Protein 8VOL (pdb70)

Organism: Escherichia phage P2 (NCBI:txid2905681)

Secondary structure (DSSP, 8-state):
---EEEE-TTS-EEEEETTTTEEEEEEEEEEEEEEEEEEEEE-SEEEEE-SSEEEEESSEEEEEEEEEEEEEEEEEEEEEES-EEEESS-EEETTEESS--/-----EEEE-TTS-EEEEETTTTEEEEEEEEEEEEEEEEEEEEE-SEEEEE-SSEEEEESSEEEEEEEEEEEEEEESS-EEEESEEEEESS-EEETTEEGGG-/--SS--EEEE-TTS-EEEEETTTTEEEEEEEEEEEEEEEEEEEEE-SEEEEE-SSEEEEESSEEEEEEEEEEEEEEEEEEEEEESEEEEESS-EEETTEES---/----EEE-TTS-EEEEETTTTEEEEEEEEEEEEEEEEEEEEE-SEEEEE-SSEEEEESSEEEEEEEEEEEEEEEEEEEEEES-EEEESS-EEETTEESS--/------EEE-TTS-EEEEETTTTEEEEEEEEEEEEEEEEEEEEE-SEEEEE-SSEEEEESSEEEEEEEEEEEEEEESS-EEEESEEEEESS-EEETTEEGGG-/--SS---EEE-TTS-EEEEETTTTEEEEEEEEEEEEEEEEEEEEE-SEEEEE-SSEEEEESSEEEEEEEEEEEEEEEEEEEEEESEEEEESS-EEETTEES---

Nearest PDB structures (foldseek):
  8vol-assembly2_E  TM=1.008E+00  e=1.219E-14  Bacteriophage P2
  8vom-assembly1_C  TM=1.004E+00  e=4.986E-14  Bacteriophage P2
  3aqj-assembly2_R  TM=9.741E-01  e=3.048E-13  Peduovirus P2
  4s37-assembly3_G  TM=5.415E-01  e=1.016E+00  Pseudomonas aeruginosa
  4s36-assembly1_A  TM=4.273E-01  e=9.500E-01  Pseudomonas aeruginosa

B-factor: mean 13.15, std 9.21, range [4.66, 63.82]

Radius of gyration: 29.41 Å; Cα contacts (8 Å, |Δi|>4): 2277; chains: 6; bounding box: 58×47×102 Å

Structure (mmCIF, N/CA/C/O backbone):
data_8VOL
#
_entry.id   8VOL
#
_cell.length_a   45.520
_cell.length_b   49.910
_cell.length_c   72.930
_cell.angle_alpha   91.610
_cell.angle_beta   88.250
_cell.angle_gamma   111.650
#
_symmetry.space_group_name_H-M   'P 1'
#
loop_
_entity.id
_entity.type
_entity.pdbx_description
1 polymer 'Spike protein'
2 non-polymer PHOSPHATIDYLETHANOLAMINE
3 water water
#
loop_
_atom_site.group_PDB
_atom_site.id
_atom_site.type_symbol
_atom_site.label_atom_id
_atom_site.label_alt_id
_atom_site.label_comp_id
_atom_site.label_asym_id
_atom_site.label_entity_id
_atom_site.label_seq_id
_atom_site.pdbx_PDB_ins_code
_atom_site.Cartn_x
_atom_site.Cartn_y
_atom_site.Cartn_z
_atom_site.occupancy
_atom_site.B_iso_or_equiv
_atom_site.auth_seq_id
_atom_site.auth_comp_id
_atom_site.auth_asym_id
_atom_site.auth_atom_id
_atom_site.pdbx_PDB_model_num
ATOM 1 N N . SER A 1 4 ? -16.05473 13.14078 -59.35578 1.000 36.42089 97 SER A N 1
ATOM 2 C CA . SER A 1 4 ? -15.64537 11.98583 -58.56393 1.000 35.39487 97 SER A CA 1
ATOM 3 C C . SER A 1 4 ? -14.82935 12.40395 -57.33601 1.000 34.66288 97 SER A C 1
ATOM 4 O O . SER A 1 4 ? -14.58423 11.59008 -56.44187 1.000 35.00813 97 SER A O 1
ATOM 11 N N . ASP A 1 5 ? -14.42434 13.67818 -57.27966 1.000 33.15780 98 ASP A N 1
ATOM 12 C CA . ASP A 1 5 ? -13.61090 14.19104 -56.17889 1.000 31.90308 98 ASP A CA 1
ATOM 13 C C . ASP A 1 5 ? -14.32165 15.28268 -55.37881 1.000 27.14446 98 ASP A C 1
ATOM 14 O O . ASP A 1 5 ? -13.65987 16.10552 -54.73249 1.000 26.02318 98 ASP A O 1
ATOM 23 N N . ALA A 1 6 ? -15.65336 15.30487 -55.40099 1.000 24.07323 99 ALA A N 1
ATOM 24 C CA . ALA A 1 6 ? -16.42471 16.34816 -54.74213 1.000 22.24578 99 ALA A CA 1
ATOM 25 C C . ALA A 1 6 ? -17.69321 15.74830 -54.16406 1.000 20.42164 99 ALA A C 1
ATOM 26 O O . ALA A 1 6 ? -18.12563 14.65938 -54.56002 1.000 22.36856 99 ALA A O 1
ATOM 33 N N . LEU A 1 7 ? -18.29666 16.49621 -53.24094 1.000 18.06186 100 LEU A N 1
ATOM 34 C CA . LEU A 1 7 ? -19.49836 16.06164 -52.53419 1.000 18.20050 100 LEU A CA 1
ATOM 35 C C . LEU A 1 7 ? -20.33504 17.29827 -52.21323 1.000 16.94270 100 LEU A C 1
ATOM 36 O O . LEU A 1 7 ? -19.99237 18.08379 -51.31870 1.000 15.60079 100 LEU A O 1
ATOM 52 N N . HIS A 1 8 ? -21.45685 17.45137 -52.91783 1.000 17.78696 101 HIS A N 1
ATOM 53 C CA . HIS A 1 8 ? -22.43890 18.48867 -52.60445 1.000 18.36713 101 HIS A CA 1
ATOM 54 C C . HIS A 1 8 ? -23.78225 17.96206 -53.09452 1.000 14.88309 101 HIS A C 1
ATOM 55 O O . HIS A 1 8 ? -24.04206 17.97524 -54.29344 1.000 16.64283 101 HIS A O 1
ATOM 70 N N . ILE A 1 9 ? -24.59246 17.45469 -52.17743 1.000 12.40610 102 ILE A N 1
ATOM 71 C CA . ILE A 1 9 ? -25.87856 16.83812 -52.46693 1.000 11.87778 102 ILE A CA 1
ATOM 72 C C . ILE A 1 9 ? -26.94760 17.74229 -51.86355 1.000 11.16931 102 ILE A C 1
ATOM 73 O O . ILE A 1 9 ? -26.88265 18.06623 -50.67068 1.000 12.64629 102 ILE A O 1
ATOM 89 N N . ARG A 1 10 ? -27.94283 18.12174 -52.65837 1.000 9.78454 103 ARG A N 1
ATOM 90 C CA . ARG A 1 10 ? -29.03223 18.98154 -52.22157 1.000 10.59589 103 ARG A CA 1
ATOM 91 C C . ARG A 1 10 ? -30.33748 18.26200 -52.51841 1.000 8.94553 103 ARG A C 1
ATOM 92 O O . ARG A 1 10 ? -30.67924 18.05194 -53.68175 1.000 10.03958 103 ARG A O 1
ATOM 113 N N . PHE A 1 11 ? -31.04562 17.88528 -51.47625 1.000 8.33720 104 PHE A N 1
ATOM 114 C CA . PHE A 1 11 ? -32.23198 17.06705 -51.59099 1.000 8.40009 104 PHE A CA 1
ATOM 115 C C . PHE A 1 11 ? -33.48271 17.92060 -51.71228 1.000 8.46232 104 PHE A C 1
ATOM 116 O O . PHE A 1 11 ? -33.48817 19.10369 -51.36184 1.000 9.33676 104 PHE A O 1
ATOM 133 N N . PRO A 1 12 ? -34.58182 17.32315 -52.18828 1.000 9.33699 105 PRO A N 1
ATOM 134 C CA . PRO A 1 12 ? -35.81554 18.09964 -52.41606 1.000 10.87249 105 PRO A CA 1
ATOM 135 C C . PRO A 1 12 ? -36.45133 18.69938 -51.17992 1.000 10.03267 105 PRO A C 1
ATOM 136 O O . PRO A 1 12 ? -37.26254 19.62400 -51.30905 1.000 11.98892 105 PRO A O 1
ATOM 147 N N . ASP A 1 13 ? -36.13771 18.19138 -49.99818 1.000 8.65066 106 ASP A N 1
ATOM 148 C CA . ASP A 1 13 ? -36.64934 18.72769 -48.75084 1.000 8.52958 106 ASP A CA 1
ATOM 149 C C . ASP A 1 13 ? -35.76042 19.81116 -48.16557 1.000 8.79566 106 ASP A C 1
ATOM 150 O O . ASP A 1 13 ? -36.02635 20.26946 -47.05034 1.000 9.37181 106 ASP A O 1
ATOM 159 N N . GLY A 1 14 ? -34.71920 20.23202 -48.88711 1.000 9.08324 107 GLY A N 1
ATOM 160 C CA . GLY A 1 14 ? -33.80717 21.23628 -48.39489 1.000 9.32026 107 GLY A CA 1
ATOM 161 C C . GLY A 1 14 ? -32.61240 20.69955 -47.63965 1.000 8.26143 107 GLY A C 1
ATOM 162 O O . GLY A 1 14 ? -31.72247 21.48200 -47.28805 1.000 9.16997 107 GLY A O 1
ATOM 166 N N . ALA A 1 15 ? -32.55359 19.40066 -47.37380 1.000 7.10149 108 ALA A N 1
ATOM 167 C CA . ALA A 1 15 ? -31.39077 18.84008 -46.69319 1.000 6.53788 108 ALA A CA 1
ATOM 168 C C . ALA A 1 15 ? -30.17700 18.90269 -47.61445 1.000 6.42155 108 ALA A C 1
ATOM 169 O O . ALA A 1 15 ? -30.29947 18.86458 -48.84245 1.000 7.23789 108 ALA A O 1
ATOM 176 N N . VAL A 1 16 ? -28.99535 18.96713 -47.00307 1.000 6.37902 109 VAL A N 1
ATOM 177 C CA A VAL A 1 16 ? -27.73546 19.02812 -47.73349 0.640 6.72688 109 VAL A CA 1
ATOM 178 C CA B VAL A 1 16 ? -27.74223 19.01170 -47.74068 0.360 6.52617 109 VAL A CA 1
ATOM 179 C C . VAL A 1 16 ? -26.71953 18.10600 -47.07266 1.000 6.40333 109 VAL A C 1
ATOM 180 O O . VAL A 1 16 ? -26.64566 18.00611 -45.84321 1.000 8.08010 109 VAL A O 1
ATOM 205 N N . ILE A 1 17 ? -25.91339 17.45406 -47.89957 1.000 5.99754 110 ILE A N 1
ATOM 206 C CA . ILE A 1 17 ? -24.70284 16.77359 -47.46969 1.000 6.22205 110 ILE A CA 1
ATOM 207 C C . ILE A 1 17 ? -23.57949 17.34200 -48.32116 1.000 6.51507 110 ILE A C 1
ATOM 208 O O . ILE A 1 17 ? -23.65178 17.28701 -49.54843 1.000 7.89206 110 ILE A O 1
ATOM 224 N N . GLU A 1 18 ? -22.56122 17.91517 -47.68797 1.000 6.63902 111 GLU A N 1
ATOM 225 C CA . GLU A 1 18 ? -21.53177 18.60329 -48.44662 1.000 8.22452 111 GLU A CA 1
ATOM 226 C C . GLU A 1 18 ? -20.18812 18.44221 -47.76282 1.000 8.03431 111 GLU A C 1
ATOM 227 O O . GLU A 1 18 ? -20.09682 18.35664 -46.53301 1.000 9.00222 111 GLU A O 1
ATOM 239 N N . TYR A 1 19 ? -19.13436 18.42506 -48.56829 1.000 8.70499 112 TYR A N 1
ATOM 240 C CA . TYR A 1 19 ? -17.77373 18.49283 -48.05693 1.000 8.31629 112 TYR A CA 1
ATOM 241 C C . TYR A 1 19 ? -17.06410 19.66303 -48.71697 1.000 7.85553 112 TYR A C 1
ATOM 242 O O . TYR A 1 19 ? -17.04427 19.76520 -49.94795 1.000 9.36430 112 TYR A O 1
ATOM 260 N N . GLU A 1 20 ? -16.46350 20.52366 -47.90342 1.000 7.13675 113 GLU A N 1
ATOM 261 C CA . GLU A 1 20 ? -15.76354 21.72133 -48.35243 1.000 6.92640 113 GLU A CA 1
ATOM 262 C C . GLU A 1 20 ? -14.27627 21.54949 -48.10611 1.000 6.73286 113 GLU A C 1
ATOM 263 O O . GLU A 1 20 ? -13.81557 21.68058 -46.96281 1.000 6.40383 113 GLU A O 1
ATOM 275 N N . PRO A 1 21 ? -13.47535 21.27133 -49.13673 1.000 7.41934 114 PRO A N 1
ATOM 276 C CA A PRO A 1 21 ? -12.03832 21.06515 -48.90378 0.575 7.40241 114 PRO A CA 1
ATOM 277 C CA B PRO A 1 21 ? -12.04000 21.06376 -48.89270 0.425 7.39717 114 PRO A CA 1
ATOM 278 C C . PRO A 1 21 ? -11.28650 22.31550 -48.47168 1.000 7.25288 114 PRO A C 1
ATOM 279 O O . PRO A 1 21 ? -10.21868 22.18647 -47.86348 1.000 7.96112 114 PRO A O 1
ATOM 300 N N . GLU A 1 22 ? -11.79938 23.51886 -48.74395 1.000 7.50954 115 GLU A N 1
ATOM 301 C CA . GLU A 1 22 ? -11.04542 24.72857 -48.38380 1.000 8.19081 115 GLU A CA 1
ATOM 302 C C . GLU A 1 22 ? -10.84140 24.85140 -46.88556 1.000 7.68202 115 GLU A C 1
ATOM 303 O O . GLU A 1 22 ? -9.79769 25.33408 -46.42190 1.000 9.78126 115 GLU A O 1
ATOM 315 N N . THR A 1 23 ? -11.84924 24.45182 -46.11915 1.000 6.58043 116 THR A N 1
ATOM 316 C CA . THR A 1 23 ? -1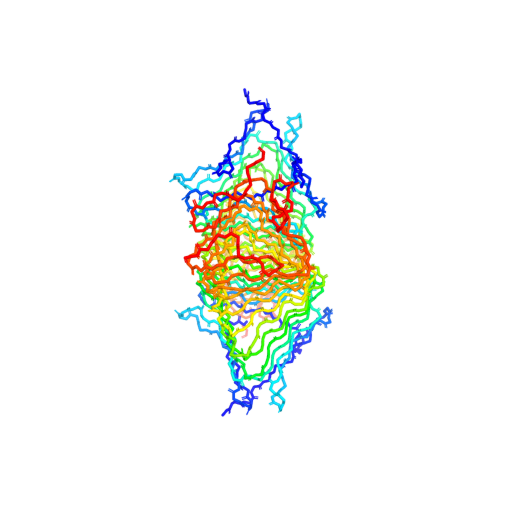1.82627 24.47359 -44.65964 1.000 6.48004 116 THR A CA 1
ATOM 317 C C . THR A 1 23 ? -11.89717 23.04870 -44.09672 1.000 6.36091 116 THR A C 1
ATOM 318 O O . THR A 1 23 ? -12.00071 22.85323 -42.87994 1.000 7.04608 116 THR A O 1
ATOM 329 N N . SER A 1 24 ? -11.83617 22.05028 -44.97412 1.000 5.91906 117 SER A N 1
ATOM 330 C CA . SER A 1 24 ? -11.91547 20.63892 -44.61949 1.000 5.56298 117 SER A CA 1
ATOM 331 C C . SER A 1 24 ? -13.10903 20.35386 -43.70963 1.000 5.41723 117 SER A C 1
ATOM 332 O O . SER A 1 24 ? -12.98742 19.71380 -42.65635 1.000 5.62037 117 SER A O 1
ATOM 340 N N . ALA A 1 25 ? -14.28448 20.79753 -44.14948 1.000 5.37897 118 ALA A N 1
ATOM 341 C CA . ALA A 1 25 ? -15.50208 20.77576 -43.34372 1.000 5.55321 118 ALA A CA 1
ATOM 342 C C . ALA A 1 25 ? -16.57213 19.91264 -43.99387 1.000 5.33664 118 ALA A C 1
ATOM 343 O O . ALA A 1 25 ? -17.01758 20.19888 -45.11052 1.000 5.78075 118 ALA A O 1
ATOM 350 N N . LEU A 1 26 ? -17.03023 18.90408 -43.25892 1.000 5.53551 119 LEU A N 1
ATOM 351 C CA . LEU A 1 26 ? -18.13655 18.03405 -43.64626 1.000 5.67499 119 LEU A CA 1
ATOM 352 C C . LEU A 1 26 ? -19.40438 18.52841 -42.96313 1.000 5.63347 119 LEU A C 1
ATOM 353 O O . LEU A 1 26 ? -19.41072 18.71778 -41.74172 1.000 6.20835 119 LEU A O 1
ATOM 369 N N . THR A 1 27 ? -20.47523 18.72177 -43.73828 1.000 5.80390 120 THR A N 1
ATOM 370 C CA A THR A 1 27 ? -21.72990 19.24518 -43.21433 0.797 6.63215 120 THR A CA 1
ATOM 371 C CA B THR A 1 27 ? -21.73144 19.26116 -43.23617 0.203 7.55718 120 THR A CA 1
ATOM 372 C C . THR A 1 27 ? -22.88452 18.36376 -43.66283 1.000 6.54582 120 THR A C 1
ATOM 373 O O . THR A 1 27 ? -23.03409 18.07214 -44.84825 1.000 7.93018 120 THR A O 1
ATOM 394 N N . VAL A 1 28 ? -23.72140 17.96995 -42.70932 1.000 6.13774 121 VAL A N 1
ATOM 395 C CA . VAL A 1 28 ? -25.01699 17.34713 -42.97649 1.000 6.56155 121 VAL A CA 1
ATOM 396 C C . VAL A 1 28 ? -26.03529 18.25313 -42.29230 1.000 6.86511 121 VAL A C 1
ATOM 397 O O . VAL A 1 28 ? -25.92229 18.50478 -41.08795 1.000 8.28234 121 VAL A O 1
ATOM 410 N N . SER A 1 29 ? -27.00079 18.77582 -43.04000 1.000 6.54586 122 SER A N 1
ATOM 411 C CA A SER A 1 29 ? -27.94063 19.72010 -42.46395 0.577 7.01986 122 SER A CA 1
ATOM 412 C CA B SER A 1 29 ? -27.93672 19.73476 -42.47600 0.423 6.89170 122 SER A CA 1
ATOM 413 C C . SER A 1 29 ? -29.32995 19.49677 -43.03420 1.000 6.24165 122 SER A C 1
ATOM 414 O O . SER A 1 29 ? -29.50287 18.91850 -44.10709 1.000 6.55047 122 SER A O 1
ATOM 429 N N . GLY A 1 30 ? -30.33209 19.98667 -42.30077 1.000 6.50891 123 GLY A N 1
ATOM 430 C CA . GLY A 1 30 ? -31.67760 20.04294 -42.82961 1.000 6.86568 123 GLY A CA 1
ATOM 431 C C . GLY A 1 30 ? -32.43241 18.74481 -42.82516 1.000 6.41062 123 GLY A C 1
ATOM 432 O O . GLY A 1 30 ? -33.48392 18.65737 -43.47275 1.000 7.62277 123 GLY A O 1
ATOM 436 N N . ILE A 1 31 ? -31.93082 17.72963 -42.11919 1.000 5.95000 124 ILE A N 1
ATOM 437 C CA . ILE A 1 31 ? -32.58631 16.43243 -42.02397 1.000 5.87562 124 ILE A CA 1
ATOM 438 C C . ILE A 1 31 ? -33.47123 16.41350 -40.78365 1.000 5.56473 124 ILE A C 1
ATOM 439 O O . ILE A 1 31 ? -33.35128 17.27297 -39.90288 1.000 6.05049 124 ILE A O 1
ATOM 455 N N . LYS A 1 32 ? -34.35262 15.41418 -40.69615 1.000 5.58766 125 LYS A N 1
ATOM 456 C CA A LYS A 1 32 ? -35.13901 15.19505 -39.48796 0.632 5.53197 125 LYS A CA 1
ATOM 457 C CA B LYS A 1 32 ? -35.14667 15.18668 -39.49374 0.368 5.84155 125 LYS A CA 1
ATOM 458 C C . LYS A 1 32 ? -34.52406 14.11510 -38.60826 1.000 5.50957 125 LYS A C 1
ATOM 459 O O . LYS A 1 32 ? -34.33598 14.33250 -37.40719 1.000 5.91839 125 LYS A O 1
ATOM 496 N N . THR A 1 33 ? -34.19532 12.95669 -39.18385 1.000 5.62078 126 THR A N 1
ATOM 497 C CA . THR A 1 33 ? -33.58297 11.88161 -38.43190 1.000 5.66744 126 THR A CA 1
ATOM 498 C C . THR A 1 33 ? -32.37746 11.33618 -39.16544 1.000 5.49016 126 THR A C 1
ATOM 499 O O . THR A 1 33 ? -32.30856 11.32431 -40.39825 1.000 6.06334 126 THR A O 1
ATOM 510 N N . ALA A 1 34 ? -31.42733 10.84415 -38.37687 1.000 5.97881 127 ALA A N 1
ATOM 511 C CA . ALA A 1 34 ? -30.38574 9.96679 -38.87446 1.000 6.25294 127 ALA A CA 1
ATOM 512 C C . ALA A 1 34 ? -30.35692 8.71652 -38.00824 1.000 6.67749 127 ALA A C 1
ATOM 513 O O . ALA A 1 34 ? -30.58970 8.77498 -36.78921 1.000 8.22070 127 ALA A O 1
ATOM 520 N N . SER A 1 35 ? -30.04908 7.58257 -38.62500 1.000 7.08661 128 SER A N 1
ATOM 521 C CA A SER A 1 35 ? -29.86646 6.33481 -37.89485 0.577 7.86680 128 SER A CA 1
ATOM 522 C CA B SER A 1 35 ? -29.85863 6.33790 -37.89613 0.423 7.82058 128 SER A CA 1
ATOM 523 C C . SER A 1 35 ? -28.69151 5.59779 -38.52273 1.000 8.09896 128 SER A C 1
ATOM 524 O O . SER A 1 35 ? -28.61482 5.46600 -39.74291 1.000 10.30448 128 SER A O 1
ATOM 539 N N . VAL A 1 36 ? -27.76693 5.14432 -37.68473 1.000 7.24668 129 VAL A N 1
ATOM 540 C CA . VAL A 1 36 ? -26.60000 4.37930 -38.10250 1.000 7.06234 129 VAL A CA 1
ATOM 541 C C . VAL A 1 36 ? -26.62218 3.07768 -37.32317 1.000 7.04583 129 VAL A C 1
ATOM 542 O O . VAL A 1 36 ? -26.60307 3.09987 -36.08583 1.000 9.52066 129 VAL A O 1
ATOM 555 N N . THR A 1 37 ? -26.66685 1.95485 -38.03414 1.000 6.62956 130 THR A N 1
ATOM 556 C CA . THR A 1 37 ? -26.71763 0.62199 -37.44332 1.000 7.32579 130 THR A CA 1
ATOM 557 C C . THR A 1 37 ? -25.51083 -0.16236 -37.93258 1.000 7.05520 130 THR A C 1
ATOM 558 O O . THR A 1 37 ? -25.32502 -0.33633 -39.14191 1.000 7.21222 130 THR A O 1
ATOM 569 N N . ALA A 1 38 ? -24.68752 -0.61199 -36.98382 1.000 6.78347 131 ALA A N 1
ATOM 570 C CA . ALA A 1 38 ? -23.43261 -1.28357 -37.25616 1.000 6.26730 131 ALA A CA 1
ATOM 571 C C . ALA A 1 38 ? -23.31548 -2.49362 -36.34005 1.000 5.98466 131 ALA A C 1
ATOM 572 O O . ALA A 1 38 ? -23.78831 -2.47121 -35.20156 1.000 7.00354 131 ALA A O 1
ATOM 579 N N . SER A 1 39 ? -22.65268 -3.54060 -36.82083 1.000 5.67361 132 SER A N 1
ATOM 580 C CA . SER A 1 39 ? -22.53341 -4.76345 -36.03687 1.000 5.81810 132 SER A CA 1
ATOM 581 C C . SER A 1 39 ? -21.30226 -4.81225 -35.13909 1.000 5.78786 132 SER A C 1
ATOM 582 O O . SER A 1 39 ? -21.23450 -5.69786 -34.2769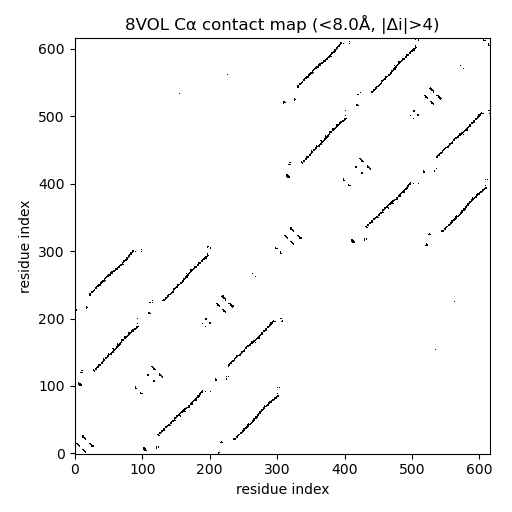9 1.000 6.75482 132 SER A O 1
ATOM 590 N N . GLY A 1 40 ? -20.34843 -3.90170 -35.32396 1.000 5.52783 133 GLY A N 1
ATOM 591 C CA . GLY A 1 40 ? -19.07872 -3.92836 -34.62258 1.000 5.87095 133 GLY A CA 1
ATOM 592 C C . GLY A 1 40 ? -18.86734 -2.70131 -33.74660 1.000 5.82390 133 GLY A C 1
ATOM 593 O O . GLY A 1 40 ? -19.07389 -2.75013 -32.52099 1.000 6.97248 133 GLY A O 1
ATOM 597 N N . SER A 1 41 ? -18.46410 -1.59013 -34.36026 1.000 5.22980 134 SER A N 1
ATOM 598 C CA . SER A 1 41 ? -18.12136 -0.39842 -33.59224 1.000 5.15960 134 SER A CA 1
ATOM 599 C C . SER A 1 41 ? -18.32790 0.86815 -34.39992 1.000 5.07973 134 SER A C 1
ATOM 600 O O . SER A 1 41 ? -18.24253 0.87675 -35.63080 1.000 5.75057 134 SER A O 1
ATOM 608 N N . VAL A 1 42 ? -18.55448 1.95875 -33.66862 1.000 5.24514 135 VAL A N 1
ATOM 609 C CA . VAL A 1 42 ? -18.54278 3.31976 -34.19252 1.000 5.97096 135 VAL A CA 1
ATOM 610 C C . VAL A 1 42 ? -17.53287 4.10919 -33.37192 1.000 6.16328 135 VAL A C 1
ATOM 611 O O . VAL A 1 42 ? -17.61294 4.11873 -32.13843 1.000 7.15560 135 VAL A O 1
ATOM 624 N N . THR A 1 43 ? -16.59874 4.76448 -34.06290 1.000 6.46833 136 THR A N 1
ATOM 625 C CA . THR A 1 43 ? -15.49194 5.46771 -33.42929 1.000 6.92765 136 THR A CA 1
ATOM 626 C C . THR A 1 43 ? -15.39439 6.88235 -33.97795 1.000 6.87204 136 THR A C 1
ATOM 627 O O . THR A 1 43 ? -15.53093 7.10373 -35.18028 1.000 7.52017 136 THR A O 1
ATOM 638 N N . ALA A 1 44 ? -15.13469 7.83975 -33.09185 1.000 6.63272 137 ALA A N 1
ATOM 639 C CA . ALA A 1 44 ? -14.82307 9.20827 -33.48706 1.000 6.45904 137 ALA A CA 1
ATOM 640 C C . ALA A 1 44 ? -13.54990 9.61691 -32.77703 1.000 6.17232 137 ALA A C 1
ATOM 641 O O . ALA A 1 44 ? -13.45654 9.47045 -31.55674 1.000 7.39318 137 ALA A O 1
ATOM 648 N N . THR A 1 45 ? -12.59403 10.15722 -33.53587 1.000 5.74875 138 THR A N 1
ATOM 649 C CA . THR A 1 45 ? -11.29583 10.56630 -33.00750 1.000 6.24454 138 THR A CA 1
ATOM 650 C C . THR A 1 45 ? -11.04508 11.99504 -33.46287 1.000 5.82598 138 THR A C 1
ATOM 651 O O . THR A 1 45 ? -10.79833 12.22598 -34.65178 1.000 6.08665 138 THR A O 1
ATOM 662 N N . VAL A 1 46 ? -11.09746 12.93932 -32.52901 1.000 5.92340 139 VAL A N 1
ATOM 663 C CA . VAL A 1 46 ? -11.08471 14.36451 -32.85279 1.000 5.90322 139 VAL A CA 1
ATOM 664 C C . VAL A 1 46 ? -10.84826 15.11230 -31.54847 1.000 6.13286 139 VAL A C 1
ATOM 665 O O . VAL A 1 46 ? -11.35196 14.66794 -30.51162 1.000 7.26600 139 VAL A O 1
ATOM 678 N N . PRO A 1 47 ? -10.16242 16.26031 -31.52797 1.000 6.06407 140 PRO A N 1
ATOM 679 C CA . PRO A 1 47 ? -9.91387 16.88311 -30.21667 1.000 6.46798 140 PRO A CA 1
ATOM 680 C C . PRO A 1 47 ? -11.16975 17.26641 -29.45653 1.000 5.87451 140 PRO A C 1
ATOM 681 O O . PRO A 1 47 ? -11.23054 17.06965 -28.23122 1.000 6.21281 140 PRO A O 1
ATOM 692 N N . VAL A 1 48 ? -12.14189 17.85095 -30.15274 1.000 5.72130 141 VAL A N 1
ATOM 693 C CA . VAL A 1 48 ? -13.32415 18.44704 -29.54888 1.000 5.95156 141 VAL A CA 1
ATOM 694 C C . VAL A 1 48 ? -14.56220 17.76954 -30.10814 1.000 5.65490 141 VAL A C 1
ATOM 695 O O . VAL A 1 48 ? -14.75792 17.72972 -31.32964 1.000 6.17890 141 VAL A O 1
ATOM 708 N N . VAL A 1 49 ? -15.41781 17.28155 -29.21529 1.000 5.74116 142 VAL A N 1
ATOM 709 C CA . VAL A 1 49 ? -16.75114 16.80931 -29.57071 1.000 5.90496 142 VAL A CA 1
ATOM 710 C C . VAL A 1 49 ? -17.75479 17.70250 -28.86893 1.000 6.00882 142 VAL A C 1
ATOM 711 O O . VAL A 1 49 ? -17.63689 17.94075 -27.65964 1.000 6.76438 142 VAL A O 1
ATOM 724 N N . MET A 1 50 ? -18.74266 18.17745 -29.61555 1.000 5.76890 143 MET A N 1
ATOM 725 C CA . MET A 1 50 ? -19.79546 19.03710 -29.09274 1.000 6.62073 143 MET A CA 1
ATOM 726 C C . MET A 1 50 ? -21.13414 18.43540 -29.48473 1.000 5.98670 143 MET A C 1
ATOM 727 O O . MET A 1 50 ? -21.41161 18.28273 -30.67354 1.000 7.35299 143 MET A O 1
ATOM 741 N N . VAL A 1 51 ? -21.96123 18.11350 -28.49904 1.000 5.98225 144 VAL A N 1
ATOM 742 C CA . VAL A 1 51 ? -23.31338 17.62905 -28.73289 1.000 6.48032 144 VAL A CA 1
ATOM 743 C C . VAL A 1 51 ? -24.25719 18.66259 -28.14157 1.000 6.95928 144 VAL A C 1
ATOM 744 O O . VAL A 1 51 ? -24.26584 18.87662 -26.92626 1.000 8.98761 144 VAL A O 1
ATOM 757 N N . LYS A 1 52 ? -25.02788 19.32417 -28.99980 1.000 6.40808 145 LYS A N 1
ATOM 758 C CA . LYS A 1 52 ? -25.96581 20.36875 -28.60688 1.000 6.74897 145 LYS A CA 1
ATOM 759 C C . LYS A 1 52 ? -27.35262 19.77610 -28.79880 1.000 6.17945 145 LYS A C 1
ATOM 760 O O . LYS A 1 52 ? -27.86199 19.72384 -29.92367 1.000 6.61432 145 LYS A O 1
ATOM 779 N N . ALA A 1 53 ? -27.94281 19.27535 -27.71079 1.000 6.20912 146 ALA A N 1
ATOM 780 C CA . ALA A 1 53 ? -29.16575 18.47567 -27.77192 1.000 6.10965 146 ALA A CA 1
ATOM 781 C C . ALA A 1 53 ? -30.21082 19.09790 -26.85071 1.000 6.38066 146 ALA A C 1
ATOM 782 O O . ALA A 1 53 ? -30.18315 18.91258 -25.62998 1.000 7.00714 146 ALA A O 1
ATOM 789 N N . SER A 1 54 ? -31.15668 19.82260 -27.43776 1.000 6.42334 147 SER A N 1
ATOM 790 C CA . SER A 1 54 ? -32.08204 20.61682 -26.64670 1.000 6.93482 147 SER A CA 1
ATOM 791 C C . SER A 1 54 ? -33.06337 19.78447 -25.82220 1.000 6.78778 147 SER A C 1
ATOM 792 O O . SER A 1 54 ? -33.69238 20.34636 -24.91520 1.000 7.89000 147 SER A O 1
ATOM 800 N N . THR A 1 55 ? -33.22745 18.48856 -26.11933 1.000 6.41684 148 THR A N 1
ATOM 801 C CA . THR A 1 55 ? -34.05243 17.61762 -25.28762 1.000 6.69037 148 THR A CA 1
ATOM 802 C C . THR A 1 55 ? -33.19057 16.75589 -24.35902 1.000 6.11543 148 THR A C 1
ATOM 803 O O . THR A 1 55 ? -33.26592 16.91621 -23.13265 1.000 6.55882 148 THR A O 1
ATOM 814 N N . ARG A 1 56 ? -32.39693 15.83163 -24.90851 1.000 5.83158 149 ARG A N 1
ATOM 815 C CA . ARG A 1 56 ? -31.74495 14.83116 -24.06780 1.000 5.75630 149 ARG A CA 1
ATOM 816 C C . ARG A 1 56 ? -30.76184 14.01347 -24.88769 1.000 5.56853 149 ARG A C 1
ATOM 817 O O . ARG A 1 56 ? -31.02702 13.67195 -26.04688 1.000 6.45712 149 ARG A O 1
ATOM 838 N N . VAL A 1 57 ? -29.66591 13.63220 -24.23000 1.000 5.27954 150 VAL A N 1
ATOM 839 C CA . VAL A 1 57 ? -28.72791 12.63893 -24.73097 1.000 5.21054 150 VAL A CA 1
ATOM 840 C C . VAL A 1 57 ? -28.89886 11.38257 -23.88739 1.000 5.31726 150 VAL A C 1
ATOM 841 O O . VAL A 1 57 ? -28.69847 11.43272 -22.66874 1.000 6.05924 150 VAL A O 1
ATOM 854 N N . THR A 1 58 ? -29.23137 10.25106 -24.53167 1.000 5.11930 151 THR A N 1
ATOM 855 C CA . THR A 1 58 ? -29.36119 8.96921 -23.84616 1.000 5.57583 151 THR A CA 1
ATOM 856 C C . THR A 1 58 ? -28.25964 8.03105 -24.31943 1.000 5.54807 151 THR A C 1
ATOM 857 O O . THR A 1 58 ? -28.11662 7.78315 -25.51773 1.000 5.96516 151 THR A O 1
ATOM 868 N N . LEU A 1 59 ? -27.50113 7.51806 -23.35037 1.000 5.57131 152 LEU A N 1
ATOM 869 C CA . LEU A 1 59 ? -26.46678 6.51654 -23.54882 1.000 5.74502 152 LEU A CA 1
ATOM 870 C C . LEU A 1 59 ? -27.01966 5.22611 -22.95277 1.000 5.77958 152 LEU A C 1
ATOM 871 O O . LEU A 1 59 ? -26.93693 4.98178 -21.74604 1.000 6.08245 152 LEU A O 1
ATOM 887 N N . ASP A 1 60 ? -27.64712 4.42622 -23.82456 1.000 5.94624 153 ASP A N 1
ATOM 888 C CA . ASP A 1 60 ? -28.34701 3.21157 -23.40906 1.000 6.04296 153 ASP A CA 1
ATOM 889 C C . ASP A 1 60 ? -27.41123 2.03963 -23.64671 1.000 5.57395 153 ASP A C 1
ATOM 890 O O . ASP A 1 60 ? -27.31980 1.48490 -24.74988 1.000 5.91383 153 ASP A O 1
ATOM 899 N N . THR A 1 61 ? -26.67375 1.68843 -22.59694 1.000 5.89656 154 THR A N 1
ATOM 900 C CA . THR A 1 61 ? -25.56386 0.76204 -22.68568 1.000 5.59518 154 THR A CA 1
ATOM 901 C C . THR A 1 61 ? -25.34637 0.15989 -21.30624 1.000 5.92014 154 THR A C 1
ATOM 902 O O . THR A 1 61 ? -25.64277 0.80886 -20.29856 1.000 6.27853 154 THR A O 1
ATOM 913 N N . PRO A 1 62 ? -24.75482 -1.03175 -21.22282 1.000 6.33123 155 PRO A N 1
ATOM 914 C CA . PRO A 1 62 ? -24.42657 -1.55100 -19.88446 1.000 6.57766 155 PRO A CA 1
ATOM 915 C C . PRO A 1 62 ? -23.45876 -0.66051 -19.13442 1.000 6.54524 155 PRO A C 1
ATOM 916 O O . PRO A 1 62 ? -23.51682 -0.59106 -17.89805 1.000 6.82714 155 PRO A O 1
ATOM 927 N N . GLU A 1 63 ? -22.55901 0.02021 -19.84193 1.000 6.41614 156 GLU A N 1
ATOM 928 C CA . GLU A 1 63 ? -21.48384 0.75602 -19.20863 1.000 6.77013 156 GLU A CA 1
ATOM 929 C C . GLU A 1 63 ? -21.07709 1.93665 -20.06115 1.000 5.79428 156 GLU A C 1
ATOM 930 O O . GLU A 1 63 ? -20.73372 1.75915 -21.23369 1.000 6.21873 156 GLU A O 1
ATOM 942 N N . VAL A 1 64 ? -21.10031 3.12538 -19.45264 1.000 5.58083 157 VAL A N 1
ATOM 943 C CA . VAL A 1 64 ? -20.45950 4.32226 -19.98332 1.000 5.55519 157 VAL A CA 1
ATOM 944 C C . VAL A 1 64 ? -19.17553 4.52512 -19.19440 1.000 5.86215 157 VAL A C 1
ATOM 945 O O . VAL A 1 64 ? -19.20673 4.53142 -17.96114 1.000 6.86394 157 VAL A O 1
ATOM 958 N N . VAL A 1 65 ? -18.05953 4.67121 -19.89671 1.000 5.71227 158 VAL A N 1
ATOM 959 C CA . VAL A 1 65 ? -16.75323 4.88048 -19.27720 1.000 5.88823 158 VAL A CA 1
ATOM 960 C C . VAL A 1 65 ? -16.24291 6.25557 -19.67207 1.000 6.16435 158 VAL A C 1
ATOM 961 O O . VAL A 1 65 ? -16.08256 6.53190 -20.86509 1.000 7.61727 158 VAL A O 1
ATOM 974 N N . CYS A 1 66 ? -15.96097 7.10376 -18.68259 1.000 5.55204 159 CYS A N 1
ATOM 975 C CA . CYS A 1 66 ? -15.25022 8.36447 -18.87633 1.000 5.88144 159 CYS A CA 1
ATOM 976 C C . CYS A 1 66 ? -13.84602 8.14271 -18.32956 1.000 5.95549 159 CYS A C 1
ATOM 977 O O . CYS A 1 66 ? -13.68646 7.76775 -17.16322 1.000 6.82886 159 CYS A O 1
ATOM 985 N N . THR A 1 67 ? -12.82226 8.29957 -19.16984 1.000 6.00761 160 THR A N 1
ATOM 986 C CA . THR A 1 67 ? -11.49220 7.86957 -18.75953 1.000 6.38942 160 THR A CA 1
ATOM 987 C C . THR A 1 67 ? -10.80288 8.81034 -17.77185 1.000 6.85839 160 THR A C 1
ATOM 988 O O . THR A 1 67 ? -9.82552 8.39160 -17.13653 1.000 8.56538 160 THR A O 1
ATOM 999 N N . ASN A 1 68 ? -11.26222 10.04839 -17.64192 1.000 6.43944 161 ASN A N 1
ATOM 1000 C CA . ASN A 1 68 ? -10.62721 11.02991 -16.76832 1.000 6.59796 161 ASN A CA 1
ATOM 1001 C C . ASN A 1 68 ? -11.71569 11.75823 -15.99454 1.000 6.73774 161 ASN A C 1
ATOM 1002 O O . ASN A 1 68 ? -12.39735 11.13063 -15.17821 1.000 7.38614 161 ASN A O 1
ATOM 1013 N N . ARG A 1 69 ? -11.91298 13.05231 -16.23960 1.000 6.93320 162 ARG A N 1
ATOM 1014 C CA A ARG A 1 69 ? -12.85335 13.83307 -15.45247 0.304 7.11288 162 ARG A CA 1
ATOM 1015 C CA B ARG A 1 69 ? -12.85400 13.84479 -15.46789 0.696 6.82870 162 ARG A CA 1
ATOM 1016 C C . ARG A 1 69 ? -14.23780 13.81620 -16.09194 1.000 6.62697 162 ARG A C 1
ATOM 1017 O O . ARG A 1 69 ? -14.38142 13.86648 -17.32584 1.000 7.11343 162 ARG A O 1
ATOM 1058 N N . LEU A 1 70 ? -15.24681 13.78347 -15.22926 1.000 6.63875 163 LEU A N 1
ATOM 1059 C CA . LEU A 1 70 ? -16.64434 13.95116 -15.57577 1.000 6.87371 163 LEU A CA 1
ATOM 1060 C C . LEU A 1 70 ? -17.14864 15.12563 -14.74767 1.000 6.82291 163 LEU A C 1
ATOM 1061 O O . LEU A 1 70 ? -17.02287 15.10893 -13.51949 1.000 7.67120 163 LEU A O 1
ATOM 1077 N N . ILE A 1 71 ? -17.70921 16.12630 -15.42340 1.000 6.86344 164 ILE A N 1
ATOM 1078 C CA . ILE A 1 71 ? -18.22537 17.33549 -14.81259 1.000 6.68714 164 ILE A CA 1
ATOM 1079 C C . ILE A 1 71 ? -19.71044 17.40913 -15.13702 1.000 6.49257 164 ILE A C 1
ATOM 1080 O O . ILE A 1 71 ? -20.09521 17.20544 -16.29592 1.000 7.39901 164 ILE A O 1
ATOM 1096 N N . THR A 1 72 ? -20.54458 17.70527 -14.13865 1.000 6.32215 165 THR A N 1
ATOM 1097 C CA . THR A 1 72 ? -21.96247 17.88777 -14.38167 1.000 6.12977 165 THR A CA 1
ATOM 1098 C C . THR A 1 72 ? -22.48828 19.00839 -13.49362 1.000 6.05618 165 THR A C 1
ATOM 1099 O O . THR A 1 72 ? -21.91223 19.30757 -12.44188 1.000 6.77825 165 THR A O 1
ATOM 1110 N N . GLY A 1 73 ? -23.60602 19.59678 -13.90355 1.000 6.22084 166 GLY A N 1
ATOM 1111 C CA . GLY A 1 73 ? -24.32853 20.52554 -13.05245 1.000 6.75438 166 GLY A CA 1
ATOM 1112 C C . GLY A 1 73 ? -24.96627 19.81068 -11.87649 1.000 6.76236 166 GLY A C 1
ATOM 1113 O O . GLY A 1 73 ? -24.57038 19.98643 -10.72294 1.000 8.67795 166 GLY A O 1
ATOM 1117 N N . THR A 1 74 ? -25.95446 18.98047 -12.16107 1.000 6.92015 167 THR A N 1
ATOM 1118 C CA . THR A 1 74 ? -26.58171 18.16889 -11.13797 1.000 7.31287 167 THR A CA 1
ATOM 1119 C C . THR A 1 74 ? -26.40499 16.69608 -11.47878 1.000 6.90890 167 THR A C 1
ATOM 1120 O O . THR A 1 74 ? -26.17610 16.31026 -12.63088 1.000 7.10625 167 THR A O 1
ATOM 1131 N N . LEU A 1 75 ? -26.50786 15.87388 -10.44296 1.000 7.26921 168 LEU A N 1
ATOM 1132 C CA . LEU A 1 75 ? -26.32740 14.43717 -10.53988 1.000 7.10561 168 LEU A CA 1
ATOM 1133 C C . LEU A 1 75 ? -27.50164 13.72938 -9.89766 1.000 7.09523 168 LEU A C 1
ATOM 1134 O O . LEU A 1 75 ? -27.91514 14.08858 -8.79347 1.000 9.19921 168 LEU A O 1
ATOM 1150 N N . GLU A 1 76 ? -27.99843 12.68524 -10.55795 1.000 6.53417 169 GLU A N 1
ATOM 1151 C CA . GLU A 1 76 ? -28.98879 11.77506 -9.98725 1.000 6.32690 169 GLU A CA 1
ATOM 1152 C C . GLU A 1 76 ? -28.45354 10.35527 -10.15094 1.000 6.07352 169 GLU A C 1
ATOM 1153 O O . GLU A 1 76 ? -28.34125 9.86091 -11.27551 1.000 7.18595 169 GLU A O 1
ATOM 1165 N N . VAL A 1 77 ? -28.10277 9.70280 -9.03546 1.000 5.77735 170 VAL A N 1
ATOM 1166 C CA . VAL A 1 77 ? -27.72809 8.29847 -9.02358 1.000 5.98156 170 VAL A CA 1
ATOM 1167 C C . VAL A 1 77 ? -28.95620 7.52003 -8.58115 1.000 6.10497 170 VAL A C 1
ATOM 1168 O O . VAL A 1 77 ? -29.44919 7.71128 -7.46366 1.000 6.79777 170 VAL A O 1
ATOM 1181 N N . GLN A 1 78 ? -29.47404 6.65544 -9.45198 1.000 6.07909 171 GLN A N 1
ATOM 1182 C CA . GLN A 1 78 ? -30.79356 6.07510 -9.21784 1.000 6.20878 171 GLN A CA 1
ATOM 1183 C C . GLN A 1 78 ? -30.79458 4.84895 -8.32485 1.000 6.36192 171 GLN A C 1
ATOM 1184 O O . GLN A 1 78 ? -31.80040 4.61750 -7.64788 1.000 7.08903 171 GLN A O 1
ATOM 1198 N N . LYS A 1 79 ? -29.72873 4.04340 -8.34831 1.000 6.16385 172 LYS A N 1
ATOM 1199 C CA . LYS A 1 79 ? -29.78917 2.72948 -7.72597 1.000 6.57161 172 LYS A CA 1
ATOM 1200 C C . LYS A 1 79 ? -28.65758 2.44409 -6.74476 1.000 6.50530 172 LYS A C 1
ATOM 1201 O O . LYS A 1 79 ? -28.88297 1.66753 -5.81189 1.000 7.01449 172 LYS A O 1
ATOM 1220 N N . GLY A 1 80 ? -27.45360 2.96926 -6.95452 1.000 6.52046 173 GLY A N 1
ATOM 1221 C CA . GLY A 1 80 ? -26.35169 2.71362 -6.04692 1.000 7.25305 173 GLY A CA 1
ATOM 1222 C C . GLY A 1 80 ? -25.03656 3.12650 -6.67065 1.000 6.54155 173 GLY A C 1
ATOM 1223 O O . GLY A 1 80 ? -24.98126 3.56389 -7.82247 1.000 6.54361 173 GLY A O 1
ATOM 1227 N N . GLY A 1 81 ? -23.96778 2.96876 -5.91173 1.000 7.65934 174 GLY A N 1
ATOM 1228 C CA . GLY A 1 81 ? -22.68183 3.33586 -6.46081 1.000 8.80094 174 GLY A CA 1
ATOM 1229 C C . GLY A 1 81 ? -21.54508 3.12690 -5.49214 1.000 7.43301 174 GLY A C 1
ATOM 1230 O O . GLY A 1 81 ? -21.73271 2.77754 -4.32302 1.000 7.61289 174 GLY A O 1
ATOM 1234 N N . THR A 1 82 ? -20.35246 3.35678 -6.02164 1.000 7.21767 175 THR A N 1
ATOM 1235 C CA . THR A 1 82 ? -19.12686 3.28216 -5.27212 1.000 7.88977 175 THR A CA 1
ATOM 1236 C C . THR A 1 82 ? -18.27196 4.48608 -5.60686 1.000 8.16721 175 THR A C 1
ATOM 1237 O O . THR A 1 82 ? -18.28699 5.00260 -6.73219 1.000 8.83974 175 THR A O 1
ATOM 1248 N N . MET A 1 83 ? -17.52660 4.93697 -4.61223 1.000 8.09087 176 MET A N 1
ATOM 1249 C CA . MET A 1 83 ? -16.58462 6.02491 -4.78475 1.000 8.42039 176 MET A CA 1
ATOM 1250 C C . MET A 1 83 ? -15.27773 5.64632 -4.10837 1.000 8.64782 176 MET A C 1
ATOM 1251 O O . MET A 1 83 ? -15.27900 5.17745 -2.96902 1.000 10.44462 176 MET A O 1
ATOM 1265 N N . ARG A 1 84 ? -14.17597 5.84346 -4.80455 1.000 8.28924 177 ARG A N 1
ATOM 1266 C CA A ARG A 1 84 ? -12.84492 5.63328 -4.26458 0.507 8.98076 177 ARG A CA 1
ATOM 1267 C CA B ARG A 1 84 ? -12.85063 5.64447 -4.25180 0.493 8.98603 177 ARG A CA 1
ATOM 1268 C C . ARG A 1 84 ? -12.05989 6.92526 -4.42099 1.000 9.20023 177 ARG A C 1
ATOM 1269 O O . ARG A 1 84 ? -12.30180 7.69898 -5.34657 1.000 11.32363 177 ARG A O 1
ATOM 1310 N N . GLY A 1 85 ? -11.11020 7.13767 -3.52605 1.000 9.33645 178 GLY A N 1
ATOM 1311 C CA . GLY A 1 85 ? -10.32631 8.35702 -3.51686 1.000 9.75223 178 GLY A CA 1
ATOM 1312 C C . GLY A 1 85 ? -10.89284 9.37525 -2.55014 1.000 9.23160 178 GLY A C 1
ATOM 1313 O O . GLY A 1 85 ? -11.81777 9.10836 -1.79254 1.000 11.46907 178 GLY A O 1
ATOM 1317 N N . ASN A 1 86 ? -10.31762 10.57395 -2.57902 1.000 9.03994 179 ASN A N 1
ATOM 1318 C CA . ASN A 1 86 ? -10.81549 11.65332 -1.74322 1.000 9.53226 179 ASN A CA 1
ATOM 1319 C C . ASN A 1 86 ? -11.99800 12.32516 -2.41787 1.000 9.34699 179 ASN A C 1
ATOM 1320 O O . ASN A 1 86 ? -11.93125 12.68446 -3.59651 1.000 10.67809 179 ASN A O 1
ATOM 1331 N N . ILE A 1 87 ? -13.07464 12.50958 -1.66484 1.000 9.21051 180 ILE A N 1
ATOM 1332 C CA . ILE A 1 87 ? -14.29963 13.15761 -2.13460 1.000 10.03066 180 ILE A CA 1
ATOM 1333 C C . ILE A 1 87 ? -14.54366 14.35110 -1.21541 1.000 9.48401 180 ILE A C 1
ATOM 1334 O O . ILE A 1 87 ? -14.72816 14.16766 -0.01050 1.000 10.46755 180 ILE A O 1
ATOM 1350 N N . GLU A 1 88 ? -14.56572 15.56049 -1.77154 1.000 9.17934 181 GLU A N 1
ATOM 1351 C CA . GLU A 1 88 ? -14.75383 16.77990 -0.99802 1.000 9.71599 181 GLU A CA 1
ATOM 1352 C C . GLU A 1 88 ? -16.09528 17.41162 -1.34706 1.000 7.81835 181 GLU A C 1
ATOM 1353 O O . GLU A 1 88 ? -16.29290 17.89074 -2.47331 1.000 8.69737 181 GLU A O 1
ATOM 1365 N N . HIS A 1 89 ? -16.99635 17.43718 -0.36659 1.000 7.22339 182 HIS A N 1
ATOM 1366 C CA . HIS A 1 89 ? -18.28474 18.08673 -0.49491 1.000 7.10866 182 HIS A CA 1
ATOM 1367 C C . HIS A 1 89 ? -18.23423 19.44407 0.21049 1.000 6.88836 182 HIS A C 1
ATOM 1368 O O . HIS A 1 89 ? -17.77208 19.53065 1.35435 1.000 7.25598 182 HIS A O 1
ATOM 1383 N N . THR A 1 90 ? -18.69998 20.49009 -0.46847 1.000 6.92066 183 THR A N 1
ATOM 1384 C CA . THR A 1 90 ? -18.74969 21.83634 0.08940 1.000 7.07583 183 THR A CA 1
ATOM 1385 C C . THR A 1 90 ? -19.95037 22.57260 -0.49802 1.000 6.99208 183 THR A C 1
ATOM 1386 O O . THR A 1 90 ? -20.62397 22.08294 -1.40764 1.000 7.61314 183 THR A O 1
ATOM 1397 N N . GLY A 1 91 ? -20.19460 23.78446 -0.00866 1.000 7.61938 184 GLY A N 1
ATOM 1398 C CA . GLY A 1 91 ? -21.15878 24.65192 -0.65615 1.000 8.24632 184 GLY A CA 1
ATOM 1399 C C . GLY A 1 91 ? -22.59937 24.23441 -0.52300 1.000 8.21476 184 GLY A C 1
ATOM 1400 O O . GLY A 1 91 ? -23.41655 24.54737 -1.39556 1.000 9.85343 184 GLY A O 1
ATOM 1404 N N . GLY A 1 92 ? -22.93607 23.54606 0.55963 1.000 8.43461 185 GLY A N 1
ATOM 1405 C CA . GLY A 1 92 ? -24.28539 23.06563 0.77136 1.000 8.58975 185 GLY A CA 1
ATOM 1406 C C . GLY A 1 92 ? -24.25420 22.04786 1.88464 1.000 8.01113 185 GLY A C 1
ATOM 1407 O O . GLY A 1 92 ? -23.32409 22.03578 2.68962 1.000 9.09993 185 GLY A O 1
ATOM 1411 N N . GLU A 1 93 ? -25.25576 21.17827 1.90156 1.000 8.13767 186 GLU A N 1
ATOM 1412 C CA . GLU A 1 93 ? -25.36840 20.15848 2.93157 1.000 8.36942 186 GLU A CA 1
ATOM 1413 C C . GLU A 1 93 ? -25.49229 18.78805 2.28792 1.000 7.68076 186 GLU A C 1
ATOM 1414 O O . GLU A 1 93 ? -26.23585 18.60312 1.31429 1.000 8.69002 186 GLU A O 1
ATOM 1426 N N . LEU A 1 94 ? -24.73264 17.84252 2.82983 1.000 7.47738 187 LEU A N 1
ATOM 1427 C CA . LEU A 1 94 ? -24.78252 16.43956 2.44362 1.000 7.53205 187 LEU A CA 1
ATOM 1428 C C . LEU A 1 94 ? -25.63075 15.73631 3.49213 1.000 7.82671 187 LEU A C 1
ATOM 1429 O O . LEU A 1 94 ? -25.25636 15.69903 4.67167 1.000 9.32110 187 LEU A O 1
ATOM 1445 N N . SER A 1 95 ? -26.78270 15.22076 3.07549 1.000 8.19193 188 SER A N 1
ATOM 1446 C CA A SER A 1 95 ? -27.64203 14.51377 4.00072 0.385 8.64537 188 SER A CA 1
ATOM 1447 C CA B SER A 1 95 ? -27.70503 14.53003 3.95899 0.475 8.54367 188 SER A CA 1
ATOM 1448 C CA C SER A 1 95 ? -27.70834 14.53164 3.95969 0.140 8.16255 188 SER A CA 1
ATOM 1449 C C . SER A 1 95 ? -27.74514 13.05314 3.60160 1.000 7.95709 188 SER A C 1
ATOM 1450 O O . SER A 1 95 ? -27.67233 12.69313 2.42404 1.000 8.60099 188 SER A O 1
ATOM 1472 N N . SER A 1 96 ? -27.87880 12.20361 4.61222 1.000 7.65997 189 SER A N 1
ATOM 1473 C CA . SER A 1 96 ? -28.09666 10.79020 4.37186 1.000 7.33174 189 SER A CA 1
ATOM 1474 C C . SER A 1 96 ? -29.22860 10.33494 5.27581 1.000 7.47224 189 SER A C 1
ATOM 1475 O O . SER A 1 96 ? -29.17874 10.53868 6.49362 1.000 8.37792 189 SER A O 1
ATOM 1483 N N . ASN A 1 97 ? -30.24470 9.71121 4.68701 1.000 8.31237 190 ASN A N 1
ATOM 1484 C CA . ASN A 1 97 ? -31.36927 9.21522 5.47093 1.000 9.97701 190 ASN A CA 1
ATOM 1485 C C . ASN A 1 97 ? -31.99410 10.31120 6.31894 1.000 10.16296 190 ASN A C 1
ATOM 1486 O O . ASN A 1 97 ? -32.44057 10.06942 7.43938 1.000 11.44388 190 ASN A O 1
ATOM 1497 N N . GLY A 1 98 ? -32.02462 11.52913 5.78280 1.000 9.92535 191 GLY A N 1
ATOM 1498 C CA . GLY A 1 98 ? -32.64419 12.65221 6.44004 1.000 11.34700 191 GLY A CA 1
ATOM 1499 C C . GLY A 1 98 ? -31.78066 13.36319 7.45397 1.000 11.85460 191 GLY A C 1
ATOM 1500 O O . GLY A 1 98 ? -32.27043 14.29032 8.11285 1.000 15.95211 191 GLY A O 1
ATOM 1504 N N . LYS A 1 99 ? -30.52137 12.97514 7.60375 1.000 9.97304 192 LYS A N 1
ATOM 1505 C CA A LYS A 1 99 ? -29.61278 13.56847 8.57700 0.499 10.51537 192 LYS A CA 1
ATOM 1506 C CA B LYS A 1 99 ? -29.61353 13.56902 8.57558 0.501 10.16506 192 LYS A CA 1
ATOM 1507 C C . LYS A 1 99 ? -28.52623 14.33793 7.84163 1.000 9.39771 192 LYS A C 1
ATOM 1508 O O . LYS A 1 99 ? -27.80413 13.76484 7.03118 1.000 8.93888 192 LYS A O 1
ATOM 1545 N N . VAL A 1 100 ? -28.40521 15.63328 8.14035 1.000 9.71617 193 VAL A N 1
ATOM 1546 C CA . VAL A 1 100 ? -27.31025 16.43467 7.59683 1.000 9.42525 193 VAL A CA 1
ATOM 1547 C C . VAL A 1 100 ? -26.01666 16.00969 8.27876 1.000 9.16252 193 VAL A C 1
ATOM 1548 O O . VAL A 1 100 ? -25.92088 16.00673 9.50854 1.000 10.49079 193 VAL A O 1
ATOM 1561 N N . LEU A 1 101 ? -25.01001 15.65383 7.48688 1.000 8.72751 194 LEU A N 1
ATOM 1562 C CA . LEU A 1 101 ? -23.79251 15.08257 8.05383 1.000 9.24616 194 LEU A CA 1
ATOM 1563 C C . LEU A 1 101 ? -22.82778 16.14067 8.58973 1.000 10.11839 194 LEU A C 1
ATOM 1564 O O . LEU A 1 101 ? -22.04789 15.84243 9.50053 1.000 12.42212 194 LEU A O 1
ATOM 1580 N N . HIS A 1 102 ? -22.86635 17.36149 8.05613 1.000 9.41885 195 HIS A N 1
ATOM 1581 C CA . HIS A 1 102 ? -22.12689 18.48535 8.63122 1.000 9.89904 195 HIS A CA 1
ATOM 1582 C C . HIS A 1 102 ? -22.87731 19.76962 8.29116 1.000 9.61174 195 HIS A C 1
ATOM 1583 O O . HIS A 1 102 ? -22.87226 20.21918 7.13814 1.000 10.38041 195 HIS A O 1
ATOM 1598 N N . THR A 1 103 ? -23.54258 20.34745 9.28405 1.000 10.66641 196 THR A N 1
ATOM 1599 C CA A THR A 1 103 ? -24.39456 21.50001 9.03730 0.285 11.90248 196 THR A CA 1
ATOM 1600 C CA B THR A 1 103 ? -24.39119 21.51288 9.06012 0.715 12.03046 196 THR A CA 1
ATOM 1601 C C . THR A 1 103 ? -23.58869 22.67985 8.50709 1.000 11.35224 196 THR A C 1
ATOM 1602 O O . THR A 1 103 ? -22.47055 22.94820 8.95087 1.000 13.07278 196 THR A O 1
ATOM 1623 N N . LEU A 1 104 ? -24.18481 23.38478 7.55254 1.000 10.88737 197 LEU A N 1
ATOM 1624 C CA . LEU A 1 104 ? -23.61280 24.57273 6.96985 1.000 12.53030 197 LEU A CA 1
ATOM 1625 C C . LEU A 1 104 ? -23.96098 25.77698 7.84296 1.000 15.23347 197 LEU A C 1
ATOM 1626 O O . LEU A 1 104 ? -25.14388 26.03760 8.06449 1.000 18.75505 197 LEU A O 1
ATOM 1643 N N . SER B 1 2 ? -35.15403 24.17396 -53.47672 1.000 38.34731 95 SER B N 1
ATOM 1644 C CA . SER B 1 2 ? -34.24353 23.11378 -53.06080 1.000 37.01002 95 SER B CA 1
ATOM 1645 C C . SER B 1 2 ? -33.81855 22.25129 -54.24375 1.000 34.83352 95 SER B C 1
ATOM 1646 O O . SER B 1 2 ? -34.32168 22.40664 -55.36220 1.000 35.62804 95 SER B O 1
ATOM 1653 N N . GLY B 1 3 ? -32.88759 21.33788 -53.98209 1.000 31.27954 96 GLY B N 1
ATOM 1654 C CA . GLY B 1 3 ? -32.30641 20.52457 -55.02320 1.000 25.96485 96 GLY B CA 1
ATOM 1655 C C . GLY B 1 3 ? -33.17852 19.35154 -55.41186 1.000 21.42191 96 GLY B C 1
ATOM 1656 O O . GLY B 1 3 ? -34.30063 19.17188 -54.93829 1.000 22.57135 96 GLY B O 1
ATOM 1660 N N . SER B 1 4 ? -32.63253 18.53298 -56.30985 1.000 17.99373 97 SER B N 1
ATOM 1661 C CA . SER B 1 4 ? -33.31616 17.34229 -56.80111 1.000 19.12459 97 SER B CA 1
ATOM 1662 C C . SER B 1 4 ? -32.40152 16.12467 -56.73862 1.000 17.00667 97 SER B C 1
ATOM 1663 O O . SER B 1 4 ? -32.65735 15.12834 -57.41616 1.000 19.41995 97 SER B O 1
ATOM 1671 N N . ASP B 1 5 ? -31.34305 16.18542 -55.93696 1.000 13.62396 98 ASP B N 1
ATOM 1672 C CA . ASP B 1 5 ? -30.43769 15.05671 -55.83201 1.000 13.19245 98 ASP B CA 1
ATOM 1673 C C . ASP B 1 5 ? -31.07346 13.92861 -55.03615 1.000 12.39463 98 ASP B C 1
ATOM 1674 O O . ASP B 1 5 ? -32.04299 14.11700 -54.30113 1.000 11.79134 98 ASP B O 1
ATOM 1683 N N . ALA B 1 6 ? -30.49318 12.74336 -55.18626 1.000 14.24251 99 ALA B N 1
ATOM 1684 C CA . ALA B 1 6 ? -30.96567 11.53931 -54.52484 1.000 15.13975 99 ALA B CA 1
ATOM 1685 C C . ALA B 1 6 ? -29.76522 10.74600 -54.03181 1.000 15.47544 99 ALA B C 1
ATOM 1686 O O . ALA B 1 6 ? -28.67639 10.81518 -54.61051 1.000 18.01874 99 ALA B O 1
ATOM 1693 N N . LEU B 1 7 ? -29.98307 9.97966 -52.96912 1.000 13.36867 100 LEU B N 1
ATOM 1694 C CA . LEU B 1 7 ? -28.93376 9.18861 -52.33972 1.000 12.38975 100 LEU B CA 1
ATOM 1695 C C . LEU B 1 7 ? -29.53497 7.84228 -51.97558 1.000 11.28327 100 LEU B C 1
ATOM 1696 O O . LEU B 1 7 ? -30.40564 7.74282 -51.09459 1.000 11.46257 100 LEU B O 1
ATOM 1712 N N . HIS B 1 8 ? -29.04551 6.80466 -52.64099 1.000 11.36120 101 HIS B N 1
ATOM 1713 C CA . HIS B 1 8 ? -29.47729 5.45500 -52.32642 1.000 11.83393 101 HIS B CA 1
ATOM 1714 C C . HIS B 1 8 ? -28.40294 4.49691 -52.84592 1.000 10.59155 101 HIS B C 1
ATOM 1715 O O . HIS B 1 8 ? -28.46900 4.02497 -53.97486 1.000 14.26090 101 HIS B O 1
ATOM 1730 N N . ILE B 1 9 ? -27.41509 4.24034 -52.01846 1.000 6.64180 102 ILE B N 1
ATOM 1731 C CA . ILE B 1 9 ? -26.28417 3.40291 -52.37683 1.000 5.91176 102 ILE B CA 1
ATOM 1732 C C . ILE B 1 9 ? -26.51945 2.03423 -51.76249 1.000 5.76692 102 ILE B C 1
ATOM 1733 O O . ILE B 1 9 ? -26.72264 1.92029 -50.54792 1.000 6.74115 102 ILE B O 1
ATOM 1749 N N . ARG B 1 10 ? -26.49812 0.99428 -52.59183 1.000 6.08289 103 ARG B N 1
ATOM 1750 C CA . ARG B 1 10 ? -26.66656 -0.38783 -52.15536 1.000 6.15857 103 ARG B CA 1
ATOM 1751 C C . ARG B 1 10 ? -25.36682 -1.12308 -52.43220 1.000 6.16746 103 ARG B C 1
ATOM 1752 O O . ARG B 1 10 ? -25.03245 -1.40133 -53.59197 1.000 7.22443 103 ARG B O 1
ATOM 1773 N N . PHE B 1 11 ? -24.60837 -1.38541 -51.37763 1.000 6.42777 104 PHE B N 1
ATOM 1774 C CA . PHE B 1 11 ? -23.28150 -1.96158 -51.50742 1.000 6.49960 104 PHE B CA 1
ATOM 1775 C C . PHE B 1 11 ? -23.33593 -3.47814 -51.60736 1.000 6.95486 104 PHE B C 1
ATOM 1776 O O . PHE B 1 11 ? -24.29254 -4.10901 -51.15184 1.000 7.62347 104 PHE B O 1
ATOM 1793 N N . PRO B 1 12 ? -22.27761 -4.09934 -52.14376 1.000 7.68524 105 PRO B N 1
ATOM 1794 C CA . PRO B 1 12 ? -22.34063 -5.54541 -52.41706 1.000 8.62567 105 PRO B CA 1
ATOM 1795 C C . PRO B 1 12 ? -22.28213 -6.41763 -51.18606 1.000 8.18087 105 PRO B C 1
ATOM 1796 O O . PRO B 1 12 ? -22.57600 -7.61731 -51.28718 1.000 10.21595 105 PRO B O 1
ATOM 1807 N N . ASP B 1 13 ? -21.93866 -5.85920 -50.03335 1.000 6.98165 106 ASP B N 1
ATOM 1808 C CA . ASP B 1 13 ? -21.97579 -6.57576 -48.76770 1.000 6.93443 106 ASP B CA 1
ATOM 1809 C C . ASP B 1 13 ? -23.33767 -6.47967 -48.09037 1.000 7.05554 106 ASP B C 1
ATOM 1810 O O . ASP B 1 13 ? -23.49058 -6.97290 -46.97092 1.000 7.76217 106 ASP B O 1
ATOM 1819 N N . GLY B 1 14 ? -24.32550 -5.86049 -48.73599 1.000 6.90057 107 GLY B N 1
ATOM 1820 C CA . GLY B 1 14 ? -25.63849 -5.68792 -48.15890 1.000 6.94557 107 GLY B CA 1
ATOM 1821 C C . GLY B 1 14 ? -25.85648 -4.38053 -47.42896 1.000 6.52762 107 GLY B C 1
ATOM 1822 O O . GLY B 1 14 ? -26.99069 -4.09837 -47.02001 1.000 7.70229 107 GLY B O 1
ATOM 1826 N N . ALA B 1 15 ? -24.81209 -3.57838 -47.24383 1.000 5.78444 108 ALA B N 1
ATOM 1827 C CA . ALA B 1 15 ? -24.99031 -2.29004 -46.58525 1.000 5.29863 108 ALA B CA 1
ATOM 1828 C C . ALA B 1 15 ? -25.75915 -1.33349 -47.48999 1.000 5.10693 108 ALA B C 1
ATOM 1829 O O . ALA B 1 15 ? -25.73303 -1.44960 -48.71847 1.000 5.65470 108 ALA B O 1
ATOM 1836 N N . VAL B 1 16 ? -26.43480 -0.37219 -46.86727 1.000 5.17182 109 VAL B N 1
ATOM 1837 C CA . VAL B 1 16 ? -27.17905 0.65420 -47.58800 1.000 5.29506 109 VAL B CA 1
ATOM 1838 C C . VAL B 1 16 ? -26.92175 2.00081 -46.92366 1.000 5.74124 109 VAL B C 1
ATOM 1839 O O . VAL B 1 16 ? -26.96837 2.11850 -45.69483 1.000 6.57174 109 VAL B O 1
ATOM 1852 N N . ILE B 1 17 ? -26.70671 3.02468 -47.74515 1.000 5.57390 110 ILE B N 1
ATOM 1853 C CA . ILE B 1 17 ? -26.71689 4.41719 -47.30495 1.000 6.06735 110 ILE B CA 1
ATOM 1854 C C . ILE B 1 17 ? -27.78027 5.11358 -48.13240 1.000 6.27972 110 ILE B C 1
ATOM 1855 O O . ILE B 1 17 ? -27.69312 5.11900 -49.36726 1.000 7.37410 110 ILE B O 1
ATOM 1871 N N . GLU B 1 18 ? -28.76919 5.70686 -47.47052 1.000 6.34986 111 GLU B N 1
ATOM 1872 C CA A GLU B 1 18 ? -29.90533 6.25497 -48.19081 0.567 6.81638 111 GLU B CA 1
ATOM 1873 C CA B GLU B 1 18 ? -29.88628 6.27191 -48.20419 0.433 7.23900 111 GLU B CA 1
ATOM 1874 C C . GLU B 1 18 ? -30.44433 7.48549 -47.48541 1.000 6.57427 111 GLU B C 1
ATOM 1875 O O . GLU B 1 18 ? -30.35649 7.61915 -46.26223 1.000 7.01905 111 GLU B O 1
ATOM 1898 N N . TYR B 1 19 ? -31.01828 8.38058 -48.28283 1.000 7.27056 112 TYR B N 1
ATOM 1899 C CA . TYR B 1 19 ? -31.78109 9.50269 -47.76729 1.000 7.10627 112 TYR B CA 1
ATOM 1900 C C . TYR B 1 19 ? -33.17066 9.45700 -48.37378 1.000 7.57997 112 TYR B C 1
ATOM 1901 O O . TYR B 1 19 ? -33.31331 9.28131 -49.58876 1.000 10.44048 112 TYR B O 1
ATOM 1919 N N . GLU B 1 20 ? -34.18385 9.63292 -47.54468 1.000 6.49428 113 GLU B N 1
ATOM 1920 C CA A GLU B 1 20 ? -35.57337 9.63451 -47.99363 0.637 6.95220 113 GLU B CA 1
ATOM 1921 C CA B GLU B 1 20 ? -35.57644 9.63662 -47.98258 0.363 7.04342 113 GLU B CA 1
ATOM 1922 C C . GLU B 1 20 ? -36.13593 11.02198 -47.70076 1.000 6.48012 113 GLU B C 1
ATOM 1923 O O . GLU B 1 20 ? -36.38331 11.35773 -46.53028 1.000 6.90683 113 GLU B O 1
ATOM 1946 N N . PRO B 1 21 ? -36.32662 11.87449 -48.71602 1.000 6.92184 114 PRO B N 1
ATOM 1947 C CA . PRO B 1 21 ? -36.70838 13.26566 -48.44423 1.000 7.16256 114 PRO B CA 1
ATOM 1948 C C . PRO B 1 21 ? -38.13406 13.45978 -47.97548 1.000 7.86778 114 PRO B C 1
ATOM 1949 O O . PRO B 1 21 ? -38.41422 14.49498 -47.36109 1.000 9.17575 114 PRO B O 1
ATOM 1960 N N . GLU B 1 22 ? -39.04891 12.52521 -48.23210 1.000 7.97467 115 GLU B N 1
ATOM 1961 C CA . GLU B 1 22 ? -40.42787 12.73784 -47.80518 1.000 9.20868 115 GLU B CA 1
ATOM 1962 C C . GLU B 1 22 ? -40.54501 12.69492 -46.28728 1.000 10.25513 115 GLU B C 1
ATOM 1963 O O . GLU B 1 22 ? -41.29818 13.48146 -45.69904 1.000 14.30607 115 GLU B O 1
ATOM 1975 N N . THR B 1 23 ? -39.78701 11.81343 -45.63707 1.000 9.14692 116 THR B N 1
ATOM 1976 C CA . THR B 1 23 ? -39.72917 11.72009 -44.18353 1.000 9.54436 116 THR B CA 1
ATOM 1977 C C . THR B 1 23 ? -38.45088 12.35003 -43.62100 1.000 7.54642 116 THR B C 1
ATOM 1978 O O . THR B 1 23 ? -38.27228 12.39405 -42.40148 1.000 8.21852 116 THR B O 1
ATOM 1989 N N . SER B 1 24 ? -37.58610 12.85306 -44.49632 1.000 6.85224 117 SER B N 1
ATOM 1990 C CA . SER B 1 24 ? -36.32132 13.48583 -44.13273 1.000 6.14018 117 SER B CA 1
ATOM 1991 C C . SER B 1 24 ? -35.45796 12.59128 -43.24275 1.000 5.79743 117 SER B C 1
ATOM 1992 O O . SER B 1 24 ? -34.89811 13.02765 -42.22787 1.000 6.04696 117 SER B O 1
ATOM 2000 N N . ALA B 1 25 ? -35.32513 11.33695 -43.66668 1.000 5.82725 118 ALA B N 1
ATOM 2001 C CA . ALA B 1 25 ? -34.63696 10.30365 -42.90268 1.000 6.04873 118 ALA B CA 1
ATOM 2002 C C . ALA B 1 25 ? -33.36766 9.86098 -43.62235 1.000 5.82475 118 ALA B C 1
ATOM 2003 O O . ALA B 1 25 ? -33.42082 9.37372 -44.76353 1.000 6.19598 118 ALA B O 1
ATOM 2010 N N . LEU B 1 26 ? -32.23593 9.98200 -42.93173 1.000 5.76412 119 LEU B N 1
ATOM 2011 C CA . LEU B 1 26 ? -30.93959 9.48759 -43.38779 1.000 6.01214 119 LEU B CA 1
ATOM 2012 C C . LEU B 1 26 ? -30.67928 8.16070 -42.68300 1.000 5.86257 119 LEU B C 1
ATOM 2013 O O . LEU B 1 26 ? -30.76720 8.09428 -41.45107 1.000 6.65486 119 LEU B O 1
ATOM 2029 N N . THR B 1 27 ? -30.37066 7.11399 -43.44112 1.000 5.95450 120 THR B N 1
ATOM 2030 C CA A THR B 1 27 ? -30.14243 5.79809 -42.86759 0.620 6.43452 120 THR B CA 1
ATOM 2031 C CA B THR B 1 27 ? -30.16910 5.77572 -42.90282 0.380 6.45340 120 THR B CA 1
ATOM 2032 C C . THR B 1 27 ? -28.83454 5.22321 -43.38949 1.000 6.10115 120 THR B C 1
ATOM 2033 O O . THR B 1 27 ? -28.52235 5.29029 -44.58662 1.000 7.39336 120 THR B O 1
ATOM 2054 N N . VAL B 1 28 ? -28.07302 4.65121 -42.46211 1.000 5.82886 121 VAL B N 1
ATOM 2055 C CA . VAL B 1 28 ? -26.87312 3.87743 -42.74318 1.000 5.58590 121 VAL B CA 1
ATOM 2056 C C . VAL B 1 28 ? -27.09364 2.53323 -42.07016 1.000 5.65522 121 VAL B C 1
ATOM 2057 O O . VAL B 1 28 ? -27.28457 2.48922 -40.85033 1.000 6.49664 121 VAL B O 1
ATOM 2070 N N . SER B 1 29 ? -27.08331 1.44897 -42.84232 1.000 5.53098 122 SER B N 1
ATOM 2071 C CA A SER B 1 29 ? -27.43532 0.13601 -42.32705 0.688 5.73892 122 SER B CA 1
ATOM 2072 C CA B SER B 1 29 ? -27.41161 0.14073 -42.30554 0.312 5.86523 122 SER B CA 1
ATOM 2073 C C . SER B 1 29 ? -26.48678 -0.91717 -42.88278 1.000 5.03849 122 SER B C 1
ATOM 2074 O O . SER B 1 29 ? -25.90587 -0.75298 -43.95589 1.000 5.20964 122 SER B O 1
ATOM 2089 N N . GLY B 1 30 ? -26.37052 -2.02649 -42.15211 1.000 5.30839 123 GLY B N 1
ATOM 2090 C CA . GLY B 1 30 ? -25.69714 -3.19227 -42.67940 1.000 5.50041 123 GLY B CA 1
ATOM 2091 C C . GLY B 1 30 ? -24.18972 -3.12009 -42.68400 1.000 5.45440 123 GLY B C 1
ATOM 2092 O O . GLY B 1 30 ? -23.54748 -3.92410 -43.37845 1.000 6.49683 123 GLY B O 1
ATOM 2096 N N . ILE B 1 31 ? -23.60851 -2.19970 -41.91405 1.000 5.17880 124 ILE B N 1
ATOM 2097 C CA . ILE B 1 31 ? -22.16846 -2.03543 -41.85032 1.000 4.88204 124 ILE B CA 1
ATOM 2098 C C . ILE B 1 31 ? -21.61833 -2.75992 -40.63051 1.000 4.66487 124 ILE B C 1
ATOM 2099 O O . ILE B 1 31 ? -22.35647 -3.11242 -39.70092 1.000 5.26532 124 ILE B O 1
ATOM 2115 N N . LYS B 1 32 ? -20.29631 -2.96635 -40.61532 1.000 4.78759 125 LYS B N 1
ATOM 2116 C CA . LYS B 1 32 ? -19.61339 -3.50136 -39.44192 1.000 4.91211 125 LYS B CA 1
ATOM 2117 C C . LYS B 1 32 ? -19.02540 -2.37975 -38.58315 1.000 4.85218 125 LYS B C 1
ATOM 2118 O O . LYS B 1 32 ? -19.19943 -2.36938 -37.35882 1.000 5.57724 125 LYS B O 1
ATOM 2137 N N . THR B 1 33 ? -18.30319 -1.45164 -39.19922 1.000 4.88648 126 THR B N 1
ATOM 2138 C CA . THR B 1 33 ? -17.67375 -0.37210 -38.46848 1.000 5.20773 126 THR B CA 1
ATOM 2139 C C . THR B 1 33 ? -17.90141 0.94942 -39.18172 1.000 5.20072 126 THR B C 1
ATOM 2140 O O . THR B 1 33 ? -18.02995 1.01211 -40.40840 1.000 5.28744 126 THR B O 1
ATOM 2151 N N . ALA B 1 34 ? -17.88470 2.01900 -38.39093 1.000 5.60271 127 ALA B N 1
ATOM 2152 C CA . ALA B 1 34 ? -17.77791 3.36821 -38.91503 1.000 6.08185 127 ALA B CA 1
ATOM 2153 C C . ALA B 1 34 ? -16.74264 4.11285 -38.09264 1.000 6.28554 127 ALA B C 1
ATOM 2154 O O . ALA B 1 34 ? -16.64860 3.91163 -36.87884 1.000 7.00163 127 ALA B O 1
ATOM 2161 N N . SER B 1 35 ? -15.99709 5.00079 -38.73605 1.000 6.72357 128 SER B N 1
ATOM 2162 C CA . SER B 1 35 ? -15.12376 5.89448 -38.00687 1.000 7.08719 128 SER B CA 1
ATOM 2163 C C . SER B 1 35 ? -15.05764 7.25305 -38.67504 1.000 6.73185 128 SER B C 1
ATOM 2164 O O . SER B 1 35 ? -15.17117 7.37897 -39.89801 1.000 7.31407 128 SER B O 1
ATOM 2172 N N . VAL B 1 36 ? -14.88297 8.26603 -37.83725 1.000 6.26107 129 VAL B N 1
ATOM 2173 C CA A VAL B 1 36 ? -14.59630 9.62086 -38.28601 0.563 5.85066 129 VAL B CA 1
ATOM 2174 C CA B VAL B 1 36 ? -14.60827 9.62668 -38.27304 0.437 6.20417 129 VAL B CA 1
ATOM 2175 C C . VAL B 1 36 ? -13.34680 10.08562 -37.55906 1.000 5.97470 129 VAL B C 1
ATOM 2176 O O . VAL B 1 36 ? -13.26180 9.98685 -36.33056 1.000 7.81858 129 VAL B O 1
ATOM 2201 N N . THR B 1 37 ? -12.37499 10.57262 -38.32125 1.000 5.53868 130 THR B N 1
ATOM 2202 C CA . THR B 1 37 ? -11.13027 11.10785 -37.78108 1.000 6.00977 130 THR B CA 1
ATOM 2203 C C . THR B 1 37 ? -10.99497 12.53429 -38.29637 1.000 5.74475 130 THR B C 1
ATOM 2204 O O . THR B 1 37 ? -11.00688 12.76314 -39.51051 1.000 6.24044 130 THR B O 1
ATOM 2215 N N . ALA B 1 38 ? -10.92389 13.48448 -37.37177 1.000 5.77284 131 ALA B N 1
ATOM 2216 C CA . ALA B 1 38 ? -10.92034 14.90815 -37.67527 1.000 5.79799 131 ALA B CA 1
ATOM 2217 C C . ALA B 1 38 ? -9.89852 15.59372 -36.78641 1.000 6.02044 131 ALA B C 1
ATOM 2218 O O . ALA B 1 38 ? -9.66146 15.16794 -35.65347 1.000 6.76195 131 ALA B O 1
ATOM 2225 N N . SER B 1 39 ? -9.32288 16.68817 -37.28369 1.000 5.71336 132 SER B N 1
ATOM 2226 C CA . SER B 1 39 ? -8.27747 17.37844 -36.53832 1.000 5.84977 132 SER B CA 1
ATOM 2227 C C . SER B 1 39 ? -8.79389 18.51107 -35.65054 1.000 6.12536 132 SER B C 1
ATOM 2228 O O . SER B 1 39 ? -8.02520 19.01345 -34.82171 1.000 7.11544 132 SER B O 1
ATOM 2236 N N . GLY B 1 40 ? -10.05628 18.91492 -35.82240 1.000 5.86800 133 GLY B N 1
ATOM 2237 C CA . GLY B 1 40 ? -10.63228 20.06542 -35.14296 1.000 6.45096 133 GLY B CA 1
ATOM 2238 C C . GLY B 1 40 ? -11.79155 19.69761 -34.23170 1.000 6.36441 133 GLY B C 1
ATOM 2239 O O . GLY B 1 40 ? -11.63756 19.61900 -33.00907 1.000 8.01013 133 GLY B O 1
ATOM 2243 N N . SER B 1 41 ? -12.97271 19.47875 -34.81145 1.000 5.74747 134 SER B N 1
ATOM 2244 C CA . SER B 1 41 ? -14.16041 19.22515 -34.00923 1.000 5.51491 134 SER B CA 1
ATOM 2245 C C . SER B 1 41 ? -15.18982 18.41052 -34.77667 1.000 5.42450 134 SER B C 1
ATOM 2246 O O . SER B 1 41 ? -15.27703 18.46343 -36.00973 1.000 6.14164 134 SER B O 1
ATOM 2254 N N . VAL B 1 42 ? -15.99993 17.67964 -34.01024 1.000 5.35481 135 VAL B N 1
ATOM 2255 C CA . VAL B 1 42 ? -17.21454 17.02793 -34.49986 1.000 5.86568 135 VAL B CA 1
ATOM 2256 C C . VAL B 1 42 ? -18.36646 17.53613 -33.64956 1.000 6.03246 135 VAL B C 1
ATOM 2257 O O . VAL B 1 42 ? -18.29893 17.46848 -32.41785 1.000 6.91571 135 VAL B O 1
ATOM 2270 N N . THR B 1 43 ? -19.42330 18.01331 -34.30856 1.000 6.38202 136 THR B N 1
ATOM 2271 C CA . THR B 1 43 ? -20.57743 18.61929 -33.65478 1.000 6.45985 136 THR B CA 1
ATOM 2272 C C . THR B 1 43 ? -21.84876 17.95150 -34.14488 1.000 6.06105 136 THR B C 1
ATOM 2273 O O . THR B 1 43 ? -22.00574 17.69933 -35.34147 1.000 7.14054 136 THR B O 1
ATOM 2284 N N . ALA B 1 44 ? -22.76924 17.69987 -33.21912 1.000 6.21777 137 ALA B N 1
ATOM 2285 C CA . ALA B 1 44 ? -24.11073 17.24035 -33.55033 1.000 5.90527 137 ALA B CA 1
ATOM 2286 C C . ALA B 1 44 ? -25.09858 18.15915 -32.85826 1.000 5.82994 137 ALA B C 1
ATOM 2287 O O . ALA B 1 44 ? -24.99180 18.36373 -31.64245 1.000 6.79725 137 ALA B O 1
ATOM 2294 N N . THR B 1 45 ? -26.05323 18.69717 -33.61215 1.000 5.45035 138 THR B N 1
ATOM 2295 C CA . THR B 1 45 ? -27.05544 19.62708 -33.10263 1.000 5.67592 138 THR B CA 1
ATOM 2296 C C . THR B 1 45 ? -28.42551 19.07616 -33.47369 1.000 5.50514 138 THR B C 1
ATOM 2297 O O . THR B 1 45 ? -28.81219 19.11965 -34.64593 1.000 5.95127 138 THR B O 1
ATOM 2308 N N . VAL B 1 46 ? -29.13692 18.53807 -32.48442 1.000 5.58381 139 VAL B N 1
ATOM 2309 C CA . VAL B 1 46 ? -30.36193 17.77294 -32.72852 1.000 5.58049 139 VAL B CA 1
ATOM 2310 C C . VAL B 1 46 ? -31.03782 17.62273 -31.37071 1.000 5.68956 139 VAL B C 1
ATOM 2311 O O . VAL B 1 46 ? -30.33246 17.44251 -30.36979 1.000 6.09543 139 VAL B O 1
ATOM 2324 N N . PRO B 1 47 ? -32.37238 17.64395 -31.27313 1.000 5.74752 140 PRO B N 1
ATOM 2325 C CA . PRO B 1 47 ? -32.94573 17.62884 -29.91235 1.000 6.00318 140 PRO B CA 1
ATOM 2326 C C . PRO B 1 47 ? -32.62743 16.36842 -29.12715 1.000 5.49750 140 PRO B C 1
ATOM 2327 O O . PRO B 1 47 ? -32.37427 16.44287 -27.92010 1.000 5.99484 140 PRO B O 1
ATOM 2338 N N . VAL B 1 48 ? -32.69603 15.20819 -29.78249 1.000 5.54203 141 VAL B N 1
ATOM 2339 C CA . VAL B 1 48 ? -32.53871 13.89723 -29.16781 1.000 5.76013 141 VAL B CA 1
ATOM 2340 C C . VAL B 1 48 ? -31.34933 13.19057 -29.78942 1.000 5.68023 141 VAL B C 1
ATOM 2341 O O . VAL B 1 48 ? -31.27872 13.03313 -31.01556 1.000 5.82307 141 VAL B O 1
ATOM 2354 N N . VAL B 1 49 ? -30.42536 12.74051 -28.93510 1.000 5.90197 142 VAL B N 1
ATOM 2355 C CA . VAL B 1 49 ? -29.35838 11.82955 -29.32293 1.000 5.92725 142 VAL B CA 1
ATOM 2356 C C . VAL B 1 49 ? -29.58047 10.52653 -28.56966 1.000 5.99732 142 VAL B C 1
ATOM 2357 O O . VAL B 1 49 ? -29.68911 10.53890 -27.34061 1.000 7.26822 142 VAL B O 1
ATOM 2370 N N . MET B 1 50 ? -29.64905 9.41458 -29.30828 1.000 5.80424 143 MET B N 1
ATOM 2371 C CA . MET B 1 50 ? -29.91329 8.09916 -28.74260 1.000 5.74790 143 MET B CA 1
ATOM 2372 C C . MET B 1 50 ? -28.78775 7.17269 -29.16303 1.000 5.65191 143 MET B C 1
ATOM 2373 O O . MET B 1 50 ? -28.60107 6.91632 -30.35391 1.000 7.47177 143 MET B O 1
ATOM 2387 N N . VAL B 1 51 ? -28.05772 6.63816 -28.19285 1.000 5.32459 144 VAL B N 1
ATOM 2388 C CA . VAL B 1 51 ? -26.99368 5.68494 -28.45089 1.000 5.43296 144 VAL B CA 1
ATOM 2389 C C . VAL B 1 51 ? -27.39402 4.37234 -27.79651 1.000 6.02615 144 VAL B C 1
ATOM 2390 O O . VAL B 1 51 ? -27.55941 4.30987 -26.57580 1.000 8.38997 144 VAL B O 1
ATOM 2403 N N . LYS B 1 52 ? -27.58320 3.33275 -28.60036 1.000 5.74679 145 LYS B N 1
ATOM 2404 C CA . LYS B 1 52 ? -27.91017 2.00191 -28.10078 1.000 6.56055 145 LYS B CA 1
ATOM 2405 C C . LYS B 1 52 ? -26.70878 1.12094 -28.36513 1.000 5.91456 145 LYS B C 1
ATOM 2406 O O . LYS B 1 52 ? -26.49362 0.66894 -29.49365 1.000 6.03182 145 LYS B O 1
ATOM 2425 N N . ALA B 1 53 ? -25.91055 0.90679 -27.32235 1.000 5.90014 146 ALA B N 1
ATOM 2426 C CA . ALA B 1 53 ? -24.63375 0.21551 -27.43646 1.000 5.96057 146 ALA B CA 1
ATOM 2427 C C . ALA B 1 53 ? -24.66056 -0.98214 -26.49907 1.000 6.10831 146 ALA B C 1
ATOM 2428 O O . ALA B 1 53 ? -24.52948 -0.84686 -25.28210 1.000 6.65395 146 ALA B O 1
ATOM 2435 N N . SER B 1 54 ? -24.81202 -2.17990 -27.06210 1.000 6.27555 147 SER B N 1
ATOM 2436 C CA . SER B 1 54 ? -25.03831 -3.35821 -26.24515 1.000 7.12358 147 SER B CA 1
ATOM 2437 C C . SER B 1 54 ? -23.81600 -3.79694 -25.45121 1.000 6.81815 147 SER B C 1
ATOM 2438 O O . SER B 1 54 ? -23.98599 -4.58207 -24.51567 1.000 7.78098 147 SER B O 1
ATOM 2446 N N . THR B 1 55 ? -22.61201 -3.30884 -25.78317 1.000 6.50825 148 THR B N 1
ATOM 2447 C CA . THR B 1 55 ? -21.41512 -3.55983 -24.98169 1.000 6.73931 148 THR B CA 1
ATOM 2448 C C . THR B 1 55 ? -21.00390 -2.33798 -24.15328 1.000 6.15954 148 THR B C 1
ATOM 2449 O O . THR B 1 55 ? -20.94110 -2.43265 -22.92266 1.000 7.01430 148 THR B O 1
ATOM 2460 N N . ARG B 1 56 ? -20.68981 -1.21111 -24.78433 1.000 5.57080 149 ARG B N 1
ATOM 2461 C CA . ARG B 1 56 ? -20.06449 -0.12087 -24.03992 1.000 5.50594 149 ARG B CA 1
ATOM 2462 C C . ARG B 1 56 ? -20.05268 1.16064 -24.85878 1.000 5.22400 149 ARG B C 1
ATOM 2463 O O . ARG B 1 56 ? -19.93400 1.12724 -26.08860 1.000 5.77741 149 ARG B O 1
ATOM 2484 N N . VAL B 1 57 ? -20.09746 2.28622 -24.14046 1.000 4.87895 150 VAL B N 1
ATOM 2485 C CA . VAL B 1 57 ? -19.76379 3.60382 -24.66975 1.000 4.80247 150 VAL B CA 1
ATOM 2486 C C . VAL B 1 57 ? -18.55746 4.10566 -23.88035 1.000 4.87866 150 VAL B C 1
ATOM 2487 O O . VAL B 1 57 ? -18.65013 4.25856 -22.65823 1.000 5.94656 150 VAL B O 1
ATOM 2500 N N . THR B 1 58 ? -17.45733 4.40894 -24.57458 1.000 4.99389 151 THR B N 1
ATOM 2501 C CA . THR B 1 58 ? -16.26930 4.96236 -23.93976 1.000 5.34219 151 THR B CA 1
ATOM 2502 C C . THR B 1 58 ? -16.03507 6.37271 -24.44366 1.000 5.41476 151 THR B C 1
ATOM 2503 O O . THR B 1 58 ? -15.97320 6.59979 -25.66080 1.000 5.90937 151 THR B O 1
ATOM 2514 N N . LEU B 1 59 ? -15.88188 7.29186 -23.49519 1.000 5.48173 152 LEU B N 1
ATOM 2515 C CA . LEU B 1 59 ? -15.52121 8.68074 -23.74122 1.000 5.54769 152 LEU B CA 1
ATOM 2516 C C . LEU B 1 59 ? -14.10709 8.83761 -23.19852 1.000 5.53994 152 LEU B C 1
ATOM 2517 O O . LEU B 1 59 ? -13.89279 9.04652 -21.99759 1.000 5.93427 152 LEU B O 1
ATOM 2533 N N . ASP B 1 60 ? -13.13793 8.67723 -24.10418 1.000 5.64972 153 ASP B N 1
ATOM 2534 C CA . ASP B 1 60 ? -11.72347 8.72014 -23.75839 1.000 6.17524 153 ASP B CA 1
ATOM 2535 C C . ASP B 1 60 ? -11.23625 10.13521 -24.01639 1.000 6.01813 153 ASP B C 1
ATOM 2536 O O . ASP B 1 60 ? -10.86338 10.50303 -25.13769 1.000 6.67399 153 ASP B O 1
ATOM 2545 N N . THR B 1 61 ? -11.27625 10.94618 -22.96372 1.000 6.26481 154 THR B N 1
ATOM 2546 C CA . THR B 1 61 ? -11.08495 12.37941 -23.07910 1.000 6.27781 154 THR B CA 1
ATOM 2547 C C . THR B 1 61 ? -10.64414 12.91745 -21.72723 1.000 6.48350 154 THR B C 1
ATOM 2548 O O . THR B 1 61 ? -11.00904 12.34707 -20.68414 1.000 6.50007 154 THR B O 1
ATOM 2559 N N . PRO B 1 62 ? -9.90860 14.03186 -21.69712 1.000 6.95602 155 PRO B N 1
ATOM 2560 C CA . PRO B 1 62 ? -9.60128 14.63698 -20.38857 1.000 7.40464 155 PRO B CA 1
ATOM 2561 C C . PRO B 1 62 ? -10.83653 15.03381 -19.60987 1.000 6.91949 155 PRO B C 1
ATOM 2562 O O . PRO B 1 62 ? -10.80971 14.99944 -18.36757 1.000 7.50045 155 PRO B O 1
ATOM 2573 N N . GLU B 1 63 ? -11.90075 15.43420 -20.29694 1.000 6.99059 156 GLU B N 1
ATOM 2574 C CA A GLU B 1 63 ? -13.06879 15.97366 -19.63546 0.516 7.31268 156 GLU B CA 1
ATOM 2575 C CA B GLU B 1 63 ? -13.06584 16.01324 -19.64905 0.484 7.70734 156 GLU B CA 1
ATOM 2576 C C . GLU B 1 63 ? -14.31266 15.68396 -20.45007 1.000 6.66506 156 GLU B C 1
ATOM 2577 O O . GLU B 1 63 ? -14.37248 16.01423 -21.63983 1.000 7.12838 156 GLU B O 1
ATOM 2600 N N . VAL B 1 64 ? -15.30789 15.11899 -19.78026 1.000 6.52492 157 VAL B N 1
ATOM 2601 C CA . VAL B 1 64 ? -16.67933 15.04861 -20.26310 1.000 6.67023 157 VAL B CA 1
ATOM 2602 C C . VAL B 1 64 ? -17.45686 16.09148 -19.46448 1.000 7.05270 157 VAL B C 1
ATOM 2603 O O . VAL B 1 64 ? -17.44685 16.04152 -18.22981 1.000 8.57347 157 VAL B O 1
ATOM 2616 N N . VAL B 1 65 ? -18.11496 17.02293 -20.14833 1.000 6.93354 158 VAL B N 1
ATOM 2617 C CA . VAL B 1 65 ? -18.88489 18.07810 -19.50998 1.000 7.03846 158 VAL B CA 1
ATOM 2618 C C . VAL B 1 65 ? -20.34966 17.88647 -19.85339 1.000 7.10347 158 VAL B C 1
ATOM 2619 O O . VAL B 1 65 ? -20.71342 17.93818 -21.02848 1.000 8.93588 158 VAL B O 1
ATOM 2632 N N . CYS B 1 66 ? -21.18411 17.70382 -18.83158 1.000 6.72319 159 CYS B N 1
ATOM 2633 C CA . CYS B 1 66 ? -22.62894 17.71173 -18.95677 1.000 6.65384 159 CYS B CA 1
ATOM 2634 C C . CYS B 1 66 ? -23.08269 19.07081 -18.43881 1.000 6.50519 159 CYS B C 1
ATOM 2635 O O . CYS B 1 66 ? -22.81675 19.40631 -17.28469 1.000 7.45476 159 CYS B O 1
ATOM 2643 N N . THR B 1 67 ? -23.73827 19.87457 -19.27969 1.000 6.23963 160 THR B N 1
ATOM 2644 C CA . THR B 1 67 ? -23.98133 21.26120 -18.89575 1.000 6.74473 160 THR B CA 1
ATOM 2645 C C . THR B 1 67 ? -25.09412 21.43428 -17.86807 1.000 6.75462 160 THR B C 1
ATOM 2646 O O . THR B 1 67 ? -25.16704 22.50401 -17.24871 1.000 7.80646 160 THR B O 1
ATOM 2657 N N . ASN B 1 68 ? -25.95004 20.42556 -17.68280 1.000 6.35436 161 ASN B N 1
ATOM 2658 C CA . ASN B 1 68 ? -27.08220 20.51989 -16.76732 1.000 6.58181 161 ASN B CA 1
ATOM 2659 C C . ASN B 1 68 ? -27.14488 19.24696 -15.93286 1.000 6.63945 161 ASN B C 1
ATOM 2660 O O . ASN B 1 68 ? -26.27919 19.04948 -15.07665 1.000 7.79147 161 ASN B O 1
ATOM 2671 N N . ARG B 1 69 ? -28.11493 18.36886 -16.17392 1.000 6.72737 162 ARG B N 1
ATOM 2672 C CA A ARG B 1 69 ? -28.30996 17.19794 -15.33400 0.508 7.10620 162 ARG B CA 1
ATOM 2673 C CA B ARG B 1 69 ? -28.34628 17.18751 -15.35594 0.492 6.53664 162 ARG B CA 1
ATOM 2674 C C . ARG B 1 69 ? -27.68310 15.96173 -15.96865 1.000 6.15394 162 ARG B C 1
ATOM 2675 O O . ARG B 1 69 ? -27.67341 15.79427 -17.19473 1.000 6.76152 162 ARG B O 1
ATOM 2716 N N . LEU B 1 70 ? -27.18993 15.08948 -15.09706 1.000 6.07780 163 LEU B N 1
ATOM 2717 C CA . LEU B 1 70 ? -26.68350 13.76887 -15.42389 1.000 6.22936 163 LEU B CA 1
ATOM 2718 C C . LEU B 1 70 ? -27.41375 12.76686 -14.54189 1.000 6.24161 163 LEU B C 1
ATOM 2719 O O . LEU B 1 70 ? -27.45400 12.93845 -13.31680 1.000 7.06854 163 LEU B O 1
ATOM 2735 N N . ILE B 1 71 ? -27.98764 11.74256 -15.17037 1.000 6.12264 164 ILE B N 1
ATOM 2736 C CA A ILE B 1 71 ? -28.72341 10.68215 -14.49558 0.558 6.17931 164 ILE B CA 1
ATOM 2737 C CA B ILE B 1 71 ? -28.72562 10.68264 -14.49758 0.442 6.09595 164 ILE B CA 1
ATOM 2738 C C . ILE B 1 71 ? -28.05569 9.36296 -14.84683 1.000 5.74008 164 ILE B C 1
ATOM 2739 O O . ILE B 1 71 ? -27.75076 9.11796 -16.01343 1.000 6.62649 164 ILE B O 1
ATOM 2770 N N . THR B 1 72 ? -27.81625 8.51478 -13.84559 1.000 5.45972 165 THR B N 1
ATOM 2771 C CA . THR B 1 72 ? -27.26733 7.19714 -14.10615 1.000 5.64350 165 THR B CA 1
ATOM 2772 C C . THR B 1 72 ? -27.92357 6.18594 -13.18148 1.000 5.41967 165 THR B C 1
ATOM 2773 O O . THR B 1 72 ? -28.39153 6.53240 -12.09111 1.000 6.26050 165 THR B O 1
ATOM 2784 N N . GLY B 1 73 ? -27.91908 4.92337 -13.60863 1.000 5.73067 166 GLY B N 1
ATOM 2785 C CA . GLY B 1 73 ? -28.37508 3.85269 -12.74176 1.000 6.15820 166 GLY B CA 1
ATOM 2786 C C . GLY B 1 73 ? -27.44421 3.62536 -11.56917 1.000 6.03856 166 GLY B C 1
ATOM 2787 O O . GLY B 1 73 ? -27.83604 3.72144 -10.40109 1.000 7.11162 166 GLY B O 1
ATOM 2791 N N . THR B 1 74 ? -26.19791 3.31146 -11.88533 1.000 6.01948 167 THR B N 1
ATOM 2792 C CA . THR B 1 74 ? -25.15838 3.18190 -10.88783 1.000 6.37114 167 THR B CA 1
ATOM 2793 C C . THR B 1 74 ? -23.95996 4.03113 -11.29561 1.000 5.90941 167 THR B C 1
ATOM 2794 O O . THR B 1 74 ? -23.76008 4.35592 -12.47227 1.000 6.28341 167 THR B O 1
ATOM 2805 N N . LEU B 1 75 ? -23.16983 4.40180 -10.29315 1.000 6.52222 168 LEU B N 1
ATOM 2806 C CA . LEU B 1 75 ? -22.00824 5.25680 -10.48060 1.000 6.71505 168 LEU B CA 1
ATOM 2807 C C . LEU B 1 75 ? -20.79805 4.62568 -9.82322 1.000 6.89148 168 LEU B C 1
ATOM 2808 O O . LEU B 1 75 ? -20.89295 4.13515 -8.69427 1.000 8.91361 168 LEU B O 1
ATOM 2824 N N . GLU B 1 76 ? -19.65961 4.66168 -10.51882 1.000 6.32941 169 GLU B N 1
ATOM 2825 C CA . GLU B 1 76 ? -18.37043 4.26462 -9.96543 1.000 6.67679 169 GLU B CA 1
ATOM 2826 C C . GLU B 1 76 ? -17.39759 5.40585 -10.22034 1.000 6.63235 169 GLU B C 1
ATOM 2827 O O . GLU B 1 76 ? -17.14557 5.76756 -11.36852 1.000 8.17928 169 GLU B O 1
ATOM 2839 N N . VAL B 1 77 ? -16.87052 5.99097 -9.14620 1.000 6.89945 170 VAL B N 1
ATOM 2840 C CA . VAL B 1 77 ? -15.84985 7.03741 -9.20823 1.000 6.95576 170 VAL B CA 1
ATOM 2841 C C . VAL B 1 77 ? -14.53980 6.40873 -8.75294 1.000 7.11831 170 VAL B C 1
ATOM 2842 O O . VAL B 1 77 ? -14.47486 5.86714 -7.64655 1.000 8.23858 170 VAL B O 1
ATOM 2855 N N . GLN B 1 78 ? -13.50439 6.45967 -9.58502 1.000 7.17931 171 GLN B N 1
ATOM 2856 C CA . GLN B 1 78 ? -12.30123 5.67993 -9.31780 1.000 7.92591 171 GLN B CA 1
ATOM 2857 C C . GLN B 1 78 ? -11.23975 6.40961 -8.50778 1.000 7.96010 171 GLN B C 1
ATOM 2858 O O . GLN B 1 78 ? -10.51481 5.76519 -7.73640 1.000 9.13614 171 GLN B O 1
ATOM 2872 N N . LYS B 1 79 ? -11.12545 7.73093 -8.68838 1.000 8.09956 172 LYS B N 1
ATOM 2873 C CA . LYS B 1 79 ? -9.98399 8.50462 -8.20763 1.000 9.05677 172 LYS B CA 1
ATOM 2874 C C . LYS B 1 79 ? -10.40404 9.82842 -7.56779 1.000 9.57192 172 LYS B C 1
ATOM 2875 O O . LYS B 1 79 ? -9.64575 10.81050 -7.58820 1.000 12.48169 172 LYS B O 1
ATOM 2894 N N . GLY B 1 80 ? -11.59554 9.88987 -7.01690 1.000 9.23172 173 GLY B N 1
ATOM 2895 C CA . GLY B 1 80 ? -12.00319 11.01753 -6.20520 1.000 9.17922 173 GLY B CA 1
ATOM 2896 C C . GLY B 1 80 ? -12.78025 12.07374 -6.96479 1.000 7.83313 173 GLY B C 1
ATOM 2897 O O . GLY B 1 80 ? -13.16295 11.91830 -8.12831 1.000 8.30589 173 GLY B O 1
ATOM 2901 N N . GLY B 1 81 ? -13.01351 13.18003 -6.26854 1.000 8.71671 174 GLY B N 1
ATOM 2902 C CA . GLY B 1 81 ? -13.74720 14.25960 -6.88713 1.000 10.55235 174 GLY B CA 1
ATOM 2903 C C . GLY B 1 81 ? -14.28419 15.24767 -5.87849 1.000 8.23053 174 GLY B C 1
ATOM 2904 O O . GLY B 1 81 ? -13.92912 15.23019 -4.69693 1.000 9.37580 174 GLY B O 1
ATOM 2908 N N . THR B 1 82 ? -15.14381 16.11443 -6.38818 1.000 7.65099 175 THR B N 1
ATOM 2909 C CA . THR B 1 82 ? -15.74035 17.17618 -5.60443 1.000 7.57231 175 THR B CA 1
ATOM 2910 C C . THR B 1 82 ? -17.23594 17.20600 -5.87337 1.000 7.13153 175 THR B C 1
ATOM 2911 O O . THR B 1 82 ? -17.69651 16.90470 -6.98013 1.000 7.60872 175 THR B O 1
ATOM 2922 N N . MET B 1 83 ? -17.99132 17.58238 -4.85004 1.000 7.23807 176 MET B N 1
ATOM 2923 C CA . MET B 1 83 ? -19.42119 17.80227 -4.96972 1.000 7.31690 176 MET B CA 1
ATOM 2924 C C . MET B 1 83 ? -19.75790 19.11487 -4.28571 1.000 7.27065 176 MET B C 1
ATOM 2925 O O . MET B 1 83 ? -19.34036 19.34020 -3.14846 1.000 9.32475 176 MET B O 1
ATOM 2939 N N . ARG B 1 84 ? -20.51765 19.95684 -4.96912 1.000 7.31136 177 ARG B N 1
ATOM 2940 C CA . ARG B 1 84 ? -20.98983 21.21138 -4.42269 1.000 7.58460 177 ARG B CA 1
ATOM 2941 C C . ARG B 1 84 ? -22.50840 21.22096 -4.39371 1.000 7.94711 177 ARG B C 1
ATOM 2942 O O . ARG B 1 84 ? -23.17544 20.55746 -5.17998 1.000 10.16089 177 ARG B O 1
ATOM 2963 N N . GLY B 1 85 ? -23.04339 22.02640 -3.49528 1.000 8.00504 178 GLY B N 1
ATOM 2964 C CA . GLY B 1 85 ? -24.46986 22.16359 -3.35173 1.000 8.25951 178 GLY B CA 1
ATOM 2965 C C . GLY B 1 85 ? -25.04413 21.14685 -2.39411 1.000 8.06523 178 GLY B C 1
ATOM 2966 O O . GLY B 1 85 ? -24.33318 20.44806 -1.68083 1.000 10.26550 178 GLY B O 1
ATOM 2970 N N . ASN B 1 86 ? -26.36183 21.07795 -2.35857 1.000 7.67169 179 ASN B N 1
ATOM 2971 C CA . ASN B 1 86 ? -27.01401 20.08352 -1.52440 1.000 7.97287 179 ASN B CA 1
ATOM 2972 C C . ASN B 1 86 ? -26.99045 18.73616 -2.22673 1.000 7.95332 179 ASN B C 1
ATOM 2973 O O . ASN B 1 86 ? -27.34126 18.63531 -3.40845 1.000 9.02635 179 ASN B O 1
ATOM 2984 N N . ILE B 1 87 ? -26.57501 17.71016 -1.48909 1.000 7.87678 180 ILE B N 1
ATOM 2985 C CA . ILE B 1 87 ? -26.51785 16.33751 -1.97109 1.000 8.17249 180 ILE B CA 1
ATOM 2986 C C . ILE B 1 87 ? -27.39623 15.52735 -1.02426 1.000 8.32992 180 ILE B C 1
ATOM 2987 O O . ILE B 1 87 ? -27.09827 15.44178 0.17187 1.000 9.42752 180 ILE B O 1
ATOM 3003 N N . GLU B 1 88 ? -28.48484 14.96314 -1.54266 1.000 7.99796 181 GLU B N 1
ATOM 3004 C CA . GLU B 1 88 ? -29.45556 14.23161 -0.73977 1.000 7.81670 181 GLU B CA 1
ATOM 3005 C C . GLU B 1 88 ? -29.32158 12.74666 -1.03373 1.000 7.37530 181 GLU B C 1
ATOM 3006 O O . GLU B 1 88 ? -29.64803 12.30223 -2.13606 1.000 8.30334 181 GLU B O 1
ATOM 3018 N N . HIS B 1 89 ? -28.90029 11.98132 -0.04050 1.000 7.22697 182 HIS B N 1
ATOM 3019 C CA . HIS B 1 89 ? -28.77426 10.54304 -0.13484 1.000 6.92375 182 HIS B CA 1
ATOM 3020 C C . HIS B 1 89 ? -29.88707 9.88047 0.67448 1.000 6.91828 182 HIS B C 1
ATOM 3021 O O . HIS B 1 89 ? -30.10808 10.23714 1.83451 1.000 7.58328 182 HIS B O 1
ATOM 3036 N N . THR B 1 90 ? -30.60115 8.94048 0.06272 1.000 7.27624 183 THR B N 1
ATOM 3037 C CA . THR B 1 90 ? -31.67423 8.21803 0.73739 1.000 8.00549 183 THR B CA 1
ATOM 3038 C C . THR B 1 90 ? -31.72678 6.78578 0.20632 1.000 7.78790 183 THR B C 1
ATOM 3039 O O . THR B 1 90 ? -31.10241 6.44746 -0.79662 1.000 8.38727 183 THR B O 1
ATOM 3050 N N . GLY B 1 91 ? -32.49026 5.94088 0.89384 1.000 8.21529 184 GLY B N 1
ATOM 3051 C CA . GLY B 1 91 ? -32.80519 4.63224 0.34524 1.000 8.76254 184 GLY B CA 1
ATOM 3052 C C . GLY B 1 91 ? -31.72413 3.59134 0.46431 1.000 8.48071 184 GLY B C 1
ATOM 3053 O O . GLY B 1 91 ? -31.75754 2.56526 -0.22415 1.000 9.41729 184 GLY B O 1
ATOM 3057 N N . GLY B 1 92 ? -30.76960 3.80756 1.35006 1.000 8.78079 185 GLY B N 1
ATOM 3058 C CA . GLY B 1 92 ? -29.71002 2.84676 1.54468 1.000 8.51809 185 GLY B CA 1
ATOM 3059 C C . GLY B 1 92 ? -28.69582 3.42570 2.49719 1.000 7.88673 185 GLY B C 1
ATOM 3060 O O . GLY B 1 92 ? -28.97947 4.38245 3.21166 1.000 9.53610 185 GLY B O 1
ATOM 3064 N N . GLU B 1 93 ? -27.51660 2.84262 2.47444 1.000 7.88079 186 GLU B N 1
ATOM 3065 C CA . GLU B 1 93 ? -26.43885 3.22994 3.36369 1.000 8.09071 186 GLU B CA 1
ATOM 3066 C C . GLU B 1 93 ? -25.37682 3.99522 2.59058 1.000 7.85229 186 GLU B C 1
ATOM 3067 O O . GLU B 1 93 ? -24.91213 3.52582 1.54853 1.000 8.89894 186 GLU B O 1
ATOM 3079 N N . LEU B 1 94 ? -24.99485 5.15880 3.10549 1.000 8.09880 187 LEU B N 1
ATOM 3080 C CA . LEU B 1 94 ? -23.84883 5.90099 2.60296 1.000 8.20711 187 LEU B CA 1
ATOM 3081 C C . LEU B 1 94 ? -22.72600 5.56052 3.56560 1.000 8.40724 187 LEU B C 1
ATOM 3082 O O . LEU B 1 94 ? -22.75379 5.98409 4.71833 1.000 9.87780 187 LEU B O 1
ATOM 3098 N N . SER B 1 95 ? -21.77460 4.75660 3.12886 1.000 8.70182 188 SER B N 1
ATOM 3099 C CA A SER B 1 95 ? -20.70159 4.33776 4.00749 0.467 9.31608 188 SER B CA 1
ATOM 3100 C CA B SER B 1 95 ? -20.68805 4.28684 3.96905 0.533 8.96560 188 SER B CA 1
ATOM 3101 C C . SER B 1 95 ? -19.38701 4.96024 3.57193 1.000 8.61432 188 SER B C 1
ATOM 3102 O O . SER B 1 95 ? -19.14802 5.19582 2.39236 1.000 9.33787 188 SER B O 1
ATOM 3117 N N . SER B 1 96 ? -18.55136 5.25859 4.54935 1.000 8.44613 189 SER B N 1
ATOM 3118 C CA . SER B 1 96 ? -17.21011 5.72959 4.25930 1.000 8.34970 189 SER B CA 1
ATOM 3119 C C . SER B 1 96 ? -16.24821 5.00069 5.17083 1.000 8.31257 189 SER B C 1
ATOM 3120 O O . SER B 1 96 ? -16.42407 4.99596 6.39147 1.000 9.03640 189 SER B O 1
ATOM 3128 N N . ASN B 1 97 ? -15.25072 4.38221 4.56509 1.000 8.59978 190 ASN B N 1
ATOM 3129 C CA . ASN B 1 97 ? -14.19885 3.71733 5.31365 1.000 9.93687 190 ASN B CA 1
ATOM 3130 C C . ASN B 1 97 ? -14.77814 2.74166 6.32142 1.000 11.11885 190 ASN B C 1
ATOM 3131 O O . ASN B 1 97 ? -14.29651 2.61967 7.44450 1.000 12.96697 190 ASN B O 1
ATOM 3142 N N . GLY B 1 98 ? -15.82403 2.03471 5.90003 1.000 11.24880 191 GLY B N 1
ATOM 3143 C CA . GLY B 1 98 ? -16.37358 0.93165 6.65339 1.000 13.17473 191 GLY B CA 1
ATOM 3144 C C . GLY B 1 98 ? -17.43939 1.26568 7.66990 1.000 12.48459 191 GLY B C 1
ATOM 3145 O O . GLY B 1 98 ? -17.84035 0.37571 8.42785 1.000 14.35877 191 GLY B O 1
ATOM 3149 N N . LYS B 1 99 ? -17.89770 2.50764 7.73179 1.000 10.39592 192 LYS B N 1
ATOM 3150 C CA . LYS B 1 99 ? -18.97255 2.87921 8.63865 1.000 9.11282 192 LYS B CA 1
ATOM 3151 C C . LYS B 1 99 ? -20.11143 3.52318 7.86644 1.000 8.92378 192 LYS B C 1
ATOM 3152 O O . LYS B 1 99 ? -19.89020 4.40801 7.03825 1.000 9.54708 192 LYS B O 1
ATOM 3171 N N . VAL B 1 100 ? -21.33018 3.09335 8.17693 1.000 8.61755 193 VAL B N 1
ATOM 3172 C CA . VAL B 1 100 ? -22.53245 3.75668 7.69460 1.000 8.30692 193 VAL B CA 1
ATOM 3173 C C . VAL B 1 100 ? -22.63985 5.13230 8.32874 1.000 8.74960 193 VAL B C 1
ATOM 3174 O O . VAL B 1 100 ? -22.62843 5.26736 9.55413 1.000 9.96773 193 VAL B O 1
ATOM 3187 N N . LEU B 1 101 ? -22.77571 6.16569 7.50549 1.000 8.59089 194 LEU B N 1
ATOM 3188 C CA . LEU B 1 101 ? -22.64450 7.51662 8.03540 1.000 9.21426 194 LEU B CA 1
ATOM 3189 C C . LEU B 1 101 ? -23.89730 8.00471 8.74355 1.000 9.69932 194 LEU B C 1
ATOM 3190 O O . LEU B 1 101 ? -23.77633 8.78705 9.68088 1.000 11.23672 194 LEU B O 1
ATOM 3206 N N . HIS B 1 102 ? -25.09613 7.55683 8.35723 1.000 10.00930 195 HIS B N 1
ATOM 3207 C CA . HIS B 1 102 ? -26.26929 8.06419 9.06613 1.000 11.35260 195 HIS B CA 1
ATOM 3208 C C . HIS B 1 102 ? -26.41363 7.49152 10.46851 1.000 13.84810 195 HIS B C 1
ATOM 3209 O O . HIS B 1 102 ? -27.19909 8.03044 11.24872 1.000 14.69720 195 HIS B O 1
ATOM 3224 N N . THR B 1 103 ? -25.66313 6.44611 10.81294 1.000 14.88490 196 THR B N 1
ATOM 3225 C CA . THR B 1 103 ? -25.69587 5.87040 12.14552 1.000 16.53843 196 THR B CA 1
ATOM 3226 C C . THR B 1 103 ? -24.40885 6.09872 12.92750 1.000 18.07206 196 THR B C 1
ATOM 3227 O O . THR B 1 103 ? -24.26792 5.58338 14.03346 1.000 19.15569 196 THR B O 1
ATOM 3238 N N . LEU B 1 104 ? -23.46864 6.84634 12.38707 1.000 20.03623 197 LEU B N 1
ATOM 3239 C CA . LEU B 1 104 ? -22.18702 7.04139 13.04686 1.000 25.44683 197 LEU B CA 1
ATOM 3240 C C . LEU B 1 104 ? -22.41820 7.78376 14.36049 1.000 26.30881 197 LEU B C 1
ATOM 3241 O O . LEU B 1 104 ? -21.73034 7.57606 15.37045 1.000 27.28206 197 LEU B O 1
ATOM 3258 N N . GLY C 1 1 ? -20.35880 -2.53669 -60.02837 1.000 14.39540 94 GLY C N 1
ATOM 3259 C CA . GLY C 1 1 ? -21.25489 -2.47069 -61.16176 1.000 13.12247 94 GLY C CA 1
ATOM 3260 C C . GLY C 1 1 ? -21.51944 -1.04279 -61.56008 1.000 10.86341 94 GLY C C 1
ATOM 3261 O O . GLY C 1 1 ? -20.90698 -0.10826 -61.05119 1.000 11.46960 94 GLY C O 1
ATOM 3264 N N . SER C 1 2 ? -22.45211 -0.86847 -62.48007 1.000 10.28989 95 SER C N 1
ATOM 3265 C CA . SER C 1 2 ? -22.70199 0.43578 -63.06315 1.000 9.56528 95 SER C CA 1
ATOM 3266 C C . SER C 1 2 ? -23.68120 1.27557 -62.26577 1.000 8.97761 95 SER C C 1
ATOM 3267 O O . SER C 1 2 ? -23.82905 2.46467 -62.56724 1.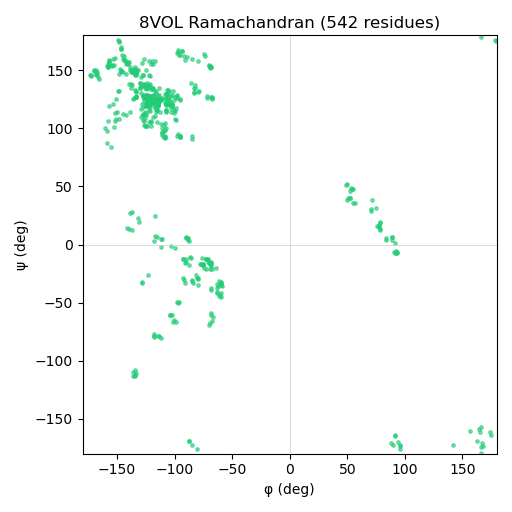000 9.36829 95 SER C O 1
ATOM 3275 N N . GLY C 1 3 ? -24.36433 0.69000 -61.29096 1.000 8.90317 96 GLY C N 1
ATOM 3276 C CA . GLY C 1 3 ? -25.30878 1.41508 -60.47867 1.000 8.72170 96 GLY C CA 1
ATOM 3277 C C . GLY C 1 3 ? -24.65268 2.07127 -59.28256 1.000 7.71587 96 GLY C C 1
ATOM 3278 O O . GLY C 1 3 ? -23.42789 2.14125 -59.16684 1.000 8.54870 96 GLY C O 1
ATOM 3282 N N . SER C 1 4 ? -25.50188 2.56255 -58.37615 1.000 8.31870 97 SER C N 1
ATOM 3283 C CA . SER C 1 4 ? -25.03072 3.24091 -57.17414 1.000 8.26766 97 SER C CA 1
ATOM 3284 C C . SER C 1 4 ? -24.75194 2.16172 -56.13115 1.000 7.40854 97 SER C C 1
ATOM 3285 O O . SER C 1 4 ? -25.63832 1.73436 -55.36798 1.000 7.94596 97 SER C O 1
ATOM 3293 N N . ASP C 1 5 ? -23.50169 1.69188 -56.14751 1.000 7.69626 98 ASP C N 1
ATOM 3294 C CA . ASP C 1 5 ? -23.09054 0.54965 -55.35032 1.000 7.37046 98 ASP C CA 1
ATOM 3295 C C . ASP C 1 5 ? -21.72235 0.73451 -54.72494 1.000 7.30216 98 ASP C C 1
ATOM 3296 O O . ASP C 1 5 ? -21.17943 -0.23841 -54.19098 1.000 7.86910 98 ASP C O 1
ATOM 3305 N N . ALA C 1 6 ? -21.19016 1.95256 -54.73256 1.000 7.47218 99 ALA C N 1
ATOM 3306 C CA . ALA C 1 6 ? -19.85805 2.20823 -54.22956 1.000 7.41326 99 ALA C CA 1
ATOM 3307 C C . ALA C 1 6 ? -19.77374 3.63652 -53.72043 1.000 7.68180 99 ALA C C 1
ATOM 3308 O O . ALA C 1 6 ? -20.57870 4.50276 -54.07683 1.000 9.36761 99 ALA C O 1
ATOM 3315 N N . LEU C 1 7 ? -18.77078 3.86715 -52.87516 1.000 7.19502 100 LEU C N 1
ATOM 3316 C CA . LEU C 1 7 ? -18.52053 5.18603 -52.30369 1.000 7.47664 100 LEU C CA 1
ATOM 3317 C C . LEU C 1 7 ? -17.03066 5.27168 -52.01475 1.000 6.78774 100 LEU C C 1
ATOM 3318 O O . LEU C 1 7 ? -16.52698 4.57030 -51.12978 1.000 6.64361 100 LEU C O 1
ATOM 3334 N N . HIS C 1 8 ? -16.33415 6.13656 -52.73609 1.000 7.32223 101 HIS C N 1
ATOM 3335 C CA . HIS C 1 8 ? -14.92395 6.36765 -52.46638 1.000 8.55457 101 HIS C CA 1
ATOM 3336 C C . HIS C 1 8 ? -14.58522 7.73044 -53.04729 1.000 10.47900 101 HIS C C 1
ATOM 3337 O O . HIS C 1 8 ? -14.48477 7.87697 -54.26622 1.000 12.39550 101 HIS C O 1
ATOM 3352 N N . ILE C 1 9 ? -14.41032 8.71785 -52.18478 1.000 10.44426 102 ILE C N 1
ATOM 3353 C CA . ILE C 1 9 ? -14.11880 10.07872 -52.59736 1.000 11.58172 102 ILE C CA 1
ATOM 3354 C C . ILE C 1 9 ? -12.83484 10.51002 -51.91126 1.000 11.87821 102 ILE C C 1
ATOM 3355 O O . ILE C 1 9 ? -12.77162 10.50374 -50.68179 1.000 12.41179 102 ILE C O 1
ATOM 3371 N N . ARG C 1 10 ? -11.82716 10.90584 -52.68896 1.000 11.82731 103 ARG C N 1
ATOM 3372 C CA A ARG C 1 10 ? -10.61755 11.52897 -52.17242 0.542 12.52471 103 ARG C CA 1
ATOM 3373 C CA B ARG C 1 10 ? -10.62106 11.53106 -52.16572 0.458 12.27976 103 ARG C CA 1
ATOM 3374 C C . ARG C 1 10 ? -10.63707 12.98752 -52.60622 1.000 11.52680 103 ARG C C 1
ATOM 3375 O O . ARG C 1 10 ? -10.70353 13.27865 -53.80224 1.000 12.82009 103 ARG C O 1
ATOM 3416 N N . PHE C 1 11 ? -10.59697 13.87724 -51.66043 1.000 10.84629 104 PHE C N 1
ATOM 3417 C CA . PHE C 1 11 ? -10.72364 15.30112 -51.89415 1.000 11.09155 104 PHE C CA 1
ATOM 3418 C C . PHE C 1 11 ? -9.35521 15.94716 -52.00592 1.000 12.21904 104 PHE C C 1
ATOM 3419 O O . PHE C 1 11 ? -8.34802 15.38352 -51.57055 1.000 12.38446 104 PHE C O 1
ATOM 3436 N N . PRO C 1 12 ? -9.27527 17.15734 -52.55131 1.000 13.87064 105 PRO C N 1
ATOM 3437 C CA . PRO C 1 12 ? -7.94615 17.73964 -52.81109 1.000 14.78485 105 PRO C CA 1
ATOM 3438 C C . PRO C 1 12 ? -7.18849 18.15457 -51.55860 1.000 13.47816 105 PRO C C 1
ATOM 3439 O O . PRO C 1 12 ? -5.98049 18.42336 -51.65137 1.000 15.56340 105 PRO C O 1
ATOM 3450 N N . ASP C 1 13 ? -7.84629 18.20259 -50.40205 1.000 10.57984 106 ASP C N 1
ATOM 3451 C CA . ASP C 1 13 ? -7.18180 18.44272 -49.13296 1.000 9.53196 106 ASP C CA 1
ATOM 3452 C C . ASP C 1 13 ? -6.66295 17.16999 -48.47708 1.000 9.93667 106 ASP C C 1
ATOM 3453 O O . ASP C 1 13 ? -6.14215 17.24698 -47.35545 1.000 10.71932 106 ASP C O 1
ATOM 3462 N N . GLY C 1 14 ? -6.80696 16.01172 -49.13003 1.000 10.00218 107 GLY C N 1
ATOM 3463 C CA . GLY C 1 14 ? -6.38469 14.74260 -48.57424 1.000 10.71264 107 GLY C CA 1
ATOM 3464 C C . GLY C 1 14 ? -7.45786 14.00106 -47.80638 1.000 9.79288 107 GLY C C 1
ATOM 3465 O O . GLY C 1 14 ? -7.22954 12.86522 -47.38833 1.000 11.39635 107 GLY C O 1
ATOM 3469 N N . ALA C 1 15 ? -8.61613 14.59705 -47.61901 1.000 7.38119 108 ALA C N 1
ATOM 3470 C CA . ALA C 1 15 ? -9.68088 13.90369 -46.92123 1.000 6.80790 108 ALA C CA 1
ATOM 3471 C C . ALA C 1 15 ? -10.20664 12.74837 -47.76401 1.000 7.55770 108 ALA C C 1
ATOM 3472 O O . ALA C 1 15 ? -10.16498 12.77422 -49.00255 1.000 9.08136 108 ALA C O 1
ATOM 3479 N N . VAL C 1 16 ? -10.71445 11.73058 -47.07759 1.000 7.37755 109 VAL C N 1
ATOM 3480 C CA . VAL C 1 16 ? -11.35230 10.58779 -47.71224 1.000 8.58391 109 VAL C CA 1
ATOM 3481 C C . VAL C 1 16 ? -12.69035 10.34607 -47.05310 1.000 7.16683 109 VAL C C 1
ATOM 3482 O O . VAL C 1 16 ? -12.80535 10.36281 -45.82014 1.000 7.51259 109 VAL C O 1
ATOM 3495 N N . ILE C 1 17 ? -13.69909 10.11729 -47.88565 1.000 7.07041 110 ILE C N 1
ATOM 3496 C CA . ILE C 1 17 ? -14.98134 9.58744 -47.45832 1.000 6.78447 110 ILE C CA 1
ATOM 3497 C C . ILE C 1 17 ? -15.19727 8.33008 -48.27649 1.000 6.28115 110 ILE C C 1
ATOM 3498 O O . ILE C 1 17 ? -15.23948 8.39972 -49.50906 1.000 7.14966 110 ILE C O 1
ATOM 3514 N N . GLU C 1 18 ? -15.31930 7.18519 -47.61628 1.000 5.68378 111 GLU C N 1
ATOM 3515 C CA A GLU C 1 18 ? -15.44720 5.94500 -48.35768 0.555 5.53849 111 GLU C CA 1
ATOM 3516 C CA B GLU C 1 18 ? -15.47798 5.95654 -48.37219 0.445 5.84321 111 GLU C CA 1
ATOM 3517 C C . GLU C 1 18 ? -16.23565 4.91438 -47.57261 1.000 5.74425 111 GLU C C 1
ATOM 3518 O O . GLU C 1 18 ? -16.32268 4.96725 -46.34339 1.000 6.34540 111 GLU C O 1
ATOM 3541 N N . TYR C 1 19 ? -16.76410 3.94768 -48.31477 1.000 5.74192 112 TYR C N 1
ATOM 3542 C CA . TYR C 1 19 ? -17.25769 2.71741 -47.73476 1.000 5.88035 112 TYR C CA 1
ATOM 3543 C C . TYR C 1 19 ? -16.48579 1.56906 -48.36675 1.000 6.20512 112 TYR C C 1
ATOM 3544 O O . TYR C 1 19 ? -16.37917 1.48097 -49.59650 1.000 7.89964 112 TYR C O 1
ATOM 3562 N N . GLU C 1 20 ? -15.92207 0.70831 -47.53422 1.000 5.57302 113 GLU C N 1
ATOM 3563 C CA . GLU C 1 20 ? -15.13464 -0.42348 -47.99169 1.000 5.74700 113 GLU C CA 1
ATOM 3564 C C . GLU C 1 20 ? -15.94413 -1.68951 -47.76025 1.000 5.37615 113 GLU C C 1
ATOM 3565 O O . GLU C 1 20 ? -16.01279 -2.18111 -46.62521 1.000 5.64738 113 GLU C O 1
ATOM 3577 N N . PRO C 1 21 ? -16.60014 -2.24941 -48.78425 1.000 5.68170 114 PRO C N 1
ATOM 3578 C CA . PRO C 1 21 ? -17.44097 -3.41878 -48.54128 1.000 6.25478 114 PRO C CA 1
ATOM 3579 C C . PRO C 1 21 ? -16.66875 -4.66548 -48.17919 1.000 6.26330 114 PRO C C 1
ATOM 3580 O O . PRO C 1 21 ? -17.26785 -5.57935 -47.60211 1.000 7.37131 114 PRO C O 1
ATOM 3591 N N . GLU C 1 22 ? -15.35797 -4.73851 -48.45750 1.000 6.06307 115 GLU C N 1
ATOM 3592 C CA . GLU C 1 22 ? -14.61441 -5.94160 -48.11225 1.000 6.64995 115 GLU C CA 1
ATOM 3593 C C . GLU C 1 22 ? -14.58724 -6.17385 -46.60871 1.000 6.45557 115 GLU C C 1
ATOM 3594 O O . GLU C 1 22 ? -14.55048 -7.32114 -46.16076 1.000 8.24551 115 GLU C O 1
ATOM 3606 N N . THR C 1 23 ? -14.56187 -5.09355 -45.82931 1.000 5.86554 116 THR C N 1
ATOM 3607 C CA . THR C 1 23 ? -14.52776 -5.13772 -44.37394 1.000 5.96956 116 THR C CA 1
ATOM 3608 C C . THR C 1 23 ? -15.76728 -4.48247 -43.77196 1.000 5.68231 116 THR C C 1
ATOM 3609 O O . THR C 1 23 ? -15.87848 -4.36434 -42.54547 1.000 7.07920 116 THR C O 1
ATOM 3620 N N . SER C 1 24 ? -16.69188 -4.04056 -44.61619 1.000 5.07081 117 SER C N 1
ATOM 3621 C CA . SER C 1 24 ? -17.90705 -3.34346 -44.20859 1.000 5.18878 117 SER C CA 1
ATOM 3622 C C . SER C 1 24 ? -17.60596 -2.13722 -43.31569 1.000 5.00694 117 SER C C 1
ATOM 3623 O O . SER C 1 24 ? -18.24228 -1.93901 -42.27788 1.000 5.34742 117 SER C O 1
ATOM 3631 N N . ALA C 1 25 ? -16.65243 -1.31087 -43.75568 1.000 5.08436 118 ALA C N 1
ATOM 3632 C CA . ALA C 1 25 ? -16.14258 -0.18984 -42.97428 1.000 5.13671 118 ALA C CA 1
ATOM 3633 C C . ALA C 1 25 ? -16.44856 1.12976 -43.66776 1.000 5.13439 118 ALA C C 1
ATOM 3634 O O . ALA C 1 25 ? -15.97946 1.37878 -44.78819 1.000 5.36459 118 ALA C O 1
ATOM 3641 N N . LEU C 1 26 ? -17.17925 1.99942 -42.96636 1.000 5.16547 119 LEU C N 1
ATOM 3642 C CA . LEU C 1 26 ? -17.46325 3.36901 -43.38738 1.000 5.35476 119 LEU C CA 1
ATOM 3643 C C . LEU C 1 26 ? -16.43768 4.27966 -42.73234 1.000 5.47844 119 LEU C C 1
ATOM 3644 O O . LEU C 1 26 ? -16.31128 4.27053 -41.50944 1.000 6.16776 119 LEU C O 1
ATOM 3660 N N . THR C 1 27 ? -15.71532 5.06004 -43.53206 1.000 5.40680 120 THR C N 1
ATOM 3661 C CA A THR C 1 27 ? -14.59186 5.84261 -43.03674 0.843 5.77173 120 THR C CA 1
ATOM 3662 C CA B THR C 1 27 ? -14.63499 5.85832 -42.98664 0.157 5.55685 120 THR C CA 1
ATOM 3663 C C . THR C 1 27 ? -14.64804 7.26707 -43.55111 1.000 5.80988 120 THR C C 1
ATOM 3664 O O . THR C 1 27 ? -14.79432 7.49824 -44.75969 1.000 6.52245 120 THR C O 1
ATOM 3685 N N . VAL C 1 28 ? -14.48094 8.20869 -42.63574 1.000 5.78841 121 VAL C N 1
ATOM 3686 C CA . VAL C 1 28 ? -14.23382 9.60619 -42.93984 1.000 6.28909 121 VAL C CA 1
ATOM 3687 C C . VAL C 1 28 ? -12.91343 9.94865 -42.26263 1.000 6.48565 121 VAL C C 1
ATOM 3688 O O . VAL C 1 28 ? -12.76562 9.72848 -41.04985 1.000 7.53276 121 VAL C O 1
ATOM 3701 N N . SER C 1 29 ? -11.94722 10.45460 -43.01519 1.000 6.06988 122 SER C N 1
ATOM 3702 C CA . SER C 1 29 ? -10.66324 10.77045 -42.42293 1.000 6.49309 122 SER C CA 1
ATOM 3703 C C . SER C 1 29 ? -10.07808 11.99676 -43.09843 1.000 6.20160 122 SER C C 1
ATOM 3704 O O . SER C 1 29 ? -10.47393 12.38289 -44.20155 1.000 6.48291 122 SER C O 1
ATOM 3712 N N . GLY C 1 30 ? -9.09727 12.60259 -42.43069 1.000 6.68383 123 GLY C N 1
ATOM 3713 C CA . GLY C 1 30 ? -8.36683 13.70289 -43.02076 1.000 6.74247 123 GLY C CA 1
ATOM 3714 C C . GLY C 1 30 ? -9.10940 15.01866 -43.05927 1.000 6.47650 123 GLY C C 1
ATOM 3715 O O . GLY C 1 30 ? -8.69784 15.91730 -43.79839 1.000 7.39797 123 GLY C O 1
ATOM 3719 N N . ILE C 1 31 ? -10.18772 15.14781 -42.29488 1.000 5.61239 124 ILE C N 1
ATOM 3720 C CA . ILE C 1 31 ? -10.99209 16.34688 -42.25217 1.000 5.41355 124 ILE C CA 1
ATOM 3721 C C . ILE C 1 31 ? -10.58036 17.19956 -41.05232 1.000 5.54959 124 ILE C C 1
ATOM 3722 O O . ILE C 1 31 ? -9.89009 16.73212 -40.13755 1.000 5.63107 124 ILE C O 1
ATOM 3738 N N . LYS C 1 32 ? -11.04846 18.45215 -41.02740 1.000 5.06057 125 LYS C N 1
ATOM 3739 C CA . LYS C 1 32 ? -10.90617 19.32293 -39.86785 1.000 5.49613 125 LYS C CA 1
ATOM 3740 C C . LYS C 1 32 ? -12.15892 19.32723 -38.99832 1.000 5.31265 125 LYS C C 1
ATOM 3741 O O . LYS C 1 32 ? -12.06497 19.15494 -37.77343 1.000 5.93153 125 LYS C O 1
ATOM 3760 N N . THR C 1 33 ? -13.32480 19.53849 -39.59927 1.000 5.37170 126 THR C N 1
ATOM 3761 C CA . THR C 1 33 ? -14.56546 19.61062 -38.84707 1.000 5.59854 126 THR C CA 1
ATOM 3762 C C . THR C 1 33 ? -15.64655 18.78186 -39.52340 1.000 5.48153 126 THR C C 1
ATOM 3763 O O . THR C 1 33 ? -15.67975 18.64401 -40.74829 1.000 5.65123 126 THR C O 1
ATOM 3774 N N . ALA C 1 34 ? -16.55357 18.26191 -38.70914 1.000 5.86023 127 ALA C N 1
ATOM 3775 C CA . ALA C 1 34 ? -17.79364 17.68590 -39.19137 1.000 6.38906 127 ALA C CA 1
ATOM 3776 C C . ALA C 1 34 ? -18.93004 18.21520 -38.33673 1.000 6.97980 127 ALA C C 1
ATOM 3777 O O . ALA C 1 34 ? -18.76597 18.40986 -37.12821 1.000 7.73662 127 ALA C O 1
ATOM 3784 N N . SER C 1 35 ? -20.08978 18.41026 -38.95666 1.000 7.95737 128 SER C N 1
ATOM 3785 C CA . SER C 1 35 ? -21.28324 18.69690 -38.19639 1.000 9.32358 128 SER C CA 1
ATOM 3786 C C . SER C 1 35 ? -22.48474 18.01562 -38.81400 1.000 9.26439 128 SER C C 1
ATOM 3787 O O . SER C 1 35 ? -22.58587 17.84471 -40.03023 1.000 10.76252 128 SER C O 1
ATOM 3795 N N . VAL C 1 36 ? -23.39583 17.62038 -37.93503 1.000 7.77970 129 VAL C N 1
ATOM 3796 C CA . VAL C 1 36 ? -24.68886 17.08964 -38.32584 1.000 7.09311 129 VAL C CA 1
ATOM 3797 C C . VAL C 1 36 ? -25.74047 17.88946 -37.59294 1.000 6.48028 129 VAL C C 1
ATOM 3798 O O . VAL C 1 36 ? -25.68531 17.99529 -36.36474 1.000 8.48686 129 VAL C O 1
ATOM 3811 N N . THR C 1 37 ? -26.69648 18.43261 -38.33912 1.000 6.00585 130 THR C N 1
ATOM 3812 C CA . THR C 1 37 ? -27.80901 19.18911 -37.78933 1.000 6.07477 130 THR C CA 1
ATOM 3813 C C . THR C 1 37 ? -29.09414 18.51288 -38.24979 1.000 5.89699 130 THR C C 1
ATOM 3814 O O . THR C 1 37 ? -29.32527 18.35085 -39.45485 1.000 6.84836 130 THR C O 1
ATOM 3825 N N . ALA C 1 38 ? -29.91418 18.10993 -37.28166 1.000 6.05955 131 ALA C N 1
ATOM 3826 C CA . ALA C 1 38 ? -31.15143 17.38637 -37.52478 1.000 5.84027 131 ALA C CA 1
ATOM 3827 C C . ALA C 1 38 ? -32.23236 17.95174 -36.61228 1.000 5.90455 131 ALA C C 1
ATOM 3828 O O . ALA C 1 38 ? -31.95553 18.36334 -35.49058 1.000 6.52786 131 ALA C O 1
ATOM 3835 N N . SER C 1 39 ? -33.48340 17.91900 -37.07721 1.000 5.75944 132 SER C N 1
ATOM 3836 C CA . SER C 1 39 ? -34.56149 18.52017 -36.30526 1.000 5.88975 132 SER C CA 1
ATOM 3837 C C . SER C 1 39 ? -35.23162 17.56287 -35.33019 1.000 6.01332 132 SER C C 1
ATOM 3838 O O . SER C 1 39 ? -35.95068 18.02054 -34.43423 1.000 6.92578 132 SER C O 1
ATOM 3846 N N . GLY C 1 40 ? -35.01301 16.26070 -35.48822 1.000 5.70492 133 GLY C N 1
ATOM 3847 C CA . GLY C 1 40 ? -35.69621 15.24172 -34.71876 1.000 6.09843 133 GLY C CA 1
ATOM 3848 C C . GLY C 1 40 ? -34.75439 14.46974 -33.80980 1.000 5.75102 133 GLY C C 1
ATOM 3849 O O . GLY C 1 40 ? -34.68945 14.73580 -32.59866 1.000 6.47906 133 GLY C O 1
ATOM 3853 N N . SER C 1 41 ? -34.01319 13.52277 -34.36839 1.000 5.55421 134 SER C N 1
ATOM 3854 C CA . SER C 1 41 ? -33.13337 12.68613 -33.57024 1.000 5.53051 134 SER C CA 1
ATOM 3855 C C . SER C 1 41 ? -32.01886 12.09568 -34.41262 1.000 5.49076 134 SER C C 1
ATOM 3856 O O . SER C 1 41 ? -32.13897 11.96037 -35.63587 1.000 6.24193 134 SER C O 1
ATOM 3864 N N . VAL C 1 42 ? -30.95088 11.71303 -33.71600 1.000 5.66689 135 VAL C N 1
ATOM 3865 C CA A VAL C 1 42 ? -29.89763 10.86432 -34.25782 0.594 6.47960 135 VAL C CA 1
ATOM 3866 C CA B VAL C 1 42 ? -29.93322 10.84360 -34.27993 0.406 6.36254 135 VAL C CA 1
ATOM 3867 C C . VAL C 1 42 ? -29.81736 9.63022 -33.36954 1.000 6.23361 135 VAL C C 1
ATOM 3868 O O . VAL C 1 42 ? -29.74346 9.76673 -32.14678 1.000 7.76015 135 VAL C O 1
ATOM 3893 N N . THR C 1 43 ? -29.82637 8.44645 -33.98333 1.000 5.94375 136 THR C N 1
ATOM 3894 C CA . THR C 1 43 ? -29.65265 7.17516 -33.29803 1.000 6.07747 136 THR C CA 1
ATOM 3895 C C . THR C 1 43 ? -28.43389 6.45419 -33.85757 1.000 5.82418 136 THR C C 1
ATOM 3896 O O . THR C 1 43 ? -28.25323 6.37832 -35.07323 1.000 6.38057 136 THR C O 1
ATOM 3907 N N . ALA C 1 44 ? -27.61331 5.90391 -32.96381 1.000 5.62731 137 ALA C N 1
ATOM 3908 C CA . ALA C 1 44 ? -26.55816 4.96796 -33.32451 1.000 5.96887 137 ALA C CA 1
ATOM 3909 C C . ALA C 1 44 ? -26.79688 3.68036 -32.55567 1.000 5.57054 137 ALA C C 1
ATOM 3910 O O . ALA C 1 44 ? -26.92782 3.73131 -31.33085 1.000 6.40429 137 ALA C O 1
ATOM 3917 N N . THR C 1 45 ? -26.84429 2.54636 -33.26901 1.000 5.50824 138 THR C N 1
ATOM 3918 C CA . THR C 1 45 ? -27.09140 1.23479 -32.67303 1.000 6.00434 138 THR C CA 1
ATOM 3919 C C . THR C 1 45 ? -25.94257 0.32881 -33.08694 1.000 5.84475 138 THR C C 1
ATOM 3920 O O . THR C 1 45 ? -25.83311 -0.02943 -34.26528 1.000 6.31214 138 THR C O 1
ATOM 3931 N N . VAL C 1 46 ? -25.09884 -0.04936 -32.12989 1.000 5.83879 139 VAL C N 1
ATOM 3932 C CA . VAL C 1 46 ? -23.84157 -0.73468 -32.41803 1.000 5.86123 139 VAL C CA 1
ATOM 3933 C C . VAL C 1 46 ? -23.29914 -1.26224 -31.09462 1.000 5.93150 139 VAL C C 1
ATOM 3934 O O . VAL C 1 46 ? -23.45292 -0.56986 -30.08252 1.000 7.32395 139 VAL C O 1
ATOM 3947 N N . PRO C 1 47 ? -22.61473 -2.40714 -31.04075 1.000 5.64511 140 PRO C N 1
ATOM 3948 C CA . PRO C 1 47 ? -22.15209 -2.87914 -29.71835 1.000 5.89351 140 PRO C CA 1
ATOM 3949 C C . PRO C 1 47 ? -21.22619 -1.92495 -28.99456 1.000 5.46202 140 PRO C C 1
ATOM 3950 O O . PRO C 1 47 ? -21.36066 -1.72201 -27.77446 1.000 5.89230 140 PRO C O 1
ATOM 3961 N N . VAL C 1 48 ? -20.25100 -1.37392 -29.70586 1.000 5.51808 141 VAL C N 1
ATOM 3962 C CA . VAL C 1 48 ? -19.16973 -0.59411 -29.11393 1.000 5.55878 141 VAL C CA 1
ATOM 3963 C C . VAL C 1 48 ? -19.15744 0.79749 -29.72196 1.000 5.31525 141 VAL C C 1
ATOM 3964 O O . VAL C 1 48 ? -19.08517 0.94644 -30.94799 1.000 5.72354 141 VAL C O 1
ATOM 3977 N N . VAL C 1 49 ? -19.18332 1.81659 -28.86118 1.000 5.34013 142 VAL C N 1
ATOM 3978 C CA . VAL C 1 49 ? -18.95337 3.19635 -29.26354 1.000 5.37358 142 VAL C CA 1
ATOM 3979 C C . VAL C 1 49 ? -17.70135 3.68591 -28.55734 1.000 5.28236 142 VAL C C 1
ATOM 3980 O O . VAL C 1 49 ? -17.56996 3.52687 -27.33752 1.000 5.86380 142 VAL C O 1
ATOM 3993 N N . MET C 1 50 ? -16.79397 4.29544 -29.30840 1.000 5.89508 143 MET C N 1
ATOM 3994 C CA A MET C 1 50 ? -15.54385 4.82309 -28.77859 0.368 6.83257 143 MET C CA 1
ATOM 3995 C CA B MET C 1 50 ? -15.53847 4.82429 -28.78104 0.632 7.33062 143 MET C CA 1
ATOM 3996 C C . MET C 1 50 ? -15.39463 6.25070 -29.27866 1.000 6.99457 143 MET C C 1
ATOM 3997 O O . MET C 1 50 ? -15.37319 6.47961 -30.49184 1.000 8.46473 143 MET C O 1
ATOM 4024 N N . VAL C 1 51 ? -15.29898 7.20534 -28.35766 1.000 6.60946 144 VAL C N 1
ATOM 4025 C CA . VAL C 1 51 ? -14.99276 8.58859 -28.67987 1.000 6.82316 144 VAL C CA 1
ATOM 4026 C C . VAL C 1 51 ? -13.65240 8.90898 -28.05027 1.000 7.43042 144 VAL C C 1
ATOM 4027 O O . VAL C 1 51 ? -13.52486 8.88716 -26.82596 1.000 10.25185 144 VAL C O 1
ATOM 4040 N N . LYS C 1 52 ? -12.65098 9.19929 -28.87903 1.000 6.80177 145 LYS C N 1
ATOM 4041 C CA A LYS C 1 52 ? -11.31562 9.55650 -28.40947 0.605 7.43046 145 LYS C CA 1
ATOM 4042 C CA B LYS C 1 52 ? -11.31654 9.55919 -28.40522 0.395 8.00702 145 LYS C CA 1
ATOM 4043 C C . LYS C 1 52 ? -11.15206 11.04028 -28.71368 1.000 7.26052 145 LYS C C 1
ATOM 4044 O O . LYS C 1 52 ? -10.92101 11.41864 -29.87117 1.000 7.48335 145 LYS C O 1
ATOM 4081 N N . ALA C 1 53 ? -11.28806 11.87289 -27.68002 1.000 6.83200 146 ALA C N 1
ATOM 4082 C CA . ALA C 1 53 ? -11.31593 13.32653 -27.83346 1.000 6.86574 146 ALA C CA 1
ATOM 4083 C C . ALA C 1 53 ? -10.23437 13.92187 -26.94833 1.000 6.40339 146 ALA C C 1
ATOM 4084 O O . ALA C 1 53 ? -10.40425 14.05225 -25.73350 1.000 6.83234 146 ALA C O 1
ATOM 4091 N N . SER C 1 54 ? -9.11766 14.30490 -27.55976 1.000 6.49105 147 SER C N 1
ATOM 4092 C CA . SER C 1 54 ? -7.94857 14.69188 -26.77863 1.000 7.02504 147 SER C CA 1
ATOM 4093 C C . SER C 1 54 ? -8.12789 15.99161 -26.01136 1.000 6.70466 147 SER C C 1
ATOM 4094 O O . SER C 1 54 ? -7.31783 16.25442 -25.11573 1.000 7.59387 147 SER C O 1
ATOM 4102 N N . THR C 1 55 ? -9.14369 16.80542 -26.33002 1.000 6.53200 148 THR C N 1
ATOM 4103 C CA . THR C 1 55 ? -9.48087 17.98989 -25.54357 1.000 6.85052 148 THR C CA 1
ATOM 4104 C C . THR C 1 55 ? -10.71866 17.77771 -24.66649 1.000 6.35769 148 THR C C 1
ATOM 4105 O O . THR C 1 55 ? -10.62178 17.90154 -23.44151 1.000 7.29209 148 THR C O 1
ATOM 4116 N N . ARG C 1 56 ? -11.88239 17.48409 -25.25009 1.000 6.12788 149 ARG C N 1
ATOM 4117 C CA . ARG C 1 56 ? -13.10911 17.50281 -24.45819 1.000 6.10723 149 ARG C CA 1
ATOM 4118 C C . ARG C 1 56 ? -14.26756 16.90566 -25.23939 1.000 5.78321 149 ARG C C 1
ATOM 4119 O O . ARG C 1 56 ? -14.34583 17.05302 -26.46740 1.000 6.46235 149 ARG C O 1
ATOM 4140 N N . VAL C 1 57 ? -15.19620 16.30016 -24.49963 1.000 5.64571 150 VAL C N 1
ATOM 4141 C CA . VAL C 1 57 ? -16.53444 15.97437 -24.98314 1.000 5.84872 150 VAL C CA 1
ATOM 4142 C C . VAL C 1 57 ? -17.51820 16.81754 -24.17673 1.000 5.78286 150 VAL C C 1
ATOM 4143 O O . VAL C 1 57 ? -17.58495 16.67474 -22.94840 1.000 6.88677 150 VAL C O 1
ATOM 4156 N N . THR C 1 58 ? -18.27940 17.68578 -24.84411 1.000 6.06174 151 THR C N 1
ATOM 4157 C CA . THR C 1 58 ? -19.32073 18.47378 -24.19574 1.000 6.10649 151 THR C CA 1
ATOM 4158 C C . THR C 1 58 ? -20.68673 17.96226 -24.62560 1.000 5.98539 151 THR C C 1
ATOM 4159 O O . THR C 1 58 ? -20.97099 17.86537 -25.82651 1.000 6.49501 151 THR C O 1
ATOM 4170 N N . LEU C 1 59 ? -21.50977 17.63995 -23.63682 1.000 5.95465 152 LEU C N 1
ATOM 4171 C CA . LEU C 1 59 ? -22.89638 17.24288 -23.81422 1.000 5.90119 152 LEU C CA 1
ATOM 4172 C C . LEU C 1 59 ? -23.73527 18.40862 -23.28891 1.000 5.89175 152 LEU C C 1
ATOM 4173 O O . LEU C 1 59 ? -23.99822 18.53225 -22.08821 1.000 6.08241 152 LEU C O 1
ATOM 4189 N N . ASP C 1 60 ? -24.08942 19.30975 -24.21090 1.000 5.70898 153 ASP C N 1
ATOM 4190 C CA . ASP C 1 60 ? -24.80531 20.53890 -23.87167 1.000 6.05538 153 ASP C CA 1
ATOM 4191 C C . ASP C 1 60 ? -26.28492 20.25252 -24.07531 1.000 5.94916 153 ASP C C 1
ATOM 4192 O O . ASP C 1 60 ? -26.82735 20.36664 -25.17854 1.000 6.61947 153 ASP C O 1
ATOM 4201 N N . THR C 1 61 ? -26.92666 19.82411 -22.99509 1.000 6.15237 154 THR C N 1
ATOM 4202 C CA . THR C 1 61 ? -28.26097 19.25085 -23.04055 1.000 6.14172 154 THR C CA 1
ATOM 4203 C C . THR C 1 61 ? -28.89610 19.38499 -21.67105 1.000 6.36289 154 THR C C 1
ATOM 4204 O O . THR C 1 61 ? -28.18330 19.38772 -20.65717 1.000 6.71149 154 THR C O 1
ATOM 4215 N N . PRO C 1 62 ? -30.22754 19.44899 -21.59183 1.000 6.45571 155 PRO C N 1
ATOM 4216 C CA . PRO C 1 62 ? -30.85144 19.44831 -20.26239 1.000 6.93484 155 PRO C CA 1
ATOM 4217 C C . PRO C 1 62 ? -30.51306 18.21981 -19.44897 1.000 6.64470 155 PRO C C 1
ATOM 4218 O O . PRO C 1 62 ? -30.41133 18.30098 -18.21124 1.000 6.87738 155 PRO C O 1
ATOM 4229 N N . GLU C 1 63 ? -30.39501 17.06322 -20.10349 1.000 6.48861 156 GLU C N 1
ATOM 4230 C CA . GLU C 1 63 ? -30.19669 15.81038 -19.40719 1.000 6.52855 156 GLU C CA 1
ATOM 4231 C C . GLU C 1 63 ? -29.36048 14.85646 -20.23245 1.000 5.80910 156 GLU C C 1
ATOM 4232 O O . GLU C 1 63 ? -29.65035 14.63877 -21.41145 1.000 6.29110 156 GLU C O 1
ATOM 4244 N N . VAL C 1 64 ? -28.36284 14.26846 -19.57975 1.000 5.70227 157 VAL C N 1
ATOM 4245 C CA . VAL C 1 64 ? -27.63996 13.10573 -20.06444 1.000 5.80097 157 VAL C CA 1
ATOM 4246 C C . VAL C 1 64 ? -28.10827 11.93688 -19.21523 1.000 5.86849 157 VAL C C 1
ATOM 4247 O O . VAL C 1 64 ? -28.04227 12.01667 -17.98668 1.000 6.98657 157 VAL C O 1
ATOM 4260 N N . VAL C 1 65 ? -28.58626 10.87330 -19.85478 1.000 5.58681 158 VAL C N 1
ATOM 4261 C CA . VAL C 1 65 ? -29.06825 9.67717 -19.17490 1.000 5.68292 158 VAL C CA 1
ATO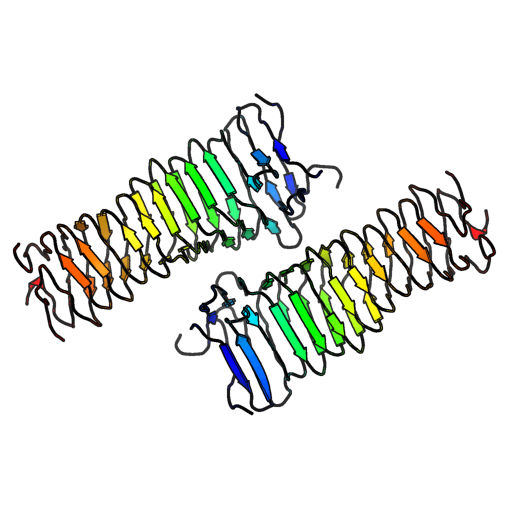M 4262 C C . VAL C 1 65 ? -28.17219 8.51156 -19.55053 1.000 5.83132 158 VAL C C 1
ATOM 4263 O O . VAL C 1 65 ? -28.05548 8.17438 -20.73233 1.000 7.31579 158 VAL C O 1
ATOM 4276 N N . CYS C 1 66 ? -27.55933 7.87985 -18.54334 1.000 5.66473 159 CYS C N 1
ATOM 4277 C CA . CYS C 1 66 ? -26.85519 6.61650 -18.70242 1.000 5.73763 159 CYS C CA 1
ATOM 4278 C C . CYS C 1 66 ? -27.76893 5.55298 -18.11519 1.000 5.77749 159 CYS C C 1
ATOM 4279 O O . CYS C 1 66 ? -28.14452 5.64398 -16.94249 1.000 6.54575 159 CYS C O 1
ATOM 4287 N N . THR C 1 67 ? -28.16933 4.56815 -18.91280 1.000 5.73256 160 THR C N 1
ATOM 4288 C CA . THR C 1 67 ? -29.24022 3.68637 -18.46878 1.000 6.03959 160 THR C CA 1
ATOM 4289 C C . THR C 1 67 ? -28.80576 2.64777 -17.44540 1.000 6.13919 160 THR C C 1
ATOM 4290 O O . THR C 1 67 ? -29.67776 2.06278 -16.79232 1.000 7.60617 160 THR C O 1
ATOM 4301 N N . ASN C 1 68 ? -27.51332 2.39530 -17.30245 1.000 5.71396 161 ASN C N 1
ATOM 4302 C CA . ASN C 1 68 ? -27.02134 1.37085 -16.38648 1.000 5.96868 161 ASN C CA 1
ATOM 4303 C C . ASN C 1 68 ? -25.85196 1.94941 -15.59568 1.000 5.95884 161 ASN C C 1
ATOM 4304 O O . ASN C 1 68 ? -26.06350 2.84876 -14.77838 1.000 6.85447 161 ASN C O 1
ATOM 4315 N N . ARG C 1 69 ? -24.63975 1.44024 -15.80778 1.000 6.00349 162 ARG C N 1
ATOM 4316 C CA A ARG C 1 69 ? -23.46856 1.86799 -15.06185 0.514 6.05066 162 ARG C CA 1
ATOM 4317 C CA B ARG C 1 69 ? -23.46888 1.86967 -15.06248 0.486 6.23155 162 ARG C CA 1
ATOM 4318 C C . ARG C 1 69 ? -22.75782 3.01652 -15.75775 1.000 5.73090 162 ARG C C 1
ATOM 4319 O O . ARG C 1 69 ? -22.67176 3.06506 -16.99423 1.000 6.53526 162 ARG C O 1
ATOM 4360 N N . LEU C 1 70 ? -22.22152 3.92064 -14.94980 1.000 5.87793 163 LEU C N 1
ATOM 4361 C CA . LEU C 1 70 ? -21.35094 5.00468 -15.36311 1.000 5.85468 163 LEU C CA 1
ATOM 4362 C C . LEU C 1 70 ? -20.09293 4.91228 -14.51220 1.000 5.99480 163 LEU C C 1
ATOM 4363 O O . LEU C 1 70 ? -20.18748 4.87378 -13.27638 1.000 7.12635 163 LEU C O 1
ATOM 4379 N N . ILE C 1 71 ? -18.93767 4.85368 -15.16572 1.000 6.23630 164 ILE C N 1
ATOM 4380 C CA . ILE C 1 71 ? -17.63962 4.78688 -14.51200 1.000 6.21016 164 ILE C CA 1
ATOM 4381 C C . ILE C 1 71 ? -16.86185 6.02998 -14.92959 1.000 6.14636 164 ILE C C 1
ATOM 4382 O O . ILE C 1 71 ? -16.82779 6.36488 -16.11784 1.000 7.14450 164 ILE C O 1
ATOM 4398 N N . THR C 1 72 ? -16.22653 6.69452 -13.97306 1.000 5.98242 165 THR C N 1
ATOM 4399 C CA . THR C 1 72 ? -15.39380 7.84346 -14.28089 1.000 6.20978 165 THR C CA 1
ATOM 4400 C C . THR C 1 72 ? -14.13771 7.81766 -13.42344 1.000 6.10324 165 THR C C 1
ATOM 4401 O O . THR C 1 72 ? -14.11912 7.24808 -12.32314 1.000 6.88432 165 THR C O 1
ATOM 4412 N N . GLY C 1 73 ? -13.08758 8.46364 -13.92213 1.000 6.36288 166 GLY C N 1
ATOM 4413 C CA . GLY C 1 73 ? -11.88531 8.66833 -13.14321 1.000 6.99411 166 GLY C CA 1
ATOM 4414 C C . GLY C 1 73 ? -12.13030 9.59829 -11.97087 1.000 6.91650 166 GLY C C 1
ATOM 4415 O O . GLY C 1 73 ? -11.99410 9.20200 -10.81133 1.000 8.82488 166 GLY C O 1
ATOM 4419 N N . THR C 1 74 ? -12.50283 10.83678 -12.26004 1.000 7.11243 167 THR C N 1
ATOM 4420 C CA . THR C 1 74 ? -12.89141 11.78676 -11.23673 1.000 7.33195 167 THR C CA 1
ATOM 4421 C C . THR C 1 74 ? -14.25878 12.36571 -11.57619 1.000 7.09681 167 THR C C 1
ATOM 4422 O O . THR C 1 74 ? -14.71311 12.33279 -12.72849 1.000 7.27845 167 THR C O 1
ATOM 4433 N N . LEU C 1 75 ? -14.90672 12.90729 -10.55000 1.000 7.47435 168 LEU C N 1
ATOM 4434 C CA . LEU C 1 75 ? -16.23900 13.47233 -10.65173 1.000 7.57733 168 LEU C CA 1
ATOM 4435 C C . LEU C 1 75 ? -16.23775 14.88187 -10.08074 1.000 7.30249 168 LEU C C 1
ATOM 4436 O O . LEU C 1 75 ? -15.67189 15.11261 -9.01172 1.000 9.48631 168 LEU C O 1
ATOM 4452 N N . GLU C 1 76 ? -16.91590 15.79739 -10.77446 1.000 6.58213 169 GLU C N 1
ATOM 4453 C CA A GLU C 1 76 ? -17.15143 17.15544 -10.29558 0.549 6.95214 169 GLU C CA 1
ATOM 4454 C CA B GLU C 1 76 ? -17.15158 17.15001 -10.28797 0.451 6.56449 169 GLU C CA 1
ATOM 4455 C C . GLU C 1 76 ? -18.63570 17.44625 -10.45966 1.000 6.53601 169 GLU C C 1
ATOM 4456 O O . GLU C 1 76 ? -19.12008 17.55792 -11.58683 1.000 8.20853 169 GLU C O 1
ATOM 4479 N N . VAL C 1 77 ? -19.36150 17.55731 -9.34250 1.000 6.42338 170 VAL C N 1
ATOM 4480 C CA . VAL C 1 77 ? -20.77146 17.94012 -9.33597 1.000 6.13835 170 VAL C CA 1
ATOM 4481 C C . VAL C 1 77 ? -20.82086 19.40142 -8.92423 1.000 6.48326 170 VAL C C 1
ATOM 4482 O O . VAL C 1 77 ? -20.34117 19.75586 -7.84157 1.000 7.21750 170 VAL C O 1
ATOM 4495 N N . GLN C 1 78 ? -21.38096 20.25619 -9.77044 1.000 6.65661 171 GLN C N 1
ATOM 4496 C CA . GLN C 1 78 ? -21.25947 21.69310 -9.57687 1.000 7.13816 171 GLN C CA 1
ATOM 4497 C C . GLN C 1 78 ? -22.39519 22.30842 -8.78290 1.000 7.38690 171 GLN C C 1
ATOM 4498 O O . GLN C 1 78 ? -22.18031 23.34579 -8.14352 1.000 8.95980 171 GLN C O 1
ATOM 4512 N N . LYS C 1 79 ? -23.59717 21.73624 -8.84141 1.000 7.24253 172 LYS C N 1
ATOM 4513 C CA . LYS C 1 79 ? -24.78866 22.39748 -8.33610 1.000 8.34303 172 LYS C CA 1
ATOM 4514 C C . LYS C 1 79 ? -25.53304 21.60599 -7.28178 1.000 9.87861 172 LYS C C 1
ATOM 4515 O O . LYS C 1 79 ? -26.07780 22.23912 -6.37884 1.000 12.63405 172 LYS C O 1
ATOM 4534 N N . GLY C 1 80 ? -25.43751 20.29965 -7.24272 1.000 9.16668 173 GLY C N 1
ATOM 4535 C CA . GLY C 1 80 ? -26.10750 19.47503 -6.26028 1.000 8.28448 173 GLY C CA 1
ATOM 4536 C C . GLY C 1 80 ? -26.61418 18.19887 -6.89533 1.000 6.80194 173 GLY C C 1
ATOM 4537 O O . GLY C 1 80 ? -26.32020 17.88791 -8.04931 1.000 7.28318 173 GLY C O 1
ATOM 4541 N N . GLY C 1 81 ? -27.37372 17.43917 -6.11891 1.000 7.35577 174 GLY C N 1
ATOM 4542 C CA . GLY C 1 81 ? -27.87679 16.20160 -6.65738 1.000 8.81730 174 GLY C CA 1
ATOM 4543 C C . GLY C 1 81 ? -28.47249 15.29290 -5.60832 1.000 7.46079 174 GLY C C 1
ATOM 4544 O O . GLY C 1 81 ? -28.61763 15.64995 -4.43965 1.000 7.81770 174 GLY C O 1
ATOM 4548 N N . THR C 1 82 ? -28.81120 14.09922 -6.07930 1.000 6.82740 175 THR C N 1
ATOM 4549 C CA . THR C 1 82 ? -29.42974 13.07591 -5.26446 1.000 6.85598 175 THR C CA 1
ATOM 4550 C C . THR C 1 82 ? -28.76948 11.73385 -5.55144 1.000 6.74681 175 THR C C 1
ATOM 4551 O O . THR C 1 82 ? -28.31647 11.45626 -6.67012 1.000 7.09881 175 THR C O 1
ATOM 4562 N N . MET C 1 83 ? -28.74542 10.88818 -4.52573 1.000 7.09267 176 MET C N 1
ATOM 4563 C CA A MET C 1 83 ? -28.25696 9.52424 -4.65399 0.641 7.57428 176 MET C CA 1
ATOM 4564 C CA B MET C 1 83 ? -28.25555 9.52532 -4.64865 0.359 7.93687 176 MET C CA 1
ATOM 4565 C C . MET C 1 83 ? -29.21155 8.61126 -3.90677 1.000 7.73749 176 MET C C 1
ATOM 4566 O O . MET C 1 83 ? -29.57828 8.90279 -2.76671 1.000 8.98582 176 MET C O 1
ATOM 4593 N N . ARG C 1 84 ? -29.58597 7.50468 -4.53915 1.000 7.59603 177 ARG C N 1
ATOM 4594 C CA . ARG C 1 84 ? -30.47805 6.52473 -3.94510 1.000 7.91764 177 ARG C CA 1
ATOM 4595 C C . ARG C 1 84 ? -29.78208 5.17182 -3.92081 1.000 7.79620 177 ARG C C 1
ATOM 4596 O O . ARG C 1 84 ? -29.02591 4.82400 -4.83299 1.000 10.33548 177 ARG C O 1
ATOM 4617 N N . GLY C 1 85 ? -30.07165 4.40037 -2.88071 1.000 7.23740 178 GLY C N 1
ATOM 4618 C CA . GLY C 1 85 ? -29.45716 3.10443 -2.70149 1.000 7.10280 178 GLY C CA 1
ATOM 4619 C C . GLY C 1 85 ? -28.18952 3.19167 -1.87774 1.000 7.28645 178 GLY C C 1
ATOM 4620 O O . GLY C 1 85 ? -27.93961 4.17513 -1.17640 1.000 9.54546 178 GLY C O 1
ATOM 4624 N N . ASN C 1 86 ? -27.38708 2.13882 -1.93653 1.000 6.84138 179 ASN C N 1
ATOM 4625 C CA . ASN C 1 86 ? -26.13791 2.12263 -1.19666 1.000 7.08664 179 ASN C CA 1
ATOM 4626 C C . ASN C 1 86 ? -25.05761 2.83873 -1.97946 1.000 7.45558 179 ASN C C 1
ATOM 4627 O O . ASN C 1 86 ? -24.90249 2.60719 -3.18188 1.000 8.95337 179 ASN C O 1
ATOM 4638 N N . ILE C 1 87 ? -24.30343 3.68239 -1.29037 1.000 7.53427 180 ILE C N 1
ATOM 4639 C CA . ILE C 1 87 ? -23.18823 4.42450 -1.87066 1.000 7.77485 180 ILE C CA 1
ATOM 4640 C C . ILE C 1 87 ? -22.00398 4.12150 -0.95407 1.000 8.00048 180 ILE C C 1
ATOM 4641 O O . ILE C 1 87 ? -22.00239 4.54359 0.20606 1.000 9.09608 180 ILE C O 1
ATOM 4657 N N . GLU C 1 88 ? -21.02005 3.37352 -1.46188 1.000 7.95110 181 GLU C N 1
ATOM 4658 C CA . GLU C 1 88 ? -19.89705 2.89536 -0.67992 1.000 8.31233 181 GLU C CA 1
ATOM 4659 C C . GLU C 1 88 ? -18.63440 3.65390 -1.04358 1.000 7.72049 181 GLU C C 1
ATOM 4660 O O . GLU C 1 88 ? -18.14825 3.54002 -2.17392 1.000 8.35413 181 GLU C O 1
ATOM 4672 N N . HIS C 1 89 ? -18.09643 4.39496 -0.07844 1.000 7.97428 182 HIS C N 1
ATOM 4673 C CA . HIS C 1 89 ? -16.86470 5.14431 -0.24383 1.000 7.72860 182 HIS C CA 1
ATOM 4674 C C . HIS C 1 89 ? -15.72473 4.47164 0.51648 1.000 7.54638 182 HIS C C 1
ATOM 4675 O O . HIS C 1 89 ? -15.88421 4.10282 1.68766 1.000 7.98053 182 HIS C O 1
ATOM 4690 N N . THR C 1 90 ? -14.57863 4.32376 -0.15000 1.000 8.10292 183 THR C N 1
ATOM 4691 C CA . THR C 1 90 ? -13.37477 3.77243 0.45077 1.000 8.88300 183 THR C CA 1
ATOM 4692 C C . THR C 1 90 ? -12.15848 4.41747 -0.20573 1.000 8.88166 183 THR C C 1
ATOM 4693 O O . THR C 1 90 ? -12.27654 5.17003 -1.17415 1.000 9.55079 183 THR C O 1
ATOM 4704 N N . GLY C 1 91 ? -10.97529 4.11367 0.32004 1.000 9.61973 184 GLY C N 1
ATOM 4705 C CA . GLY C 1 91 ? -9.75485 4.48434 -0.37979 1.000 10.01005 184 GLY C CA 1
ATOM 4706 C C . GLY C 1 91 ? -9.44024 5.96041 -0.38734 1.000 9.99274 184 GLY C C 1
ATOM 4707 O O . GLY C 1 91 ? -8.93781 6.47960 -1.38809 1.000 12.69069 184 GLY C O 1
ATOM 4711 N N . GLY C 1 92 ? -9.70642 6.64104 0.71218 1.000 9.70780 185 GLY C N 1
ATOM 4712 C CA . GLY C 1 92 ? -9.48549 8.06608 0.82732 1.000 9.94166 185 GLY C CA 1
ATOM 4713 C C . GLY C 1 92 ? -10.39329 8.60439 1.91340 1.000 9.88910 185 GLY C C 1
ATOM 4714 O O . GLY C 1 92 ? -10.87596 7.85283 2.74598 1.000 10.82785 185 GLY C O 1
ATOM 4718 N N . GLU C 1 93 ? -10.62507 9.91139 1.88350 1.000 10.83724 186 GLU C N 1
ATOM 4719 C CA . GLU C 1 93 ? -11.49218 10.55334 2.85951 1.000 12.12176 186 GLU C CA 1
ATOM 4720 C C . GLU C 1 93 ? -12.65490 11.25390 2.18151 1.000 10.21584 186 GLU C C 1
ATOM 4721 O O . GLU C 1 93 ? -12.47811 11.89277 1.13799 1.000 11.10171 186 GLU C O 1
ATOM 4733 N N . LEU C 1 94 ? -13.84109 11.10876 2.77274 1.000 10.12288 187 LEU C N 1
ATOM 4734 C CA . LEU C 1 94 ? -15.04607 11.80077 2.33709 1.000 9.73754 187 LEU C CA 1
ATOM 4735 C C . LEU C 1 94 ? -15.25476 12.93043 3.33472 1.000 9.38249 187 LEU C C 1
ATOM 4736 O O . LEU C 1 94 ? -15.46948 12.68130 4.52172 1.000 10.78469 187 LEU C O 1
ATOM 4752 N N . SER C 1 95 ? -15.14048 14.16321 2.87501 1.000 8.62869 188 SER C N 1
ATOM 4753 C CA A SER C 1 95 ? -15.33559 15.29786 3.75688 0.491 9.18713 188 SER C CA 1
ATOM 4754 C CA B SER C 1 95 ? -15.28176 15.35067 3.70452 0.509 8.68273 188 SER C CA 1
ATOM 4755 C C . SER C 1 95 ? -16.54236 16.10793 3.31788 1.000 7.96552 188 SER C C 1
ATOM 4756 O O . SER C 1 95 ? -16.91395 16.13293 2.14254 1.000 8.42421 188 SER C O 1
ATOM 4771 N N . SER C 1 96 ? -17.17313 16.75337 4.29403 1.000 7.69593 189 SER C N 1
ATOM 4772 C CA . SER C 1 96 ? -18.26240 17.67033 4.01326 1.000 7.52676 189 SER C CA 1
ATOM 4773 C C . SER C 1 96 ? -18.04018 18.94844 4.80706 1.000 7.62783 189 SER C C 1
ATOM 4774 O O . SER C 1 96 ? -17.86173 18.90322 6.02981 1.000 8.42979 189 SER C O 1
ATOM 4782 N N . ASN C 1 97 ? -18.05731 20.07510 4.10901 1.000 7.59829 190 ASN C N 1
ATOM 4783 C CA . ASN C 1 97 ? -17.87988 21.38939 4.71919 1.000 8.04932 190 ASN C CA 1
ATOM 4784 C C . ASN C 1 97 ? -16.65097 21.43075 5.61300 1.000 8.79373 190 ASN C C 1
ATOM 4785 O O . ASN C 1 97 ? -16.64176 22.06878 6.66238 1.000 10.02043 190 ASN C O 1
ATOM 4796 N N . GLY C 1 98 ? -15.58639 20.78203 5.15390 1.000 9.26065 191 GLY C N 1
ATOM 4797 C CA . GLY C 1 98 ? -14.30080 20.83740 5.80373 1.000 10.65310 191 GLY C CA 1
ATOM 4798 C C . GLY C 1 98 ? -14.05029 19.79883 6.87726 1.000 12.48473 191 GLY C C 1
ATOM 4799 O O . GLY C 1 98 ? -12.99848 19.84979 7.52698 1.000 15.99320 191 GLY C O 1
ATOM 4803 N N . LYS C 1 99 ? -14.96825 18.86365 7.09481 1.000 11.96644 192 LYS C N 1
ATOM 4804 C CA . LYS C 1 99 ? -14.81540 17.82628 8.10705 1.000 12.98341 192 LYS C CA 1
ATOM 4805 C C . LYS C 1 99 ? -14.75786 16.45806 7.43980 1.000 11.17472 192 LYS C C 1
ATOM 4806 O O . LYS C 1 99 ? -15.67067 16.09270 6.70322 1.000 10.28349 192 LYS C O 1
ATOM 4825 N N . VAL C 1 100 ? -13.69721 15.69145 7.72927 1.000 11.64099 193 VAL C N 1
ATOM 4826 C CA . VAL C 1 100 ? -13.63543 14.28480 7.32502 1.000 11.36270 193 VAL C CA 1
ATOM 4827 C C . VAL C 1 100 ? -14.68654 13.50287 8.09544 1.000 11.00762 193 VAL C C 1
ATOM 4828 O O . VAL C 1 100 ? -14.71594 13.53567 9.32691 1.000 12.77778 193 VAL C O 1
ATOM 4841 N N . LEU C 1 101 ? -15.55504 12.79219 7.37895 1.000 10.28989 194 LEU C N 1
ATOM 4842 C CA . LEU C 1 101 ? -16.70626 12.17949 8.03106 1.000 10.43071 194 LEU C CA 1
ATOM 4843 C C . LEU C 1 101 ? -16.36240 10.87825 8.74655 1.000 11.57867 194 LEU C C 1
ATOM 4844 O O . LEU C 1 101 ? -16.93742 10.60347 9.80074 1.000 14.00152 194 LEU C O 1
ATOM 4860 N N . HIS C 1 102 ? -15.43852 10.07186 8.23260 1.000 11.53874 195 HIS C N 1
ATOM 4861 C CA . HIS C 1 102 ? -14.97157 8.92374 9.00591 1.000 11.19931 195 HIS C CA 1
ATOM 4862 C C . HIS C 1 102 ? -13.55840 8.56695 8.57818 1.000 13.61684 195 HIS C C 1
ATOM 4863 O O . HIS C 1 102 ? -13.32344 8.26178 7.40895 1.000 16.56581 195 HIS C O 1
ATOM 4878 N N . THR C 1 103 ? -12.62779 8.60002 9.52750 1.000 13.52546 196 THR C N 1
ATOM 4879 C CA . THR C 1 103 ? -11.25113 8.19969 9.26984 1.000 17.21994 196 THR C CA 1
ATOM 4880 C C . THR C 1 103 ? -11.13392 6.68101 9.35036 1.000 17.30487 196 THR C C 1
ATOM 4881 O O . THR C 1 103 ? -11.66885 6.05256 10.26785 1.000 18.09304 196 THR C O 1
ATOM 4892 N N . LEU C 1 104 ? -10.43593 6.08836 8.38749 1.000 18.04561 197 LEU C N 1
ATOM 4893 C CA . LEU C 1 104 ? -10.24204 4.64024 8.38776 1.000 20.55377 197 LEU C CA 1
ATOM 4894 C C . LEU C 1 104 ? -9.43378 4.20299 9.59749 1.000 23.66031 197 LEU C C 1
ATOM 4895 O O . LEU C 1 104 ? -8.42103 4.81745 9.94209 1.000 24.16043 197 LEU C O 1
ATOM 4912 N N . SER D 1 4 ? -3.46158 -0.79343 -17.25120 1.000 32.62969 97 SER D N 1
ATOM 4913 C CA . SER D 1 4 ? -2.21106 -0.99735 -17.97209 1.000 31.17523 97 SER D CA 1
ATOM 4914 C C . SER D 1 4 ? -1.89933 0.20433 -18.85859 1.000 25.34183 97 SER D C 1
ATOM 4915 O O . SER D 1 4 ? -2.77266 0.67947 -19.60763 1.000 21.31046 97 SER D O 1
ATOM 4922 N N . ASP D 1 5 ? -0.64946 0.69484 -18.75069 1.000 23.69558 98 ASP D N 1
ATOM 4923 C CA . ASP D 1 5 ? -0.20646 1.84049 -19.53328 1.000 20.40992 98 ASP D CA 1
ATOM 4924 C C . ASP D 1 5 ? 1.19743 1.67959 -20.11539 1.000 15.25465 98 ASP D C 1
ATOM 4925 O O . ASP D 1 5 ? 1.74808 2.66524 -20.62793 1.000 13.40640 98 ASP D O 1
ATOM 4934 N N . ALA D 1 6 ? 1.78496 0.48186 -20.09538 1.000 14.78945 99 ALA D N 1
ATOM 4935 C CA . ALA D 1 6 ? 3.09456 0.28098 -20.70034 1.000 13.71094 99 ALA D CA 1
ATOM 4936 C C . ALA D 1 6 ? 3.16755 -1.10866 -21.30870 1.000 12.65982 99 ALA D C 1
ATOM 4937 O O . ALA D 1 6 ? 2.39416 -2.00287 -20.95227 1.000 14.85580 99 ALA D O 1
ATOM 4944 N N . LEU D 1 7 ? 4.11984 -1.26999 -22.23303 1.000 10.77600 100 LEU D N 1
ATOM 4945 C CA . LEU D 1 7 ? 4.31936 -2.53955 -22.92459 1.000 9.79298 100 LEU D CA 1
ATOM 4946 C C . LEU D 1 7 ? 5.81302 -2.70361 -23.16835 1.000 9.85189 100 LEU D C 1
ATOM 4947 O O . LEU D 1 7 ? 6.40760 -1.96710 -23.97277 1.000 9.04324 100 LEU D O 1
ATOM 4963 N N . HIS D 1 8 ? 6.41723 -3.67861 -22.49072 1.000 10.73586 101 HIS D N 1
ATOM 4964 C CA . HIS D 1 8 ? 7.82138 -4.00795 -22.70912 1.000 12.00967 101 HIS D CA 1
ATOM 4965 C C . HIS D 1 8 ? 8.02348 -5.43588 -22.20811 1.000 11.56160 101 HIS D C 1
ATOM 4966 O O . HIS D 1 8 ? 8.18235 -5.64919 -21.01000 1.000 15.96487 101 HIS D O 1
ATOM 4981 N N . ILE D 1 9 ? 7.99869 -6.39089 -23.11993 1.000 9.53168 102 ILE D N 1
ATOM 4982 C CA . ILE D 1 9 ? 8.12032 -7.81400 -22.82396 1.000 9.59673 102 ILE D CA 1
ATOM 4983 C C . ILE D 1 9 ? 9.46447 -8.26812 -23.37322 1.000 9.68183 102 ILE D C 1
ATOM 4984 O O . ILE D 1 9 ? 9.73029 -8.09360 -24.56598 1.000 10.59669 102 ILE D O 1
ATOM 5000 N N . ARG D 1 10 ? 10.29453 -8.86608 -22.52128 1.000 9.57483 103 ARG D N 1
ATOM 5001 C CA . ARG D 1 10 ? 11.60343 -9.37809 -22.89981 1.000 10.33052 103 ARG D CA 1
ATOM 5002 C C . ARG D 1 10 ? 11.61213 -10.88031 -22.65549 1.000 9.07654 103 ARG D C 1
ATOM 5003 O O . ARG D 1 10 ? 11.60971 -11.32149 -21.50279 1.000 10.05405 103 ARG D O 1
ATOM 5024 N N . PHE D 1 11 ? 11.62382 -11.64998 -23.71626 1.000 8.67020 104 PHE D N 1
ATOM 5025 C CA . PHE D 1 11 ? 11.50199 -13.08495 -23.62575 1.000 8.67378 104 PHE D CA 1
ATOM 5026 C C . PHE D 1 11 ? 12.86158 -13.75553 -23.47045 1.000 9.33470 104 PHE D C 1
ATOM 5027 O O . PHE D 1 11 ? 13.89881 -13.18579 -23.82575 1.000 10.02949 104 PHE D O 1
ATOM 5044 N N . PRO D 1 12 ? 12.86986 -15.01402 -23.00497 1.000 10.12898 105 PRO D N 1
ATOM 5045 C CA A PRO D 1 12 ? 14.14444 -15.70750 -22.73137 0.525 11.06000 105 PRO D CA 1
ATOM 5046 C CA B PRO D 1 12 ? 14.16052 -15.67475 -22.72641 0.475 11.10460 105 PRO D CA 1
ATOM 5047 C C . PRO D 1 12 ? 14.99737 -15.97587 -23.95643 1.000 10.61060 105 PRO D C 1
ATOM 5048 O O . PRO D 1 12 ? 16.19241 -16.24905 -23.80770 1.000 12.45409 105 PRO D O 1
ATOM 5069 N N . ASP D 1 13 ? 14.41633 -15.95441 -25.15065 1.000 9.52074 106 ASP D N 1
ATOM 5070 C CA . ASP D 1 13 ? 15.15897 -16.14857 -26.38900 1.000 9.15070 106 ASP D CA 1
ATOM 5071 C C . ASP D 1 13 ? 15.70342 -14.84417 -26.96291 1.000 9.44074 106 ASP D C 1
ATOM 5072 O O . ASP D 1 13 ? 16.26446 -14.85089 -28.06390 1.000 10.20270 106 ASP D O 1
ATOM 5081 N N . GLY D 1 14 ? 15.55010 -13.73207 -26.24974 1.000 9.73534 107 GLY D N 1
ATOM 5082 C CA . GLY D 1 14 ? 15.98626 -12.44846 -26.73767 1.000 9.78865 107 GLY D CA 1
ATOM 5083 C C . GLY D 1 14 ? 14.94255 -11.65881 -27.50305 1.000 8.87859 107 GLY D C 1
ATOM 5084 O O . GLY D 1 14 ? 15.19615 -10.50155 -27.83739 1.000 10.07081 107 GLY D O 1
ATOM 5088 N N . ALA D 1 15 ? 13.78490 -12.24250 -27.79673 1.000 7.50122 108 ALA D N 1
ATOM 5089 C CA . ALA D 1 15 ? 12.75513 -11.48943 -28.48734 1.000 7.16202 108 ALA D CA 1
ATOM 5090 C C . ALA D 1 15 ? 12.20531 -10.40872 -27.56640 1.000 7.01450 108 ALA D C 1
ATOM 5091 O O . ALA D 1 15 ? 12.19430 -10.55456 -26.33376 1.000 7.90190 108 ALA D O 1
ATOM 5098 N N . VAL D 1 16 ? 11.71920 -9.32755 -28.17723 1.000 6.92470 109 VAL D N 1
ATOM 5099 C CA . VAL D 1 16 ? 11.17426 -8.19437 -27.44330 1.000 7.31693 109 VAL D CA 1
ATOM 5100 C C . VAL D 1 16 ? 9.90649 -7.71181 -28.14120 1.000 7.20782 109 VAL D C 1
ATOM 5101 O O . VAL D 1 16 ? 9.86919 -7.57592 -29.36659 1.000 8.71187 109 VAL D O 1
ATOM 5114 N N . ILE D 1 17 ? 8.89272 -7.39172 -27.34617 1.000 6.37687 110 ILE D N 1
ATOM 5115 C CA . ILE D 1 17 ? 7.70961 -6.66804 -27.80093 1.000 6.27256 110 ILE D CA 1
ATOM 5116 C C . ILE D 1 17 ? 7.63102 -5.40339 -26.95673 1.000 6.27367 110 ILE D C 1
ATOM 5117 O O . ILE D 1 17 ? 7.59745 -5.48458 -25.72580 1.000 7.65001 110 ILE D O 1
ATOM 5133 N N . GLU D 1 18 ? 7.62717 -4.23857 -27.59446 1.000 6.12832 111 GLU D N 1
ATOM 5134 C CA . GLU D 1 18 ? 7.67242 -2.99972 -26.83444 1.000 6.78256 111 GLU D CA 1
ATOM 5135 C C . GLU D 1 18 ? 6.88984 -1.91137 -27.54165 1.000 6.63582 111 GLU D C 1
ATOM 5136 O O . GLU D 1 18 ? 6.81136 -1.87005 -28.77036 1.000 7.40498 111 GLU D O 1
ATOM 5148 N N . TYR D 1 19 ? 6.32651 -1.00624 -26.74306 1.000 7.12269 112 TYR D N 1
ATOM 5149 C CA . TYR D 1 19 ? 5.78281 0.24167 -27.25312 1.000 6.95396 112 TYR D CA 1
ATOM 5150 C C . TYR D 1 19 ? 6.53338 1.39835 -26.61209 1.000 6.69370 112 TYR D C 1
ATOM 5151 O O . TYR D 1 19 ? 6.63730 1.46916 -25.38331 1.000 8.47021 112 TYR D O 1
ATOM 5169 N N . GLU D 1 20 ? 7.02447 2.30828 -27.44117 1.000 6.32770 113 GLU D N 1
ATOM 5170 C CA . GLU D 1 20 ? 7.75198 3.49017 -26.99362 1.000 6.38737 113 GLU D CA 1
ATOM 5171 C C . GLU D 1 20 ? 6.89117 4.72222 -27.21758 1.000 5.97770 113 GLU D C 1
ATOM 5172 O O . GLU D 1 20 ? 6.76666 5.19188 -28.35905 1.000 6.09753 113 GLU D O 1
ATOM 5184 N N . PRO D 1 21 ? 6.26794 5.28287 -26.17543 1.000 6.47481 114 PRO D N 1
ATOM 5185 C CA . PRO D 1 21 ? 5.39618 6.43811 -26.39494 1.000 6.61578 114 PRO D CA 1
ATOM 5186 C C . PRO D 1 21 ? 6.12510 7.69986 -26.83009 1.000 6.62335 114 PRO D C 1
ATOM 5187 O O . PRO D 1 21 ? 5.48447 8.57615 -27.41883 1.000 7.61706 114 PRO D O 1
ATOM 5198 N N . GLU D 1 22 ? 7.43194 7.82950 -26.58195 1.000 6.65812 115 GLU D N 1
ATOM 5199 C CA . GLU D 1 22 ? 8.11917 9.05769 -26.96905 1.000 7.19341 115 GLU D CA 1
ATOM 5200 C C . GLU D 1 22 ? 8.09666 9.28412 -28.46662 1.000 6.88999 115 GLU D C 1
ATOM 5201 O O . GLU D 1 22 ? 8.05868 10.43245 -28.92459 1.000 8.82016 115 GLU D O 1
ATOM 5213 N N . THR D 1 23 ? 8.17653 8.20043 -29.23942 1.000 6.05707 116 THR D N 1
ATOM 5214 C CA . THR D 1 23 ? 8.16116 8.23081 -30.69650 1.000 5.96580 116 THR D CA 1
ATOM 5215 C C . THR D 1 23 ? 6.93470 7.48892 -31.24135 1.000 5.67026 116 THR D C 1
ATOM 5216 O O . THR D 1 23 ? 6.79948 7.29930 -32.46124 1.000 6.31800 116 THR D O 1
ATOM 5227 N N . SER D 1 24 ? 6.03150 7.08121 -30.35093 1.000 5.41244 117 SER D N 1
ATOM 5228 C CA . SER D 1 24 ? 4.82433 6.33036 -30.69664 1.000 5.23940 117 SER D CA 1
ATOM 5229 C C . SER D 1 24 ? 5.13806 5.14053 -31.60780 1.000 5.15196 117 SER D C 1
ATOM 5230 O O . SER D 1 24 ? 4.49822 4.93489 -32.64178 1.000 5.25527 117 SER D O 1
ATOM 5238 N N . ALA D 1 25 ? 6.10584 4.33185 -31.17670 1.000 4.97902 118 ALA D N 1
ATOM 5239 C CA . ALA D 1 25 ? 6.66454 3.24899 -31.98066 1.000 5.21401 118 ALA D CA 1
ATOM 5240 C C . ALA D 1 25 ? 6.42086 1.89816 -31.32243 1.000 5.18754 118 ALA D C 1
ATOM 5241 O O . ALA D 1 25 ? 6.90975 1.64012 -30.21084 1.000 5.55556 118 ALA D O 1
ATOM 5248 N N . LEU D 1 26 ? 5.70832 1.02431 -32.02961 1.000 5.38446 119 LEU D N 1
ATOM 5249 C CA . LEU D 1 26 ? 5.45686 -0.34909 -31.62126 1.000 5.58790 119 LEU D CA 1
ATOM 5250 C C . LEU D 1 26 ? 6.45224 -1.25465 -32.33021 1.000 5.43251 119 LEU D C 1
ATOM 5251 O O . LEU D 1 26 ? 6.55325 -1.20805 -33.56327 1.000 6.16246 119 LEU D O 1
ATOM 5267 N N . THR D 1 27 ? 7.16234 -2.09014 -31.57994 1.000 5.89159 120 THR D N 1
ATOM 5268 C CA A THR D 1 27 ? 8.13229 -2.96811 -32.19235 0.617 7.23131 120 THR D CA 1
ATOM 5269 C CA B THR D 1 27 ? 8.22630 -2.93659 -32.10770 0.383 7.18763 120 THR D CA 1
ATOM 5270 C C . THR D 1 27 ? 8.02553 -4.37844 -31.64583 1.000 7.26168 120 THR D C 1
ATOM 5271 O O . THR D 1 27 ? 7.83524 -4.62014 -30.44851 1.000 8.73564 120 THR D O 1
ATOM 5292 N N . VAL D 1 28 ? 8.15136 -5.31929 -32.57173 1.000 6.82466 121 VAL D N 1
ATOM 5293 C CA . VAL D 1 28 ? 8.27624 -6.74441 -32.29138 1.000 7.00011 121 VAL D CA 1
ATOM 5294 C C . VAL D 1 28 ? 9.58482 -7.16440 -32.95668 1.000 7.28736 121 VAL D C 1
ATOM 5295 O O . VAL D 1 28 ? 9.76192 -6.94716 -34.16380 1.000 8.47750 121 VAL D O 1
ATOM 5308 N N . SER D 1 29 ? 10.51502 -7.73012 -32.18902 1.000 7.00437 122 SER D N 1
ATOM 5309 C CA A SER D 1 29 ? 11.81161 -8.07468 -32.74828 0.560 7.67046 122 SER D CA 1
ATOM 5310 C CA B SER D 1 29 ? 11.84711 -8.03401 -32.69253 0.440 7.55489 122 SER D CA 1
ATOM 5311 C C . SER D 1 29 ? 12.33082 -9.36582 -32.14101 1.000 6.87971 122 SER D C 1
ATOM 5312 O O . SER D 1 29 ? 11.89328 -9.81458 -31.08164 1.000 7.07835 122 SER D O 1
ATOM 5327 N N . GLY D 1 30 ? 13.26326 -9.99077 -32.86311 1.000 7.11066 123 GLY D N 1
ATOM 5328 C CA . GLY D 1 30 ? 13.97430 -11.12979 -32.32334 1.000 7.30501 123 GLY D CA 1
ATOM 5329 C C . GLY D 1 30 ? 13.22914 -12.43577 -32.33807 1.000 6.96836 123 GLY D C 1
ATOM 5330 O O . GLY D 1 30 ? 13.67299 -13.38666 -31.68300 1.000 8.30348 123 GLY D O 1
ATOM 5334 N N . ILE D 1 31 ? 12.12030 -12.51137 -33.06639 1.000 6.66466 124 ILE D N 1
ATOM 5335 C CA . ILE D 1 31 ? 11.32872 -13.72311 -33.18197 1.000 6.21954 124 ILE D CA 1
ATOM 5336 C C . ILE D 1 31 ? 11.76147 -14.49785 -34.41683 1.000 6.01665 124 ILE D C 1
ATOM 5337 O O . ILE D 1 31 ? 12.45015 -13.96300 -35.29437 1.000 6.33749 124 ILE D O 1
ATOM 5353 N N . LYS D 1 32 ? 11.33544 -15.76063 -34.50662 1.000 6.06187 125 LYS D N 1
ATOM 5354 C CA A LYS D 1 32 ? 11.53076 -16.55967 -35.71506 0.540 6.24278 125 LYS D CA 1
ATOM 5355 C CA B LYS D 1 32 ? 11.53578 -16.54554 -35.72045 0.460 5.65509 125 LYS D CA 1
ATOM 5356 C C . LYS D 1 32 ? 10.30134 -16.53431 -36.61275 1.000 5.78548 125 LYS D C 1
ATOM 5357 O O . LYS D 1 32 ? 10.41748 -16.27994 -37.81920 1.000 6.22277 125 LYS D O 1
ATOM 5394 N N . THR D 1 33 ? 9.12058 -16.79258 -36.04278 1.000 6.10453 126 THR D N 1
ATOM 5395 C CA . THR D 1 33 ? 7.89606 -16.78960 -36.80921 1.000 6.09853 126 THR D CA 1
ATOM 5396 C C . THR D 1 33 ? 6.81756 -16.00535 -36.08943 1.000 6.03777 126 THR D C 1
ATOM 5397 O O . THR D 1 33 ? 6.76405 -15.96144 -34.85622 1.000 6.38661 126 THR D O 1
ATOM 5408 N N . ALA D 1 34 ? 5.92873 -15.41949 -36.88172 1.000 6.44673 127 ALA D N 1
ATOM 5409 C CA . ALA D 1 34 ? 4.65227 -14.92777 -36.39513 1.000 7.34226 127 ALA D CA 1
ATOM 5410 C C . ALA D 1 34 ? 3.54988 -15.48345 -37.27899 1.000 8.60204 127 ALA D C 1
ATOM 5411 O O . ALA D 1 34 ? 3.72767 -15.62488 -38.49298 1.000 10.75578 127 ALA D O 1
ATOM 5418 N N . SER D 1 35 ? 2.40939 -15.79118 -36.66968 1.000 9.21247 128 SER D N 1
ATOM 5419 C CA A SER D 1 35 ? 1.22866 -16.21029 -37.40946 0.469 10.52290 128 SER D CA 1
ATOM 5420 C CA B SER D 1 35 ? 1.22947 -16.22407 -37.40172 0.531 10.57639 128 SER D CA 1
ATOM 5421 C C . SER D 1 35 ? 0.02212 -15.53231 -36.78994 1.000 10.91918 128 SER D C 1
ATOM 5422 O O . SER D 1 35 ? -0.12501 -15.50131 -35.56844 1.000 12.93772 128 SER D O 1
ATOM 5437 N N . VAL D 1 36 ? -0.82410 -14.97191 -37.64152 1.000 9.31463 129 VAL D N 1
ATOM 5438 C CA . VAL D 1 36 ? -2.07151 -14.33790 -37.23741 1.000 8.73412 129 VAL D CA 1
ATOM 5439 C C . VAL D 1 36 ? -3.17730 -15.03208 -38.00780 1.000 7.66374 129 VAL D C 1
ATOM 5440 O O . VAL D 1 36 ? -3.14150 -15.05615 -39.24165 1.000 9.15891 129 VAL D O 1
ATOM 5453 N N . THR D 1 37 ? -4.14006 -15.60905 -37.28975 1.000 7.19609 130 THR D N 1
ATOM 5454 C CA . THR D 1 37 ? -5.27903 -16.30017 -37.87491 1.000 7.62926 130 THR D CA 1
ATOM 5455 C C . THR D 1 37 ? -6.54216 -15.60908 -37.38481 1.000 6.88618 130 THR D C 1
ATOM 5456 O O . THR D 1 37 ? -6.76787 -15.49021 -36.17412 1.000 7.66530 130 THR D O 1
ATOM 5467 N N . ALA D 1 38 ? -7.34259 -15.13089 -38.33208 1.000 6.85686 131 ALA D N 1
ATOM 5468 C CA . ALA D 1 38 ? -8.55618 -14.37900 -38.05391 1.000 6.81947 131 ALA D CA 1
ATOM 5469 C C . ALA D 1 38 ? -9.64881 -14.87460 -38.99415 1.000 6.34878 131 ALA D C 1
ATOM 5470 O O . ALA D 1 38 ? -9.37855 -15.24938 -40.13136 1.000 7.24138 131 ALA D O 1
ATOM 5477 N N . SER D 1 39 ? -10.89841 -14.83856 -38.52917 1.000 5.79463 132 SER D N 1
ATOM 5478 C CA . SER D 1 39 ? -12.00030 -15.35207 -39.33347 1.000 6.25013 132 SER D CA 1
ATOM 5479 C C . SER D 1 39 ? -12.59968 -14.32770 -40.28475 1.000 5.98639 132 SER D C 1
ATOM 5480 O O . SER D 1 39 ? -13.31551 -14.71464 -41.21290 1.000 6.81763 132 SER D O 1
ATOM 5488 N N . GLY D 1 40 ? -12.34807 -13.03989 -40.04695 1.000 5.72821 133 GLY D N 1
ATOM 5489 C CA . GLY D 1 40 ? -12.98814 -11.95622 -40.77260 1.000 6.23480 133 GLY D CA 1
ATOM 5490 C C . GLY D 1 40 ? -12.01855 -11.19079 -41.65632 1.000 5.99035 133 GLY D C 1
ATOM 5491 O O . GLY D 1 40 ? -11.92987 -11.42447 -42.87023 1.000 6.47281 133 GLY D O 1
ATOM 5495 N N . SER D 1 41 ? -11.26273 -10.27827 -41.05750 1.000 5.42899 134 SER D N 1
ATOM 5496 C CA . SER D 1 41 ? -10.39007 -9.41734 -41.82749 1.000 5.48166 134 SER D CA 1
ATOM 5497 C C . SER D 1 41 ? -9.26003 -8.86799 -40.97916 1.000 5.18825 134 SER D C 1
ATOM 5498 O O . SER D 1 41 ? -9.36646 -8.76411 -39.75354 1.000 5.98824 134 SER D O 1
ATOM 5506 N N . VAL D 1 42 ? -8.18192 -8.48077 -41.66077 1.000 5.38559 135 VAL D N 1
ATOM 5507 C CA A VAL D 1 42 ? -7.11139 -7.67204 -41.09302 0.664 5.90675 135 VAL D CA 1
ATOM 5508 C CA B VAL D 1 42 ? -7.14309 -7.65257 -41.07292 0.336 5.81801 135 VAL D CA 1
ATOM 5509 C C . VAL D 1 42 ? -7.01559 -6.40729 -41.93881 1.000 5.79793 135 VAL D C 1
ATOM 5510 O O . VAL D 1 42 ? -6.95606 -6.50012 -43.17056 1.000 7.10207 135 VAL D O 1
ATOM 5535 N N . THR D 1 43 ? -7.00221 -5.24293 -41.28414 1.000 5.45520 136 THR D N 1
ATOM 5536 C CA . THR D 1 43 ? -6.82800 -3.95945 -41.93975 1.000 5.47169 136 THR D CA 1
ATOM 5537 C C . THR D 1 43 ? -5.61721 -3.24326 -41.35412 1.000 5.27008 136 THR D C 1
ATOM 5538 O O . THR D 1 43 ? -5.44166 -3.22027 -40.13438 1.000 6.13623 136 THR D O 1
ATOM 5549 N N . ALA D 1 44 ? -4.81473 -2.63171 -42.22666 1.000 5.30334 137 ALA D N 1
ATOM 5550 C CA . ALA D 1 44 ? -3.78560 -1.68298 -41.82688 1.000 5.47595 137 ALA D CA 1
ATOM 5551 C C . ALA D 1 44 ? -4.06268 -0.38001 -42.55696 1.000 5.08407 137 ALA D C 1
ATOM 5552 O O . ALA D 1 44 ? -4.18914 -0.38240 -43.78509 1.000 5.89392 137 ALA D O 1
ATOM 5559 N N . THR D 1 45 ? -4.12278 0.72236 -41.80592 1.000 4.99145 138 THR D N 1
ATOM 5560 C CA . THR D 1 45 ? -4.39627 2.05586 -42.35637 1.000 5.30422 138 THR D CA 1
ATOM 5561 C C . THR D 1 45 ? -3.26198 2.96061 -41.89027 1.000 5.06094 138 THR D C 1
ATOM 5562 O O . THR D 1 45 ? -3.18751 3.30347 -40.69834 1.000 5.52226 138 THR D O 1
ATOM 5573 N N . VAL D 1 46 ? -2.39104 3.34743 -42.81552 1.000 5.11260 139 VAL D N 1
ATOM 5574 C CA . VAL D 1 46 ? -1.13838 4.02728 -42.48754 1.000 5.19530 139 VAL D CA 1
ATOM 5575 C C . VAL D 1 46 ? -0.59177 4.58512 -43.80060 1.000 5.15971 139 VAL D C 1
ATOM 5576 O O . VAL D 1 46 ? -0.76800 3.93485 -44.83094 1.000 6.13967 139 VAL D O 1
ATOM 5589 N N . PRO D 1 47 ? 0.11988 5.72078 -43.82489 1.000 5.26882 140 PRO D N 1
ATOM 5590 C CA . PRO D 1 47 ? 0.56460 6.21716 -45.13584 1.000 5.38865 140 PRO D CA 1
ATOM 5591 C C . PRO D 1 47 ? 1.49074 5.27184 -45.87940 1.000 5.13738 140 PRO D C 1
ATOM 5592 O O . PRO D 1 47 ? 1.34785 5.09287 -47.10007 1.000 5.53093 140 PRO D O 1
ATOM 5603 N N . VAL D 1 48 ? 2.47235 4.70557 -45.18023 1.000 5.14727 141 VAL D N 1
ATOM 5604 C CA . VAL D 1 48 ? 3.55990 3.94115 -45.77889 1.000 5.19206 141 VAL D CA 1
ATOM 5605 C C . VAL D 1 48 ? 3.54767 2.53008 -45.21496 1.000 4.92614 141 VAL D C 1
ATOM 5606 O O . VAL D 1 48 ? 3.59344 2.33709 -43.99325 1.000 5.47164 141 VAL D O 1
ATOM 5619 N N . VAL D 1 49 ? 3.52456 1.54037 -46.11103 1.000 5.11017 142 VAL D N 1
ATOM 5620 C CA . VAL D 1 49 ? 3.73495 0.14335 -45.76000 1.000 5.26755 142 VAL D CA 1
ATOM 5621 C C . VAL D 1 49 ? 5.00271 -0.31142 -46.45563 1.000 5.18214 142 VAL D C 1
ATOM 5622 O O . VAL D 1 49 ? 5.15885 -0.11251 -47.67237 1.000 6.05535 142 VAL D O 1
ATOM 5635 N N . MET D 1 50 ? 5.90242 -0.92659 -45.69551 1.000 5.30908 143 MET D N 1
ATOM 5636 C CA A MET D 1 50 ? 7.17639 -1.42373 -46.21059 0.763 5.22134 143 MET D CA 1
ATOM 5637 C CA B MET D 1 50 ? 7.17044 -1.42352 -46.21164 0.237 7.38528 143 MET D CA 1
ATOM 5638 C C . MET D 1 50 ? 7.30417 -2.88735 -45.81788 1.000 5.74864 143 MET D C 1
ATOM 5639 O O . MET D 1 50 ? 7.28713 -3.20739 -44.62580 1.000 6.87222 143 MET D O 1
ATOM 5666 N N . VAL D 1 51 ? 7.45507 -3.76393 -46.80549 1.000 5.70555 144 VAL D N 1
ATOM 5667 C CA . VAL D 1 51 ? 7.67571 -5.17647 -46.57908 1.000 6.18015 144 VAL D CA 1
ATOM 5668 C C . VAL D 1 51 ? 9.04954 -5.49232 -47.15899 1.000 6.51185 144 VAL D C 1
ATOM 5669 O O . VAL D 1 51 ? 9.24550 -5.42532 -48.37657 1.000 8.98656 144 VAL D O 1
ATOM 5682 N N . LYS D 1 52 ? 10.00565 -5.78987 -46.28739 1.000 6.18317 145 LYS D N 1
ATOM 5683 C CA . LYS D 1 52 ? 11.38340 -6.05729 -46.67188 1.000 6.36042 145 LYS D CA 1
ATOM 5684 C C . LYS D 1 52 ? 11.61334 -7.54711 -46.47360 1.000 5.78631 145 LYS D C 1
ATOM 5685 O O . LYS D 1 52 ? 11.82195 -8.00513 -45.33887 1.000 6.15253 145 LYS D O 1
ATOM 5704 N N . ALA D 1 53 ? 11.51976 -8.31451 -47.56184 1.000 5.50946 146 ALA D N 1
ATOM 5705 C CA . ALA D 1 53 ? 11.47548 -9.77576 -47.49660 1.000 5.64900 146 ALA D CA 1
ATOM 5706 C C . ALA D 1 53 ? 12.57231 -10.33656 -48.40135 1.000 5.71060 146 ALA D C 1
ATOM 5707 O O . ALA D 1 53 ? 12.42383 -10.39306 -49.62590 1.000 6.59795 146 ALA D O 1
ATOM 5714 N N . SER D 1 54 ? 13.67054 -10.77838 -47.79286 1.000 5.83720 147 SER D N 1
ATOM 5715 C CA . SER D 1 54 ? 14.84069 -11.17118 -48.56899 1.000 6.38236 147 SER D CA 1
ATOM 5716 C C . SER D 1 54 ? 14.63828 -12.42901 -49.39953 1.000 6.25333 147 SER D C 1
ATOM 5717 O O . SER D 1 54 ? 15.43938 -12.66214 -50.31490 1.000 7.03164 147 SER D O 1
ATOM 5725 N N . THR D 1 55 ? 13.60920 -13.24166 -49.10908 1.000 6.01254 148 THR D N 1
ATOM 5726 C CA . THR D 1 55 ? 13.29147 -14.38990 -49.95137 1.000 6.36553 148 THR D CA 1
ATOM 5727 C C . THR D 1 55 ? 12.11776 -14.10061 -50.89116 1.000 5.82955 148 THR D C 1
ATOM 5728 O O . THR D 1 55 ? 12.30209 -14.08561 -52.11406 1.000 6.33450 148 THR D O 1
ATOM 5739 N N . ARG D 1 56 ? 10.91797 -13.87547 -50.35064 1.000 5.60659 149 ARG D N 1
ATOM 5740 C CA . ARG D 1 56 ? 9.73494 -13.82791 -51.19714 1.000 5.35239 149 ARG D CA 1
ATOM 5741 C C . ARG D 1 56 ? 8.52493 -13.37750 -50.39079 1.000 5.44000 149 ARG D C 1
ATOM 5742 O O . ARG D 1 56 ? 8.36121 -13.76303 -49.23048 1.000 6.53429 149 ARG D O 1
ATOM 5763 N N . VAL D 1 57 ? 7.64145 -12.63295 -51.06099 1.000 5.16839 150 VAL D N 1
ATOM 5764 C CA . VAL D 1 57 ? 6.29884 -12.33257 -50.58265 1.000 5.14005 150 VAL D CA 1
ATOM 5765 C C . VAL D 1 57 ? 5.31137 -13.12656 -51.42254 1.000 5.16813 150 VAL D C 1
ATOM 5766 O O . VAL D 1 57 ? 5.26541 -12.94159 -52.64625 1.000 6.05333 150 VAL D O 1
ATOM 5779 N N . THR D 1 58 ? 4.51643 -13.98251 -50.78106 1.000 5.14970 151 THR D N 1
ATOM 5780 C CA . THR D 1 58 ? 3.48288 -14.74619 -51.46089 1.000 5.31537 151 THR D CA 1
ATOM 5781 C C . THR D 1 58 ? 2.11386 -14.26837 -51.00058 1.000 5.44225 151 THR D C 1
ATOM 5782 O O . THR D 1 58 ? 1.82516 -14.25223 -49.80070 1.000 5.87825 151 THR D O 1
ATOM 5793 N N . LEU D 1 59 ? 1.28778 -13.88292 -51.97524 1.000 5.50806 152 LEU D N 1
ATOM 5794 C CA . LEU D 1 59 ? -0.09246 -13.48694 -51.76975 1.000 5.55855 152 LEU D CA 1
ATOM 5795 C C . LEU D 1 59 ? -0.94595 -14.61715 -52.35069 1.000 5.48816 152 LEU D C 1
ATOM 5796 O O . LEU D 1 59 ? -1.19698 -14.67592 -53.55768 1.000 5.83522 152 LEU D O 1
ATOM 5812 N N . ASP D 1 60 ? -1.30481 -15.56504 -51.47977 1.000 5.77282 153 ASP D N 1
ATOM 5813 C CA . ASP D 1 60 ? -2.03187 -16.76148 -51.88780 1.000 5.66537 153 ASP D CA 1
ATOM 5814 C C . ASP D 1 60 ? -3.51498 -16.50056 -51.66064 1.000 5.31922 153 ASP D C 1
ATOM 5815 O O . ASP D 1 60 ? -4.05434 -16.66844 -50.55866 1.000 5.76891 153 ASP D O 1
ATOM 5824 N N . THR D 1 61 ? -4.17005 -16.03380 -52.72371 1.000 5.42742 154 THR D N 1
ATOM 5825 C CA . THR D 1 61 ? -5.51904 -15.51315 -52.65049 1.000 5.53188 154 THR D CA 1
ATOM 5826 C C . THR D 1 61 ? -6.13840 -15.61817 -54.03483 1.000 5.50259 154 THR D C 1
ATOM 5827 O O . THR D 1 61 ? -5.41161 -15.57128 -55.04174 1.000 5.80431 154 THR D O 1
ATOM 5838 N N . PRO D 1 62 ? -7.46666 -15.69660 -54.12953 1.000 5.90759 155 PRO D N 1
ATOM 5839 C CA . PRO D 1 62 ? -8.07702 -15.66535 -55.46937 1.000 6.02428 155 PRO D CA 1
ATOM 5840 C C . PRO D 1 62 ? -7.74897 -14.40351 -56.22924 1.000 5.82440 155 PRO D C 1
ATOM 5841 O O . PRO D 1 62 ? -7.63223 -14.43777 -57.46560 1.000 6.32022 155 PRO D O 1
ATOM 5852 N N . GLU D 1 63 ? -7.64539 -13.26986 -55.53577 1.000 5.84871 156 GLU D N 1
ATOM 5853 C CA A GLU D 1 63 ? -7.45897 -11.98233 -56.18869 0.788 6.20014 156 GLU D CA 1
ATOM 5854 C CA B GLU D 1 63 ? -7.44444 -11.99459 -56.19731 0.212 5.55715 156 GLU D CA 1
ATOM 5855 C C . GLU D 1 63 ? -6.62987 -11.06674 -55.31154 1.000 5.54056 156 GLU D C 1
ATOM 5856 O O . GLU D 1 63 ? -6.94039 -10.89106 -54.12580 1.000 5.91561 156 GLU D O 1
ATOM 5879 N N . VAL D 1 64 ? -5.61779 -10.45162 -55.92325 1.000 5.43952 157 VAL D N 1
ATOM 5880 C CA . VAL D 1 64 ? -4.90936 -9.29771 -55.37765 1.000 5.47944 157 VAL D CA 1
ATOM 5881 C C . VAL D 1 64 ? -5.38094 -8.10032 -56.19220 1.000 5.79267 157 VAL D C 1
ATOM 5882 O O . VAL D 1 64 ? -5.32609 -8.13266 -57.42712 1.000 6.67692 157 VAL D O 1
ATOM 5895 N N . VAL D 1 65 ? -5.85944 -7.06086 -55.51727 1.000 5.52628 158 VAL D N 1
ATOM 5896 C CA . VAL D 1 65 ? -6.34525 -5.85004 -56.17342 1.000 5.86117 158 VAL D CA 1
ATOM 5897 C C . VAL D 1 65 ? -5.47875 -4.68494 -55.73648 1.000 5.94287 158 VAL D C 1
ATOM 5898 O O . VAL D 1 65 ? -5.39810 -4.38735 -54.54560 1.000 7.57274 158 VAL D O 1
ATOM 5911 N N . CYS D 1 66 ? -4.86186 -4.00721 -56.70771 1.000 5.80427 159 CYS D N 1
ATOM 5912 C CA . CYS D 1 66 ? -4.13436 -2.75865 -56.49327 1.000 5.95689 159 CYS D CA 1
ATOM 5913 C C . CYS D 1 66 ? -5.03551 -1.65727 -57.04671 1.000 5.69523 159 CYS D C 1
ATOM 5914 O O . CYS D 1 66 ? -5.39824 -1.69201 -58.22654 1.000 6.65137 159 CYS D O 1
ATOM 5922 N N . THR D 1 67 ? -5.43302 -0.68998 -56.21783 1.000 5.66353 160 THR D N 1
ATOM 5923 C CA . THR D 1 67 ? -6.47655 0.22467 -56.64831 1.000 6.01488 160 THR D CA 1
ATOM 5924 C C . THR D 1 67 ? -6.00278 1.30507 -57.61393 1.000 6.15096 160 THR D C 1
ATOM 5925 O O . THR D 1 67 ? -6.85037 1.93695 -58.24550 1.000 7.58712 160 THR D O 1
ATOM 5936 N N . ASN D 1 68 ? -4.70319 1.54705 -57.71877 1.000 5.66821 161 ASN D N 1
ATOM 5937 C CA . ASN D 1 68 ? -4.17528 2.58439 -58.60094 1.000 5.95225 161 ASN D CA 1
ATOM 5938 C C . ASN D 1 68 ? -2.99476 2.01365 -59.37699 1.000 6.13104 161 ASN D C 1
ATOM 5939 O O . ASN D 1 68 ? -3.19892 1.11371 -60.20200 1.000 7.12619 161 ASN D O 1
ATOM 5950 N N . ARG D 1 69 ? -1.77397 2.48593 -59.12539 1.000 6.00604 162 ARG D N 1
ATOM 5951 C CA A ARG D 1 69 ? -0.61216 2.05865 -59.89001 0.801 6.30138 162 ARG D CA 1
ATOM 5952 C CA B ARG D 1 69 ? -0.62035 2.05610 -59.90128 0.199 6.49397 162 ARG D CA 1
ATOM 5953 C C . ARG D 1 69 ? 0.03854 0.83629 -59.26614 1.000 5.89988 162 ARG D C 1
ATOM 5954 O O . ARG D 1 69 ? 0.13807 0.72203 -58.03491 1.000 6.75243 162 ARG D O 1
ATOM 5995 N N . LEU D 1 70 ? 0.52721 -0.04509 -60.13025 1.000 6.04248 163 LEU D N 1
ATOM 5996 C CA . LEU D 1 70 ? 1.37240 -1.17699 -59.78794 1.000 6.35492 163 LEU D CA 1
ATOM 5997 C C . LEU D 1 70 ? 2.65208 -1.01807 -60.60196 1.000 6.19903 163 LEU D C 1
ATOM 5998 O O . LEU D 1 70 ? 2.58999 -0.90305 -61.83230 1.000 7.00153 163 LEU D O 1
ATOM 6014 N N . ILE D 1 71 ? 3.79438 -1.00909 -59.91840 1.000 6.20800 164 ILE D N 1
ATOM 6015 C CA . ILE D 1 71 ? 5.10703 -0.85502 -60.52358 1.000 6.09570 164 ILE D CA 1
ATOM 6016 C C . ILE D 1 71 ? 5.89362 -2.12040 -60.19414 1.000 5.89383 164 ILE D C 1
ATOM 6017 O O . ILE D 1 71 ? 5.90783 -2.55323 -59.03363 1.000 6.69956 164 ILE D O 1
ATOM 6033 N N . THR D 1 72 ? 6.57392 -2.69834 -61.18488 1.000 5.68406 165 THR D N 1
ATOM 6034 C CA . THR D 1 72 ? 7.44355 -3.83061 -60.93973 1.000 5.70110 165 THR D CA 1
ATOM 6035 C C . THR D 1 72 ? 8.67519 -3.72446 -61.82070 1.000 5.80060 165 THR D C 1
ATOM 6036 O O . THR D 1 72 ? 8.65894 -3.06146 -62.86524 1.000 6.48461 165 THR D O 1
ATOM 6047 N N . GLY D 1 73 ? 9.73652 -4.40737 -61.41266 1.000 6.09323 166 GLY D N 1
ATOM 6048 C CA . GLY D 1 73 ? 10.90486 -4.57000 -62.25463 1.000 6.67418 166 GLY D CA 1
ATOM 6049 C C . GLY D 1 73 ? 10.60864 -5.48986 -63.42421 1.000 6.74247 166 GLY D C 1
ATOM 6050 O O . GLY D 1 73 ? 10.53756 -5.06189 -64.57733 1.000 9.12564 166 GLY D O 1
ATOM 6054 N N . THR D 1 74 ? 10.41061 -6.76769 -63.14529 1.000 6.79216 167 THR D N 1
ATOM 6055 C CA . THR D 1 74 ? 10.02005 -7.72065 -64.16198 1.000 7.00320 167 THR D CA 1
ATOM 6056 C C . THR D 1 74 ? 8.65180 -8.29012 -63.82649 1.000 6.62544 167 THR D C 1
ATOM 6057 O O . THR D 1 74 ? 8.19828 -8.27905 -62.66991 1.000 6.69858 167 THR D O 1
ATOM 6068 N N . LEU D 1 75 ? 7.99513 -8.79082 -64.86442 1.000 6.97010 168 LEU D N 1
ATOM 6069 C CA . LEU D 1 75 ? 6.66150 -9.35575 -64.76788 1.000 7.17315 168 LEU D CA 1
ATOM 6070 C C . LEU D 1 75 ? 6.62575 -10.72217 -65.43489 1.000 7.06946 168 LEU D C 1
ATOM 6071 O O . LEU D 1 75 ? 7.11972 -10.88049 -66.55586 1.000 8.75553 168 LEU D O 1
ATOM 6087 N N . GLU D 1 76 ? 6.00348 -11.68893 -64.76504 1.000 6.35557 169 GLU D N 1
ATOM 6088 C CA . GLU D 1 76 ? 5.70484 -12.99448 -65.35079 1.000 6.41848 169 GLU D CA 1
ATOM 6089 C C . GLU D 1 76 ? 4.20909 -13.24090 -65.19022 1.000 6.22887 169 GLU D C 1
ATOM 6090 O O . GLU D 1 76 ? 3.72457 -13.38239 -64.06409 1.000 7.42219 169 GLU D O 1
ATOM 6102 N N . VAL D 1 77 ? 3.47904 -13.28812 -66.30359 1.000 6.24110 170 VAL D N 1
ATOM 6103 C CA . VAL D 1 77 ? 2.06617 -13.65129 -66.32885 1.000 6.20089 170 VAL D CA 1
ATOM 6104 C C . VAL D 1 77 ? 1.99596 -15.10010 -66.78417 1.000 6.41205 170 VAL D C 1
ATOM 6105 O O . VAL D 1 77 ? 2.40828 -15.42162 -67.90479 1.000 7.07687 170 VAL D O 1
ATOM 6118 N N . GLN D 1 78 ? 1.51515 -15.98660 -65.91674 1.000 5.99394 171 GLN D N 1
ATOM 6119 C CA . GLN D 1 78 ? 1.66206 -17.41911 -66.15417 1.000 6.23076 171 GLN D CA 1
ATOM 6120 C C . GLN D 1 78 ? 0.58521 -18.02188 -67.04087 1.000 6.26599 171 GLN D C 1
ATOM 6121 O O . GLN D 1 78 ? 0.87357 -19.02322 -67.70962 1.000 7.15704 171 GLN D O 1
ATOM 6135 N N . LYS D 1 79 ? -0.63576 -17.47257 -67.02059 1.000 6.08093 172 LYS D N 1
ATOM 6136 C CA . LYS D 1 79 ? -1.75411 -18.16426 -67.65636 1.000 6.29264 172 LYS D CA 1
ATOM 6137 C C . LYS D 1 79 ? -2.54832 -17.30750 -68.64056 1.000 6.28295 172 LYS D C 1
ATOM 6138 O O . LYS D 1 79 ? -3.10509 -17.87577 -69.58016 1.000 6.90159 172 LYS D O 1
ATOM 6157 N N . GLY D 1 80 ? -2.68600 -16.00315 -68.42310 1.000 6.40324 173 GLY D N 1
ATOM 6158 C CA . GLY D 1 80 ? -3.42556 -15.15767 -69.34471 1.000 6.85136 173 GLY D CA 1
ATOM 6159 C C . GLY D 1 80 ? -3.72740 -13.81091 -68.72513 1.000 6.75718 173 GLY D C 1
ATOM 6160 O O . GLY D 1 80 ? -3.39195 -13.55278 -67.57031 1.000 6.58041 173 GLY D O 1
ATOM 6164 N N . GLY D 1 81 ? -4.41115 -12.95641 -69.48651 1.000 8.77586 174 GLY D N 1
ATOM 6165 C CA . GLY D 1 81 ? -4.74661 -11.65841 -68.93893 1.000 10.34425 174 GLY D CA 1
ATOM 6166 C C . GLY D 1 81 ? -5.47835 -10.76949 -69.91109 1.000 8.84707 174 GLY D C 1
ATOM 6167 O O . GLY D 1 81 ? -5.68802 -11.09922 -71.08226 1.000 8.74459 174 GLY D O 1
ATOM 6171 N N . THR D 1 82 ? -5.85708 -9.62088 -69.38086 1.000 8.20044 175 THR D N 1
ATOM 6172 C CA . THR D 1 82 ? -6.53803 -8.59633 -70.13244 1.000 8.15136 175 THR D CA 1
ATOM 6173 C C . THR D 1 82 ? -5.91512 -7.25806 -69.79943 1.000 7.46428 175 THR D C 1
ATOM 6174 O O . THR D 1 82 ? -5.46126 -7.01530 -68.67491 1.000 7.79914 175 THR D O 1
ATOM 6185 N N . MET D 1 83 ? -5.93323 -6.37603 -70.78613 1.000 8.01993 176 MET D N 1
ATOM 6186 C CA A MET D 1 83 ? -5.46299 -5.01027 -70.61961 0.537 8.02292 176 MET D CA 1
ATOM 6187 C CA B MET D 1 83 ? -5.46979 -5.00998 -70.61094 0.463 8.33194 176 MET D CA 1
ATOM 6188 C C . MET D 1 83 ? -6.45522 -4.07445 -71.28725 1.000 8.29138 176 MET D C 1
ATOM 6189 O O . MET D 1 83 ? -6.87793 -4.32471 -72.41531 1.000 10.33213 176 MET D O 1
ATOM 6216 N N . ARG D 1 84 ? -6.80774 -3.00568 -70.59772 1.000 8.47000 177 ARG D N 1
ATOM 6217 C CA . ARG D 1 84 ? -7.67450 -1.97546 -71.13228 1.000 9.11372 177 ARG D CA 1
ATOM 6218 C C . ARG D 1 84 ? -6.95813 -0.64406 -71.00943 1.000 8.99727 177 ARG D C 1
ATOM 6219 O O . ARG D 1 84 ? -6.15835 -0.43644 -70.09747 1.000 11.06229 177 ARG D O 1
ATOM 6240 N N . GLY D 1 85 ? -7.25922 0.25728 -71.93585 1.000 9.72066 178 GLY D N 1
ATOM 6241 C CA . GLY D 1 85 ? -6.63164 1.56191 -71.96722 1.000 10.16661 178 GLY D CA 1
ATOM 6242 C C . GLY D 1 85 ? -5.43372 1.59379 -72.88637 1.000 9.94282 178 GLY D C 1
ATOM 6243 O O . GLY D 1 85 ? -5.20059 0.68895 -73.67720 1.000 12.75743 178 GLY D O 1
ATOM 6247 N N . ASN D 1 86 ? -4.68431 2.68292 -72.82402 1.000 9.60262 179 ASN D N 1
ATOM 6248 C CA . ASN D 1 86 ? -3.48696 2.80248 -73.64488 1.000 10.30384 179 ASN D CA 1
ATOM 6249 C C . ASN D 1 86 ? -2.32218 2.10010 -72.96782 1.000 10.12037 179 ASN D C 1
ATOM 6250 O O . ASN D 1 86 ? -2.06200 2.31744 -71.78300 1.000 11.67432 179 ASN D O 1
ATOM 6261 N N . ILE D 1 87 ? -1.62660 1.26108 -73.72996 1.000 9.95118 180 ILE D N 1
ATOM 6262 C CA . ILE D 1 87 ? -0.48068 0.48688 -73.25979 1.000 10.42292 180 ILE D CA 1
ATOM 6263 C C . ILE D 1 87 ? 0.68451 0.85663 -74.16702 1.000 10.29442 180 ILE D C 1
ATOM 6264 O O . ILE D 1 87 ? 0.61009 0.64560 -75.37856 1.000 11.47982 180 ILE D O 1
ATOM 6280 N N . GLU D 1 88 ? 1.75036 1.39515 -73.59434 1.000 9.78991 181 GLU D N 1
ATOM 6281 C CA . GLU D 1 88 ? 2.89986 1.86826 -74.34657 1.000 10.61179 181 GLU D CA 1
ATOM 6282 C C . GLU D 1 88 ? 4.11284 1.02054 -74.00004 1.000 8.69612 181 GLU D C 1
ATOM 6283 O O . GLU D 1 88 ? 4.61126 1.07028 -72.86808 1.000 9.51764 181 GLU D O 1
ATOM 6295 N N . HIS D 1 89 ? 4.62300 0.29787 -74.98806 1.000 8.32329 182 HIS D N 1
ATOM 6296 C CA . HIS D 1 89 ? 5.82628 -0.49301 -74.84709 1.000 8.03327 182 HIS D CA 1
ATOM 6297 C C . HIS D 1 89 ? 6.98380 0.21012 -75.55623 1.000 7.70349 182 HIS D C 1
ATOM 6298 O O . HIS D 1 89 ? 6.83422 0.63055 -76.70751 1.000 8.20764 182 HIS D O 1
ATOM 6313 N N . THR D 1 90 ? 8.13140 0.32350 -74.88881 1.000 7.66453 183 THR D N 1
ATOM 6314 C CA . THR D 1 90 ? 9.33909 0.91982 -75.46419 1.000 7.66047 183 THR D CA 1
ATOM 6315 C C . THR D 1 90 ? 10.56215 0.24430 -74.84633 1.000 7.76238 183 THR D C 1
ATOM 6316 O O . THR D 1 90 ? 10.45494 -0.55638 -73.91344 1.000 8.37651 183 THR D O 1
ATOM 6327 N N . GLY D 1 91 ? 11.74680 0.61746 -75.33290 1.000 7.96598 184 GLY D N 1
ATOM 6328 C CA . GLY D 1 91 ? 12.96578 0.23008 -74.66000 1.000 8.52001 184 GLY D CA 1
ATOM 6329 C C . GLY D 1 91 ? 13.30630 -1.23587 -74.75999 1.000 8.98002 184 GLY D C 1
ATOM 6330 O O . GLY D 1 91 ? 13.94582 -1.77678 -73.85464 1.000 10.32125 184 GLY D O 1
ATOM 6334 N N . GLY D 1 92 ? 12.91271 -1.88103 -75.85114 1.000 9.08730 185 GLY D N 1
ATOM 6335 C CA . GLY D 1 92 ? 13.14720 -3.29507 -76.06063 1.000 9.62710 185 GLY D CA 1
ATOM 6336 C C . GLY D 1 92 ? 12.24231 -3.76313 -77.18579 1.000 9.59183 185 GLY D C 1
ATOM 6337 O O . GLY D 1 92 ? 11.77086 -2.95656 -77.98640 1.000 10.44752 185 GLY D O 1
ATOM 6341 N N . GLU D 1 93 ? 11.99529 -5.06983 -77.21350 1.000 9.67869 186 GLU D N 1
ATOM 6342 C CA . GLU D 1 93 ? 11.16391 -5.67252 -78.24490 1.000 10.41355 186 GLU D CA 1
ATOM 6343 C C . GLU D 1 93 ? 10.01620 -6.45351 -77.61208 1.000 9.89094 186 GLU D C 1
ATOM 6344 O O . GLU D 1 93 ? 10.21608 -7.18626 -76.63697 1.000 10.61224 186 GLU D O 1
ATOM 6356 N N . LEU D 1 94 ? 8.81754 -6.26049 -78.16956 1.000 9.76823 187 LEU D N 1
ATOM 6357 C CA . LEU D 1 94 ? 7.60321 -6.96871 -77.78355 1.000 10.29901 187 LEU D CA 1
ATOM 6358 C C . LEU D 1 94 ? 7.39390 -8.05069 -78.82955 1.000 11.08236 187 LEU D C 1
ATOM 6359 O O . LEU D 1 94 ? 7.17687 -7.74948 -80.00393 1.000 12.13882 187 LEU D O 1
ATOM 6375 N N . SER D 1 95 ? 7.51468 -9.29579 -78.42665 1.000 11.32992 188 SER D N 1
ATOM 6376 C CA A SER D 1 95 ? 7.33942 -10.39591 -79.34688 0.524 11.95091 188 SER D CA 1
ATOM 6377 C CA B SER D 1 95 ? 7.37199 -10.43127 -79.31564 0.476 11.52101 188 SER D CA 1
ATOM 6378 C C . SER D 1 95 ? 6.10731 -11.19387 -78.96545 1.000 10.98821 188 SER D C 1
ATOM 6379 O O . SER D 1 95 ? 5.75495 -11.31924 -77.78703 1.000 11.58134 188 SER D O 1
ATOM 6394 N N . SER D 1 96 ? 5.44250 -11.71750 -79.98587 1.000 10.36400 189 SER D N 1
ATOM 6395 C CA . SER D 1 96 ? 4.32458 -12.60397 -79.74024 1.000 9.85177 189 SER D CA 1
ATOM 6396 C C . SER D 1 96 ? 4.49127 -13.81006 -80.65926 1.000 10.02913 189 SER D C 1
ATOM 6397 O O . SER D 1 96 ? 4.67948 -13.65392 -81.86760 1.000 10.69750 189 SER D O 1
ATOM 6405 N N . ASN D 1 97 ? 4.44459 -15.00306 -80.09072 1.000 10.51000 190 ASN D N 1
ATOM 6406 C CA . ASN D 1 97 ? 4.53099 -16.22194 -80.89056 1.000 12.36537 190 ASN D CA 1
ATOM 6407 C C . ASN D 1 97 ? 5.81220 -16.23577 -81.73608 1.000 12.23677 190 ASN D C 1
ATOM 6408 O O . ASN D 1 97 ? 5.82749 -16.71000 -82.87389 1.000 13.47659 190 ASN D O 1
ATOM 6419 N N . GLY D 1 98 ? 6.89462 -15.69471 -81.19154 1.000 12.17089 191 GLY D N 1
ATOM 6420 C CA . GLY D 1 98 ? 8.17997 -15.71050 -81.85719 1.000 13.80194 191 GLY D CA 1
ATOM 6421 C C . GLY D 1 98 ? 8.40852 -14.60843 -82.86502 1.000 14.42820 191 GLY D C 1
ATOM 6422 O O . GLY D 1 98 ? 9.44020 -14.62268 -83.54218 1.000 17.43389 191 GLY D O 1
ATOM 6426 N N . LYS D 1 99 ? 7.48840 -13.65757 -82.98003 1.000 12.73697 192 LYS D N 1
ATOM 6427 C CA . LYS D 1 99 ? 7.57387 -12.56007 -83.94000 1.000 13.66557 192 LYS D CA 1
ATOM 6428 C C . LYS D 1 99 ? 7.67963 -11.24178 -83.18773 1.000 11.96720 192 LYS D C 1
ATOM 6429 O O . LYS D 1 99 ? 6.79636 -10.91453 -82.39661 1.000 11.11603 192 LYS D O 1
ATOM 6448 N N . VAL D 1 100 ? 8.73534 -10.47027 -83.46146 1.000 12.03069 193 VAL D N 1
ATOM 6449 C CA . VAL D 1 100 ? 8.85110 -9.12725 -82.90210 1.000 11.85398 193 VAL D CA 1
ATOM 6450 C C . VAL D 1 100 ? 7.85074 -8.21536 -83.59416 1.000 11.12599 193 VAL D C 1
ATOM 6451 O O . VAL D 1 100 ? 7.81026 -8.13342 -84.82413 1.000 12.65689 193 VAL D O 1
ATOM 6464 N N . LEU D 1 101 ? 7.03898 -7.51370 -82.81124 1.000 10.86530 194 LEU D N 1
ATOM 6465 C CA . LEU D 1 101 ? 5.94920 -6.74154 -83.40015 1.000 12.05574 194 LEU D CA 1
ATOM 6466 C C . LEU D 1 101 ? 6.43159 -5.40445 -83.95094 1.000 13.02579 194 LEU D C 1
ATOM 6467 O O . LEU D 1 101 ? 5.84648 -4.90687 -84.91484 1.000 15.52243 194 LEU D O 1
ATOM 6483 N N . HIS D 1 102 ? 7.49540 -4.82792 -83.39211 1.000 12.51742 195 HIS D N 1
ATOM 6484 C CA . HIS D 1 102 ? 8.13593 -3.64757 -83.97710 1.000 13.41799 195 HIS D CA 1
ATOM 6485 C C . HIS D 1 102 ? 9.61166 -3.68039 -83.60527 1.000 13.49775 195 HIS D C 1
ATOM 6486 O O . HIS D 1 102 ? 9.97741 -3.45732 -82.44044 1.000 13.59295 195 HIS D O 1
ATOM 6501 N N . THR D 1 103 ? 10.45382 -3.97184 -84.58478 1.000 15.06054 196 THR D N 1
ATOM 6502 C CA A THR D 1 103 ? 11.85936 -4.17190 -84.28308 0.528 16.34924 196 THR D CA 1
ATOM 6503 C CA B THR D 1 103 ? 11.87725 -4.16063 -84.33606 0.472 16.55581 196 THR D CA 1
ATOM 6504 C C . THR D 1 103 ? 12.51567 -2.86983 -83.83975 1.000 15.41281 196 THR D C 1
ATOM 6505 O O . THR D 1 103 ? 12.18239 -1.77547 -84.30151 1.000 16.19739 196 THR D O 1
ATOM 6526 N N . LEU D 1 104 ? 13.45896 -3.00927 -82.92297 1.000 14.63290 197 LEU D N 1
ATOM 6527 C CA . LEU D 1 104 ? 14.27250 -1.91871 -82.43358 1.000 17.28563 197 LEU D CA 1
ATOM 6528 C C . LEU D 1 104 ? 15.42061 -1.63942 -83.41455 1.000 19.23777 197 LEU D C 1
ATOM 6529 O O . LEU D 1 104 ? 16.15043 -2.53435 -83.82849 1.000 23.00954 197 LEU D O 1
ATOM 6546 N N . SER E 1 2 ? 19.04728 -11.68151 -21.75572 1.000 34.21134 95 SER E N 1
ATOM 6547 C CA . SER E 1 2 ? 17.64069 -11.79069 -22.12144 1.000 33.51894 95 SER E CA 1
ATOM 6548 C C . SER E 1 2 ? 16.74878 -11.79920 -20.88539 1.000 32.15124 95 SER E C 1
ATOM 6549 O O . SER E 1 2 ? 17.20022 -12.10648 -19.78181 1.000 33.37507 95 SER E O 1
ATOM 6556 N N . GLY E 1 3 ? 15.47440 -11.46809 -21.08110 1.000 28.55980 96 GLY E N 1
ATOM 6557 C CA . GLY E 1 3 ? 14.51526 -11.41651 -20.00026 1.000 24.36016 96 GLY E CA 1
ATOM 6558 C C . GLY E 1 3 ? 13.89233 -12.76858 -19.70510 1.000 20.38005 96 GLY E C 1
ATOM 6559 O O . GLY E 1 3 ? 14.28539 -13.80606 -20.23851 1.000 21.35470 96 GLY E O 1
ATOM 6563 N N . SER E 1 4 ? 12.89410 -12.74274 -18.81981 1.000 17.54258 97 SER E N 1
ATOM 6564 C CA . SER E 1 4 ? 12.17887 -13.94200 -18.39264 1.000 18.01255 97 SER E CA 1
ATOM 6565 C C . SER E 1 4 ? 10.66871 -13.72780 -18.45943 1.000 16.10185 97 SER E C 1
ATOM 6566 O O . SER E 1 4 ? 9.90978 -14.41183 -17.77421 1.000 18.61782 97 SER E O 1
ATOM 6574 N N . ASP E 1 5 ? 10.22089 -12.79115 -19.27534 1.000 13.14094 98 ASP E N 1
ATOM 6575 C CA . ASP E 1 5 ? 8.80479 -12.53216 -19.42993 1.000 12.92364 98 ASP E CA 1
ATOM 6576 C C . ASP E 1 5 ? 8.13986 -13.61508 -20.26288 1.000 11.56591 98 ASP E C 1
ATOM 6577 O O . ASP E 1 5 ? 8.79112 -14.36936 -20.99639 1.000 11.15427 98 ASP E O 1
ATOM 6586 N N . ALA E 1 6 ? 6.81099 -13.64051 -20.16768 1.000 12.61876 99 ALA E N 1
ATOM 6587 C CA . ALA E 1 6 ? 5.98370 -14.62377 -20.83911 1.000 12.04557 99 ALA E CA 1
ATOM 6588 C C . ALA E 1 6 ? 4.71970 -13.96024 -21.36319 1.000 11.87261 99 ALA E C 1
ATOM 6589 O O . ALA E 1 6 ? 4.28578 -12.91139 -20.87963 1.000 14.22885 99 ALA E O 1
ATOM 6596 N N . LEU E 1 7 ? 4.13275 -14.59536 -22.37720 1.000 10.86558 100 LEU E N 1
ATOM 6597 C CA . LEU E 1 7 ? 2.94050 -14.08351 -23.04045 1.000 10.50202 100 LEU E CA 1
ATOM 6598 C C . LEU E 1 7 ? 2.04770 -15.26355 -23.38141 1.000 9.94737 100 LEU E C 1
ATOM 6599 O O . LEU E 1 7 ? 2.39467 -16.08674 -24.22622 1.000 10.04867 100 LEU E O 1
ATOM 6615 N N . HIS E 1 8 ? 0.90125 -15.34739 -22.70728 1.000 10.46045 101 HIS E N 1
ATOM 6616 C CA . HIS E 1 8 ? -0.09082 -16.37264 -22.99593 1.000 10.94917 101 HIS E CA 1
ATOM 6617 C C . HIS E 1 8 ? -1.44081 -15.81588 -22.52680 1.000 9.56530 101 HIS E C 1
ATOM 6618 O O . HIS E 1 8 ? -1.89476 -16.09935 -21.42939 1.000 13.83265 101 HIS E O 1
ATOM 6633 N N . ILE E 1 9 ? -2.08035 -15.02490 -23.37358 1.000 6.58274 102 ILE E N 1
ATOM 6634 C CA . ILE E 1 9 ? -3.38652 -14.45348 -23.06950 1.000 6.28684 102 ILE E CA 1
ATOM 6635 C C . ILE E 1 9 ? -4.43937 -15.36313 -23.67496 1.000 6.19935 102 ILE E C 1
ATOM 6636 O O . ILE E 1 9 ? -4.40238 -15.64399 -24.87324 1.000 7.22372 102 ILE E O 1
ATOM 6652 N N . ARG E 1 10 ? -5.37844 -15.82606 -22.85508 1.000 6.47784 103 ARG E N 1
ATOM 6653 C CA A ARG E 1 10 ? -6.48878 -16.66919 -23.29467 0.566 6.45362 103 ARG E CA 1
ATOM 6654 C CA B ARG E 1 10 ? -6.48517 -16.67139 -23.29572 0.434 7.12735 103 ARG E CA 1
ATOM 6655 C C . ARG E 1 10 ? -7.77379 -15.90050 -23.02843 1.000 6.75126 103 ARG E C 1
ATOM 6656 O O . ARG E 1 10 ? -8.22431 -15.79052 -21.88349 1.000 7.50918 103 ARG E O 1
ATOM 6697 N N . PHE E 1 11 ? -8.32957 -15.32971 -24.07215 1.000 6.86443 104 PHE E N 1
ATOM 6698 C CA . PHE E 1 11 ? -9.49654 -14.48213 -23.97223 1.000 7.23635 104 PHE E CA 1
ATOM 6699 C C . PHE E 1 11 ? -10.77632 -15.31067 -23.84944 1.000 7.51133 104 PHE E C 1
ATOM 6700 O O . PHE E 1 11 ? -10.83503 -16.45909 -24.30104 1.000 8.00296 104 PHE E O 1
ATOM 6717 N N . PRO E 1 12 ? -11.84865 -14.71647 -23.31660 1.000 8.23345 105 PRO E N 1
ATOM 6718 C CA . PRO E 1 12 ? -13.06769 -15.50541 -23.04885 1.000 8.96926 105 PRO E CA 1
ATOM 6719 C C . PRO E 1 12 ? -13.84760 -15.90218 -24.28432 1.000 9.01201 105 PRO E C 1
ATOM 6720 O O . PRO E 1 12 ? -14.71856 -16.77493 -24.18313 1.000 11.42674 105 PRO E O 1
ATOM 6731 N N . ASP E 1 13 ? -13.54276 -15.32696 -25.44895 1.000 7.68857 106 ASP E N 1
ATOM 6732 C CA . ASP E 1 13 ? -14.15756 -15.72771 -26.70321 1.000 7.80997 106 ASP E CA 1
ATOM 6733 C C . ASP E 1 13 ? -13.36658 -16.83877 -27.40295 1.000 7.58526 106 ASP E C 1
ATOM 6734 O O . ASP E 1 13 ? -13.71278 -17.20973 -28.52667 1.000 8.58704 106 ASP E O 1
ATOM 6743 N N . GLY E 1 14 ? -12.31976 -17.37042 -26.76927 1.000 7.58227 107 GLY E N 1
ATOM 6744 C CA . GLY E 1 14 ? -11.49573 -18.39798 -27.36421 1.000 7.96821 107 GLY E CA 1
ATOM 6745 C C . GLY E 1 14 ? -10.26667 -17.90104 -28.09578 1.000 7.23037 107 GLY E C 1
ATOM 6746 O O . GLY E 1 14 ? -9.44418 -18.72036 -28.51729 1.000 8.29602 107 GLY E O 1
ATOM 6750 N N . ALA E 1 15 ? -10.10419 -16.59284 -28.25451 1.000 6.27186 108 ALA E N 1
ATOM 6751 C CA . ALA E 1 15 ? -8.89910 -16.07505 -28.89021 1.000 6.02860 108 ALA E CA 1
ATOM 6752 C C . ALA E 1 15 ? -7.69790 -16.28429 -27.97678 1.000 5.87967 108 ALA E C 1
ATOM 6753 O O . ALA E 1 15 ? -7.82345 -16.32526 -26.74833 1.000 6.33608 108 ALA E O 1
ATOM 6760 N N . VAL E 1 16 ? -6.51972 -16.38597 -28.58282 1.000 5.96804 109 VAL E N 1
ATOM 6761 C CA . VAL E 1 16 ? -5.27787 -16.57759 -27.84342 1.000 6.02524 109 VAL E CA 1
ATOM 6762 C C . VAL E 1 16 ? -4.18826 -15.72423 -28.48472 1.000 6.26939 109 VAL E C 1
ATOM 6763 O O . VAL E 1 16 ? -4.06371 -15.68203 -29.71392 1.000 7.28162 109 VAL E O 1
ATOM 6776 N N . ILE E 1 17 ? -3.38100 -15.08221 -27.64884 1.000 5.96813 110 ILE E N 1
ATOM 6777 C CA . ILE E 1 17 ? -2.13767 -14.44243 -28.06421 1.000 6.34639 110 ILE E CA 1
ATOM 6778 C C . ILE E 1 17 ? -1.03241 -15.06881 -27.22867 1.000 6.80134 110 ILE E C 1
ATOM 6779 O O . ILE E 1 17 ? -1.09142 -15.02394 -25.99444 1.000 8.01126 110 ILE E O 1
ATOM 6795 N N . GLU E 1 18 ? -0.02955 -15.64556 -27.88553 1.000 7.04701 111 GLU E N 1
ATOM 6796 C CA . GLU E 1 18 ? 0.98368 -16.39000 -27.15358 1.000 7.74141 111 GLU E CA 1
ATOM 6797 C C . GLU E 1 18 ? 2.33166 -16.27581 -27.83335 1.000 7.48663 111 GLU E C 1
ATOM 6798 O O . GLU E 1 18 ? 2.43631 -16.11771 -29.05190 1.000 7.84330 111 GLU E O 1
ATOM 6810 N N . TYR E 1 19 ? 3.37208 -16.36589 -27.01589 1.000 8.03588 112 TYR E N 1
ATOM 6811 C CA . TYR E 1 19 ? 4.72454 -16.50732 -27.51621 1.000 8.04227 112 TYR E CA 1
ATOM 6812 C C . TYR E 1 19 ? 5.34318 -17.75692 -26.90815 1.000 8.07051 112 TYR E C 1
ATOM 6813 O O . TYR E 1 19 ? 5.19294 -18.02058 -25.70797 1.000 10.61312 112 TYR E O 1
ATOM 6831 N N . GLU E 1 20 ? 6.06807 -18.50287 -27.72048 1.000 7.45535 113 GLU E N 1
ATOM 6832 C CA . GLU E 1 20 ? 6.76314 -19.70510 -27.28146 1.000 7.52910 113 GLU E CA 1
ATOM 6833 C C . GLU E 1 20 ? 8.24148 -19.48665 -27.55326 1.000 7.00861 113 GLU E C 1
ATOM 6834 O O . GLU E 1 20 ? 8.66132 -19.51264 -28.72213 1.000 7.26729 113 GLU E O 1
ATOM 6846 N N . PRO E 1 21 ? 9.06329 -19.22651 -26.53115 1.000 7.53895 114 PRO E N 1
ATOM 6847 C CA . PRO E 1 21 ? 10.45443 -18.83523 -26.79462 1.000 7.79303 114 PRO E CA 1
ATOM 6848 C C . PRO E 1 21 ? 11.36574 -19.95876 -27.24374 1.000 8.28860 114 PRO E C 1
ATOM 6849 O O . PRO E 1 21 ? 12.40997 -19.66408 -27.83289 1.000 9.40919 114 PRO E O 1
ATOM 6860 N N . GLU E 1 22 ? 11.02790 -21.22439 -26.98705 1.000 8.62608 115 GLU E N 1
ATOM 6861 C CA . GLU E 1 22 ? 11.92279 -22.29539 -27.40898 1.000 9.70979 115 GLU E CA 1
ATOM 6862 C C . GLU E 1 22 ? 11.97533 -22.41610 -28.92762 1.000 10.43565 115 GLU E C 1
ATOM 6863 O O . GLU E 1 22 ? 13.05422 -22.64033 -29.50298 1.000 13.94836 115 GLU E O 1
ATOM 6875 N N . THR E 1 23 ? 10.83079 -22.24507 -29.58706 1.000 9.34698 116 THR E N 1
ATOM 6876 C CA . THR E 1 23 ? 10.71989 -22.22748 -31.04009 1.000 9.47454 116 THR E CA 1
ATOM 6877 C C . THR E 1 23 ? 10.63952 -20.80455 -31.59585 1.000 8.00804 116 THR E C 1
ATOM 6878 O O . THR E 1 23 ? 10.60824 -20.61559 -32.81680 1.000 8.72692 116 THR E O 1
ATOM 6889 N N . SER E 1 24 ? 10.61132 -19.80562 -30.71488 1.000 7.17572 117 SER E N 1
ATOM 6890 C CA . SER E 1 24 ? 10.53636 -18.39124 -31.07712 1.000 6.44427 117 SER E CA 1
ATOM 6891 C C . SER E 1 24 ? 9.34549 -18.08606 -31.98491 1.000 6.17642 117 SER E C 1
ATOM 6892 O O . SER E 1 24 ? 9.46425 -17.38061 -32.99378 1.000 6.52717 117 SER E O 1
ATOM 6900 N N . ALA E 1 25 ? 8.18253 -18.59312 -31.58316 1.000 6.28409 118 ALA E N 1
ATOM 6901 C CA . ALA E 1 25 ? 6.95950 -18.50158 -32.35739 1.000 6.64543 118 ALA E CA 1
ATOM 6902 C C . ALA E 1 25 ? 5.92821 -17.63077 -31.65144 1.000 6.23812 118 ALA E C 1
ATOM 6903 O O . ALA E 1 25 ? 5.51870 -17.92688 -30.52096 1.000 6.80140 118 ALA E O 1
ATOM 6910 N N . LEU E 1 26 ? 5.47835 -16.59152 -32.35300 1.000 6.28064 119 LEU E N 1
ATOM 6911 C CA . LEU E 1 26 ? 4.42026 -15.70151 -31.90378 1.000 6.52751 119 LEU E CA 1
ATOM 6912 C C . LEU E 1 26 ? 3.13854 -16.08145 -32.63055 1.000 6.67541 119 LEU E C 1
ATOM 6913 O O . LEU E 1 26 ? 3.13676 -16.18027 -33.86138 1.000 7.35140 119 LEU E O 1
ATOM 6929 N N . THR E 1 27 ? 2.05571 -16.28416 -31.87681 1.000 7.07034 120 THR E N 1
ATOM 6930 C CA A THR E 1 27 ? 0.79311 -16.69762 -32.46032 0.622 7.62937 120 THR E CA 1
ATOM 6931 C CA B THR E 1 27 ? 0.78563 -16.72504 -32.43860 0.378 7.81810 120 THR E CA 1
ATOM 6932 C C . THR E 1 27 ? -0.34429 -15.82566 -31.95167 1.000 7.44908 120 THR E C 1
ATOM 6933 O O . THR E 1 27 ? -0.44653 -15.53042 -30.75578 1.000 8.47852 120 THR E O 1
ATOM 6954 N N . VAL E 1 28 ? -1.19830 -15.40494 -32.88171 1.000 6.96308 121 VAL E N 1
ATOM 6955 C CA . VAL E 1 28 ? -2.46102 -14.73286 -32.60238 1.000 6.89397 121 VAL E CA 1
ATOM 6956 C C . VAL E 1 28 ? -3.52627 -15.56594 -33.30265 1.000 6.94268 121 VAL E C 1
ATOM 6957 O O . VAL E 1 28 ? -3.41261 -15.79968 -34.50786 1.000 8.38802 121 VAL E O 1
ATOM 6970 N N . SER E 1 29 ? -4.52923 -16.04126 -32.56261 1.000 6.42358 122 SER E N 1
ATOM 6971 C CA . SER E 1 29 ? -5.50901 -16.95273 -33.13130 1.000 6.96485 122 SER E CA 1
ATOM 6972 C C . SER E 1 29 ? -6.88606 -16.67123 -32.54800 1.000 5.83993 122 SER E C 1
ATOM 6973 O O . SER E 1 29 ? -7.02465 -16.09886 -31.47079 1.000 5.96539 122 SER E O 1
ATOM 6981 N N . GLY E 1 30 ? -7.91569 -17.09858 -33.27711 1.000 6.11941 123 GLY E N 1
ATOM 6982 C CA . GLY E 1 30 ? -9.25835 -17.10726 -32.73976 1.000 6.31098 123 GLY E CA 1
ATOM 6983 C C . GLY E 1 30 ? -9.94066 -15.76395 -32.69809 1.000 6.08024 123 GLY E C 1
ATOM 6984 O O . GLY E 1 30 ? -10.95970 -15.62360 -32.00627 1.000 7.36174 123 GLY E O 1
ATOM 6988 N N . ILE E 1 31 ? -9.42058 -14.77392 -33.41423 1.000 5.90222 124 ILE E N 1
ATOM 6989 C CA . ILE E 1 31 ? -10.01388 -13.46040 -33.48117 1.000 5.74076 124 ILE E CA 1
ATOM 6990 C C . ILE E 1 31 ? -10.88551 -13.36789 -34.72674 1.000 5.60447 124 ILE E C 1
ATOM 6991 O O . ILE E 1 31 ? -10.75122 -14.16189 -35.66087 1.000 6.10696 124 ILE E O 1
ATOM 7007 N N . LYS E 1 32 ? -11.76424 -12.36928 -34.76836 1.000 5.43436 125 LYS E N 1
ATOM 7008 C CA A LYS E 1 32 ? -12.52567 -12.06390 -35.98062 0.671 5.77346 125 LYS E CA 1
ATOM 7009 C CA B LYS E 1 32 ? -12.51841 -12.06481 -35.97552 0.329 5.90142 125 LYS E CA 1
ATOM 7010 C C . LYS E 1 32 ? -11.81561 -11.01503 -36.82524 1.000 5.32105 125 LYS E C 1
ATOM 7011 O O . LYS E 1 32 ? -11.65826 -11.19892 -38.03953 1.000 5.72695 125 LYS E O 1
ATOM 7048 N N . THR E 1 33 ? -11.40115 -9.90994 -36.20664 1.000 5.23037 126 THR E N 1
ATOM 7049 C CA . THR E 1 33 ? -10.76868 -8.82707 -36.93137 1.000 5.55915 126 THR E CA 1
ATOM 7050 C C . THR E 1 33 ? -9.54406 -8.33112 -36.18400 1.000 5.35243 126 THR E C 1
ATOM 7051 O O . THR E 1 33 ? -9.47888 -8.36661 -34.94676 1.000 5.65282 126 THR E O 1
ATOM 7062 N N . ALA E 1 34 ? -8.59484 -7.81975 -36.95715 1.000 5.87234 127 ALA E N 1
ATOM 7063 C CA . ALA E 1 34 ? -7.52733 -6.98384 -36.44760 1.000 6.45669 127 ALA E CA 1
ATOM 7064 C C . ALA E 1 34 ? -7.49667 -5.70074 -37.26331 1.000 7.28783 127 ALA E C 1
ATOM 7065 O O . ALA E 1 34 ? -7.74958 -5.71529 -38.47369 1.000 7.91900 127 ALA E O 1
ATOM 7072 N N . SER E 1 35 ? -7.14780 -4.60076 -36.60367 1.000 7.92663 128 SER E N 1
ATOM 7073 C CA A SER E 1 35 ? -6.97363 -3.32891 -37.28625 0.479 9.55224 128 SER E CA 1
ATOM 7074 C CA B SER E 1 35 ? -7.02417 -3.29748 -37.24267 0.521 9.27686 128 SER E CA 1
ATOM 7075 C C . SER E 1 35 ? -5.82121 -2.59415 -36.63489 1.000 9.23883 128 SER E C 1
ATOM 7076 O O . SER E 1 35 ? -5.71820 -2.51576 -35.40496 1.000 10.88640 128 SER E O 1
ATOM 7091 N N . VAL E 1 36 ? -4.93424 -2.08168 -37.47899 1.000 7.80682 129 VAL E N 1
ATOM 7092 C CA . VAL E 1 36 ? -3.78594 -1.29274 -37.05573 1.000 6.79938 129 VAL E CA 1
ATOM 7093 C C . VAL E 1 36 ? -3.89498 0.04581 -37.75975 1.000 6.39916 129 VAL E C 1
ATOM 7094 O O . VAL E 1 36 ? -3.93239 0.08728 -38.99485 1.000 7.80872 129 VAL E O 1
ATOM 7107 N N . THR E 1 37 ? -3.94726 1.12982 -36.98507 1.000 5.66326 130 THR E N 1
ATOM 7108 C CA . THR E 1 37 ? -4.04771 2.48619 -37.50296 1.000 5.76185 130 THR E CA 1
ATOM 7109 C C . THR E 1 37 ? -2.84281 3.25933 -36.99230 1.000 5.64877 130 THR E C 1
ATOM 7110 O O . THR E 1 37 ? -2.64234 3.37593 -35.77701 1.000 6.26897 130 THR E O 1
ATOM 7121 N N . ALA E 1 38 ? -2.02582 3.73676 -37.92635 1.000 5.58754 131 ALA E N 1
ATOM 7122 C CA . ALA E 1 38 ? -0.76401 4.39048 -37.63620 1.000 5.50884 131 ALA E CA 1
ATOM 7123 C C . ALA E 1 38 ? -0.63266 5.61614 -38.52155 1.000 5.35469 131 ALA E C 1
ATOM 7124 O O . ALA E 1 38 ? -1.10744 5.62609 -39.65759 1.000 6.07391 131 ALA E O 1
ATOM 7131 N N . SER E 1 39 ? 0.05656 6.64366 -38.01986 1.000 5.36205 132 SER E N 1
ATOM 7132 C CA . SER E 1 39 ? 0.17070 7.88125 -38.76585 1.000 5.43736 132 SER E CA 1
ATOM 7133 C C . SER E 1 39 ? 1.40091 7.96795 -39.65859 1.000 5.51581 132 SER E C 1
ATOM 7134 O O . SER E 1 39 ? 1.45650 8.87313 -40.49771 1.000 6.43776 132 SER E O 1
ATOM 7142 N N . GLY E 1 40 ? 2.35829 7.06365 -39.48717 1.000 5.31795 133 GLY E N 1
ATOM 7143 C CA . GLY E 1 40 ? 3.63384 7.11181 -40.18423 1.000 5.78058 133 GLY E CA 1
ATOM 7144 C C . GLY E 1 40 ? 3.87501 5.91176 -41.08213 1.000 5.72777 133 GLY E C 1
ATOM 7145 O O . GLY E 1 40 ? 3.74894 6.01313 -42.31043 1.000 7.04201 133 GLY E O 1
ATOM 7149 N N . SER E 1 41 ? 4.23343 4.76783 -40.49951 1.000 5.23945 134 SER E N 1
ATOM 7150 C CA . SER E 1 41 ? 4.57975 3.60479 -41.30226 1.000 5.16682 134 SER E CA 1
ATOM 7151 C C . SER E 1 41 ? 4.34683 2.31192 -40.54218 1.000 5.10177 134 SER E C 1
ATOM 7152 O O . SER E 1 41 ? 4.42236 2.25730 -39.30756 1.000 5.73271 134 SER E O 1
ATOM 7160 N N . VAL E 1 42 ? 4.12374 1.24797 -41.31136 1.000 5.02221 135 VAL E N 1
ATOM 7161 C CA . VAL E 1 42 ? 4.11791 -0.12957 -40.82450 1.000 5.45571 135 VAL E CA 1
ATOM 7162 C C . VAL E 1 42 ? 5.13117 -0.89892 -41.66669 1.000 5.47875 135 VAL E C 1
ATOM 7163 O O . VAL E 1 42 ? 5.05721 -0.87029 -42.90021 1.000 6.30970 135 VAL E O 1
ATOM 7176 N N . THR E 1 43 ? 6.04669 -1.60784 -40.99924 1.000 5.76307 136 THR E N 1
ATOM 7177 C CA . THR E 1 43 ? 7.13688 -2.30942 -41.65451 1.000 5.92197 136 THR E CA 1
ATOM 7178 C C . THR E 1 43 ? 7.19949 -3.74588 -41.15661 1.000 6.01660 136 THR E C 1
ATOM 7179 O O . THR E 1 43 ? 7.04807 -4.00810 -39.96276 1.000 6.83242 136 THR E O 1
ATOM 7190 N N . ALA E 1 44 ? 7.44754 -4.67250 -42.07764 1.000 5.92544 137 ALA E N 1
ATOM 7191 C CA . ALA E 1 44 ? 7.73676 -6.05851 -41.74783 1.000 5.98775 137 ALA E CA 1
ATOM 7192 C C . ALA E 1 44 ? 9.04022 -6.43027 -42.43045 1.000 5.70245 137 ALA E C 1
ATOM 7193 O O . ALA E 1 44 ? 9.16619 -6.24280 -43.64211 1.000 6.66411 137 ALA E O 1
ATOM 7200 N N . THR E 1 45 ? 9.98658 -6.98106 -41.66047 1.000 5.42323 138 THR E N 1
ATOM 7201 C CA . THR E 1 45 ? 11.30442 -7.36280 -42.16653 1.000 5.59772 138 THR E CA 1
ATOM 7202 C C . THR E 1 45 ? 11.54318 -8.80807 -41.77880 1.000 5.38173 138 THR E C 1
ATOM 7203 O O . THR E 1 45 ? 11.77413 -9.10736 -40.60128 1.000 5.78916 138 THR E O 1
ATOM 7214 N N . VAL E 1 46 ? 11.48656 -9.70501 -42.75514 1.000 5.45640 139 VAL E N 1
ATOM 7215 C CA . VAL E 1 46 ? 11.48196 -11.14397 -42.50540 1.000 5.85846 139 VAL E CA 1
ATOM 7216 C C . VAL E 1 46 ? 11.70922 -11.80565 -43.86050 1.000 5.56595 139 VAL E C 1
ATOM 7217 O O . VAL E 1 46 ? 11.20544 -11.29528 -44.86908 1.000 6.16560 139 VAL E O 1
ATOM 7230 N N . PRO E 1 47 ? 12.40299 -12.94592 -43.95322 1.000 5.66402 140 PRO E N 1
ATOM 7231 C CA . PRO E 1 47 ? 12.70078 -13.45084 -45.31025 1.000 5.82764 140 PRO E CA 1
ATOM 7232 C C . PRO E 1 47 ? 11.46648 -13.82335 -46.11389 1.000 5.59280 140 PRO E C 1
ATOM 7233 O O . PRO E 1 47 ? 11.41583 -13.56278 -47.32309 1.000 5.75196 140 PRO E O 1
ATOM 7244 N N . VAL E 1 48 ? 10.48895 -14.46768 -45.46707 1.000 5.51334 141 VAL E N 1
ATOM 7245 C CA . VAL E 1 48 ? 9.28627 -14.99063 -46.10456 1.000 5.66519 141 VAL E CA 1
ATOM 7246 C C . VAL E 1 48 ? 8.06861 -14.32041 -45.49031 1.000 5.75393 141 VAL E C 1
ATOM 7247 O O . VAL E 1 48 ? 7.88313 -14.34010 -44.26469 1.000 5.92419 141 VAL E O 1
ATOM 7260 N N . VAL E 1 49 ? 7.23331 -13.73170 -46.35115 1.000 5.69281 142 VAL E N 1
ATOM 7261 C CA . VAL E 1 49 ? 5.92648 -13.2148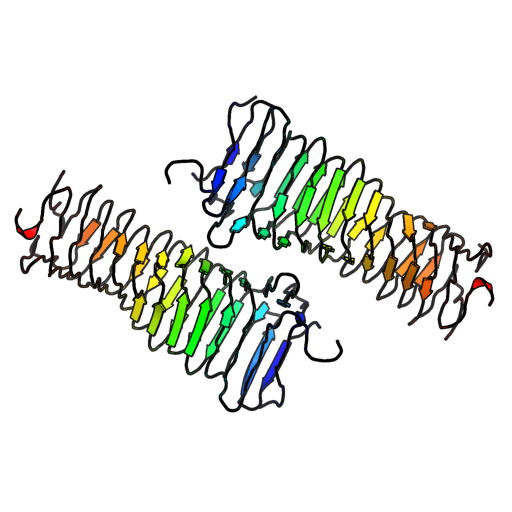4 -45.96757 1.000 6.03489 142 VAL E CA 1
ATOM 7262 C C . VAL E 1 49 ? 4.89694 -14.03496 -46.71700 1.000 6.07025 142 VAL E C 1
ATOM 7263 O O . VAL E 1 49 ? 4.96107 -14.12072 -47.95183 1.000 7.44748 142 VAL E O 1
ATOM 7276 N N . MET E 1 50 ? 3.95879 -14.62952 -45.97696 1.000 5.75246 143 MET E N 1
ATOM 7277 C CA . MET E 1 50 ? 2.92831 -15.48566 -46.54510 1.000 5.91007 143 MET E CA 1
ATOM 7278 C C . MET E 1 50 ? 1.56534 -14.95108 -46.14702 1.000 5.90193 143 MET E C 1
ATOM 7279 O O . MET E 1 50 ? 1.25983 -14.84123 -44.95316 1.000 7.29881 143 MET E O 1
ATOM 7293 N N . VAL E 1 51 ? 0.74291 -14.63422 -47.13386 1.000 5.30820 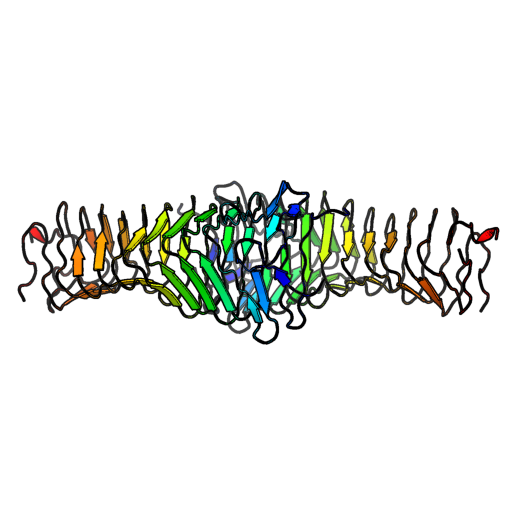144 VAL E N 1
ATOM 7294 C CA . VAL E 1 51 ? -0.62202 -14.20790 -46.90455 1.000 5.74049 144 VAL E CA 1
ATOM 7295 C C . VAL E 1 51 ? -1.54370 -15.25711 -47.51378 1.000 6.35585 144 VAL E C 1
ATOM 7296 O O . VAL E 1 51 ? -1.47000 -15.53179 -48.71479 1.000 8.28251 144 VAL E O 1
ATOM 7309 N N . LYS E 1 52 ? -2.37122 -15.87374 -46.68136 1.000 5.83353 145 LYS E N 1
ATOM 7310 C CA . LYS E 1 52 ? -3.34378 -16.87582 -47.09866 1.000 6.67862 145 LYS E CA 1
ATOM 7311 C C . LYS E 1 52 ? -4.71191 -16.22815 -46.90810 1.000 5.66103 145 LYS E C 1
ATOM 7312 O O . LYS E 1 52 ? -5.22268 -16.18306 -45.78383 1.000 5.95007 145 LYS E O 1
ATOM 7331 N N . ALA E 1 53 ? -5.28523 -15.67547 -47.98013 1.000 5.60691 146 ALA E N 1
ATOM 7332 C CA . ALA E 1 53 ? -6.50766 -14.88814 -47.91380 1.000 5.59887 146 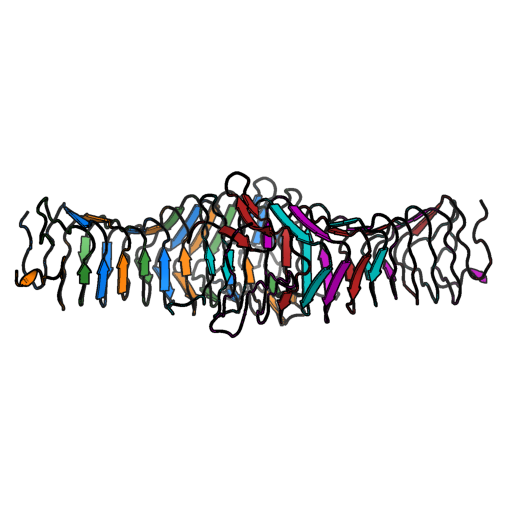ALA E CA 1
ATOM 7333 C C . ALA E 1 53 ? -7.53222 -15.51020 -48.85902 1.000 5.69013 146 ALA E C 1
ATOM 7334 O O . ALA E 1 53 ? -7.48700 -15.31535 -50.07622 1.000 6.02990 146 ALA E O 1
ATOM 7341 N N . SER E 1 54 ? -8.47663 -16.25921 -48.30300 1.000 6.08366 147 SER E N 1
ATOM 7342 C CA . SER E 1 54 ? -9.38157 -17.03543 -49.12321 1.000 6.61814 147 SER E CA 1
ATOM 7343 C C . SER E 1 54 ? -10.38006 -16.18626 -49.90514 1.000 6.65568 147 SER E C 1
ATOM 7344 O O . SER E 1 54 ? -10.98749 -16.71740 -50.84916 1.000 7.77411 147 SER E O 1
ATOM 7352 N N . THR E 1 55 ? -10.56752 -14.90562 -49.55584 1.000 6.40777 148 THR E N 1
ATOM 7353 C CA . THR E 1 55 ? -11.37892 -13.99484 -50.35772 1.000 6.41032 148 THR E CA 1
ATOM 7354 C C . THR E 1 55 ? -10.50556 -13.12168 -51.25553 1.000 5.90709 148 THR E C 1
ATOM 7355 O O . THR E 1 55 ? -10.56664 -13.25286 -52.48332 1.000 6.48590 148 THR E O 1
ATOM 7366 N N . ARG E 1 56 ? -9.69976 -12.22601 -50.67877 1.000 5.57430 149 ARG E N 1
ATOM 7367 C CA . ARG E 1 56 ? -9.03895 -11.20485 -51.48349 1.000 5.30575 149 ARG E CA 1
ATOM 7368 C C . ARG E 1 56 ? -8.05796 -10.42303 -50.62626 1.000 5.14509 149 ARG E C 1
ATOM 7369 O O . ARG E 1 56 ? -8.33271 -10.12857 -49.45602 1.000 5.80441 149 ARG E O 1
ATOM 7390 N N . VAL E 1 57 ? -6.96056 -10.01004 -51.26256 1.000 5.08485 150 VAL E N 1
ATOM 7391 C CA . VAL E 1 57 ? -6.02097 -9.02692 -50.72639 1.000 4.98386 150 VAL E CA 1
ATOM 7392 C C . VAL E 1 57 ? -6.21256 -7.73601 -51.50766 1.000 5.17911 150 VAL E C 1
ATOM 7393 O O . VAL E 1 57 ? -6.02968 -7.73332 -52.72891 1.000 5.95248 150 VAL E O 1
ATOM 7406 N N . THR E 1 58 ? -6.56505 -6.65251 -50.82001 1.000 4.91326 151 THR E N 1
ATOM 7407 C CA . THR E 1 58 ? -6.71466 -5.34443 -51.44728 1.000 5.31102 151 THR E CA 1
ATOM 7408 C C . THR E 1 58 ? -5.61043 -4.42562 -50.94695 1.000 4.98933 151 THR E C 1
ATOM 7409 O O . THR E 1 58 ? -5.45140 -4.22789 -49.73293 1.000 5.64486 151 THR E O 1
ATOM 7420 N N . LEU E 1 59 ? -4.86098 -3.87051 -51.90093 1.000 5.47891 152 LEU E N 1
ATOM 7421 C CA . LEU E 1 59 ? -3.81472 -2.87652 -51.66176 1.000 5.59806 152 LEU E CA 1
ATOM 7422 C C . LEU E 1 59 ? -4.35115 -1.55465 -52.21102 1.000 5.52124 152 LEU E C 1
ATOM 7423 O O . LEU E 1 59 ? -4.24686 -1.25676 -53.40689 1.000 5.76093 152 LEU E O 1
ATOM 7439 N N . ASP E 1 60 ? -4.98798 -0.79148 -51.31855 1.000 5.60585 153 ASP E N 1
ATOM 7440 C CA . ASP E 1 60 ? -5.65710 0.45036 -51.69312 1.000 5.57949 153 ASP E CA 1
ATOM 7441 C C . ASP E 1 60 ? -4.68736 1.58887 -51.39845 1.000 5.28145 153 ASP E C 1
ATOM 7442 O O . ASP E 1 60 ? -4.57993 2.07696 -50.26566 1.000 5.71050 153 ASP E O 1
ATOM 7451 N N . THR E 1 61 ? -3.95227 1.98266 -52.43525 1.000 5.37697 154 THR E N 1
ATOM 7452 C CA . THR E 1 61 ? -2.80887 2.86818 -52.28965 1.000 5.62350 154 THR E CA 1
ATOM 7453 C C . THR E 1 61 ? -2.55901 3.52577 -53.64017 1.000 5.62485 154 THR E C 1
ATOM 7454 O O . THR E 1 61 ? -2.86883 2.94101 -54.68469 1.000 5.76035 154 THR E O 1
ATOM 7465 N N . PRO E 1 62 ? -1.93213 4.70791 -53.66811 1.000 6.09467 155 PRO E N 1
ATOM 7466 C CA . PRO E 1 62 ? -1.55395 5.27744 -54.97509 1.000 6.54125 155 PRO E CA 1
ATOM 7467 C C . PRO E 1 62 ? -0.61168 4.38789 -55.74915 1.000 6.11098 155 PRO E C 1
ATOM 7468 O O . PRO E 1 62 ? -0.65455 4.38581 -56.98671 1.000 6.66485 155 PRO E O 1
ATOM 7479 N N . GLU E 1 63 ? 0.26646 3.65903 -55.06168 1.000 6.13369 156 GLU E N 1
ATOM 7480 C CA A GLU E 1 63 ? 1.31483 2.90139 -55.71568 0.484 6.84767 156 GLU E CA 1
ATOM 7481 C CA B GLU E 1 63 ? 1.33109 2.91216 -55.71490 0.516 6.73472 156 GLU E CA 1
ATOM 7482 C C . GLU E 1 63 ? 1.65698 1.67089 -54.90175 1.000 6.06331 156 GLU E C 1
ATOM 7483 O O . GLU E 1 63 ? 1.97222 1.78483 -53.71614 1.000 6.54836 156 GLU E O 1
ATOM 7506 N N . VAL E 1 64 ? 1.65032 0.52133 -55.57284 1.000 5.84478 157 VAL E N 1
ATOM 7507 C CA . VAL E 1 64 ? 2.27412 -0.70205 -55.08936 1.000 6.11840 157 VAL E CA 1
ATOM 7508 C C . VAL E 1 64 ? 3.56406 -0.86356 -55.87901 1.000 6.50792 157 VAL E C 1
ATOM 7509 O O . VAL E 1 64 ? 3.52855 -0.89435 -57.11317 1.000 7.65595 157 VAL E O 1
ATOM 7522 N N . VAL E 1 65 ? 4.70070 -0.96271 -55.18755 1.000 6.05300 158 VAL E N 1
ATOM 7523 C CA . VAL E 1 65 ? 5.99810 -1.11843 -55.82452 1.000 6.17659 158 VAL E CA 1
ATOM 7524 C C . VAL E 1 65 ? 6.54857 -2.48650 -55.47097 1.000 6.33059 158 VAL E C 1
ATOM 7525 O O . VAL E 1 65 ? 6.76641 -2.78427 -54.29151 1.000 8.11239 158 VAL E O 1
ATOM 7538 N N . CYS E 1 66 ? 6.81961 -3.29981 -56.49046 1.000 5.67445 159 CYS E N 1
ATOM 7539 C CA . CYS E 1 66 ? 7.56485 -4.53979 -56.35740 1.000 5.92870 159 CYS E CA 1
ATOM 7540 C C . CYS E 1 66 ? 8.97015 -4.24329 -56.86864 1.000 5.98355 159 CYS E C 1
ATOM 7541 O O . CYS E 1 66 ? 9.13278 -3.83709 -58.01895 1.000 6.68174 159 CYS E O 1
ATOM 7549 N N . THR E 1 67 ? 9.98333 -4.40131 -56.01951 1.000 5.64923 160 THR E N 1
ATOM 7550 C CA . THR E 1 67 ? 11.30640 -3.90667 -56.38800 1.000 6.07976 160 THR E CA 1
ATOM 7551 C C . THR E 1 67 ? 12.03141 -4.77350 -57.41303 1.000 6.20269 160 THR E C 1
ATOM 7552 O O . THR E 1 67 ? 12.99209 -4.28142 -58.02485 1.000 7.39288 160 THR E O 1
ATOM 7563 N N . ASN E 1 68 ? 11.60124 -6.01614 -57.61693 1.000 5.80766 161 ASN E N 1
ATOM 7564 C CA . ASN E 1 68 ? 12.27409 -6.94189 -58.51664 1.000 5.90432 161 ASN E CA 1
ATOM 7565 C C . ASN E 1 68 ? 11.21776 -7.64641 -59.35030 1.000 6.18682 161 ASN E C 1
ATOM 7566 O O . ASN E 1 68 ? 10.61555 -7.00866 -60.21495 1.000 7.32284 161 ASN E O 1
ATOM 7577 N N . ARG E 1 69 ? 10.98024 -8.93155 -59.11949 1.000 6.32059 162 ARG E N 1
ATOM 7578 C CA A ARG E 1 69 ? 10.08079 -9.71685 -59.95180 0.458 6.91278 162 ARG E CA 1
ATOM 7579 C CA B ARG E 1 69 ? 10.08667 -9.73004 -59.94327 0.542 5.94454 162 ARG E CA 1
ATOM 7580 C C . ARG E 1 69 ? 8.68700 -9.78872 -59.33653 1.000 5.95592 162 ARG E C 1
ATOM 7581 O O . ARG E 1 69 ? 8.52429 -9.85523 -58.10908 1.000 6.50069 162 ARG E O 1
ATOM 7622 N N . LEU E 1 70 ? 7.69331 -9.80696 -60.21598 1.000 5.93673 163 LEU E N 1
ATOM 7623 C CA . LEU E 1 70 ? 6.29308 -10.02941 -59.89150 1.000 5.96181 163 LEU E CA 1
ATOM 7624 C C . LEU E 1 70 ? 5.79220 -11.16762 -60.77320 1.000 6.08782 163 LEU E C 1
ATOM 7625 O O . LEU E 1 70 ? 5.96864 -11.11092 -61.99692 1.000 7.04440 163 LEU E O 1
ATOM 7641 N N . ILE E 1 71 ? 5.19432 -12.17406 -60.14851 1.000 5.86476 164 ILE E N 1
ATOM 7642 C CA A ILE E 1 71 ? 4.63833 -13.33453 -60.82666 0.487 5.94547 164 ILE E CA 1
ATOM 7643 C CA B ILE E 1 71 ? 4.63962 -13.33542 -60.82626 0.513 5.99709 164 ILE E CA 1
ATOM 7644 C C . ILE E 1 71 ? 3.16091 -13.39827 -60.48587 1.000 5.72055 164 ILE E C 1
ATOM 7645 O O . ILE E 1 71 ? 2.79460 -13.26400 -59.32021 1.000 6.49856 164 ILE E O 1
ATOM 7676 N N . THR E 1 72 ? 2.31549 -13.62527 -61.49338 1.000 5.60992 165 THR E N 1
ATOM 7677 C CA . THR E 1 72 ? 0.89325 -13.80168 -61.25555 1.000 5.66530 165 THR E CA 1
ATOM 7678 C C . THR E 1 72 ? 0.34787 -14.86612 -62.19097 1.000 5.47501 165 THR E C 1
ATOM 7679 O O . THR E 1 72 ? 0.89674 -15.10363 -63.27018 1.000 6.25254 165 THR E O 1
ATOM 7690 N N . GLY E 1 73 ? -0.75036 -15.49211 -61.77943 1.000 5.73618 166 GLY E N 1
ATOM 7691 C CA . GLY E 1 73 ? -1.45153 -16.41241 -62.65941 1.000 6.01756 166 GLY E CA 1
ATOM 7692 C C . GLY E 1 73 ? -2.10062 -15.69613 -63.82945 1.000 6.04333 166 GLY E C 1
ATOM 7693 O O . GLY E 1 73 ? -1.80972 -15.96440 -64.99798 1.000 7.23618 166 GLY E O 1
ATOM 7697 N N . THR E 1 74 ? -3.00689 -14.78342 -63.50900 1.000 6.15228 167 THR E N 1
ATOM 7698 C CA A THR E 1 74 ? -3.62312 -13.93768 -64.51061 0.906 6.36532 167 THR E CA 1
ATOM 7699 C CA B THR E 1 74 ? -3.63490 -13.93809 -64.50974 0.094 6.92545 167 THR E CA 1
ATOM 7700 C C . THR E 1 74 ? -3.47651 -12.48079 -64.10033 1.000 5.95435 167 THR E C 1
ATOM 7701 O O . THR E 1 74 ? -3.29529 -12.15502 -62.92342 1.000 6.33672 167 THR E O 1
ATOM 7722 N N . LEU E 1 75 ? -3.53501 -11.60815 -65.10586 1.000 6.40254 168 LEU E N 1
ATOM 7723 C CA . LEU E 1 75 ? -3.37622 -10.17787 -64.92078 1.000 6.89608 168 LEU E CA 1
ATOM 7724 C C . LEU E 1 75 ? -4.53226 -9.44394 -65.57417 1.000 6.88960 168 LEU E C 1
ATOM 7725 O O . LEU E 1 75 ? -4.91124 -9.75785 -66.70112 1.000 8.57279 168 LEU E O 1
ATOM 7741 N N . GLU E 1 76 ? -5.05853 -8.43153 -64.88238 1.000 6.32285 169 GLU E N 1
ATOM 7742 C CA . GLU E 1 76 ? -6.06571 -7.52686 -65.42343 1.000 6.65784 169 GLU E CA 1
ATOM 7743 C C . GLU E 1 76 ? -5.58657 -6.10699 -65.17100 1.000 6.37894 169 GLU E C 1
ATOM 7744 O O . GLU E 1 76 ? -5.42870 -5.70552 -64.02232 1.000 7.82638 169 GLU E O 1
ATOM 7756 N N . VAL E 1 77 ? -5.34261 -5.35902 -66.24519 1.000 6.40837 170 VAL E N 1
ATOM 7757 C CA . VAL E 1 77 ? -4.94922 -3.95413 -66.18419 1.000 6.41709 170 VAL E CA 1
ATOM 7758 C C . VAL E 1 77 ? -6.15642 -3.14377 -66.63339 1.000 6.70917 170 VAL E C 1
ATOM 7759 O O . VAL E 1 77 ? -6.63874 -3.32947 -67.75498 1.000 7.52471 170 VAL E O 1
ATOM 7772 N N . GLN E 1 78 ? -6.65580 -2.24768 -65.78535 1.000 7.06521 171 GLN E N 1
ATOM 7773 C CA . GLN E 1 78 ? -7.93302 -1.59293 -66.03927 1.000 8.01155 171 GLN E CA 1
ATOM 7774 C C . GLN E 1 78 ? -7.82499 -0.27261 -66.79803 1.000 8.26028 171 GLN E C 1
ATOM 7775 O O . GLN E 1 78 ? -8.77354 0.10002 -67.51380 1.000 9.89940 171 GLN E O 1
ATOM 7789 N N . LYS E 1 79 ? -6.72031 0.46406 -66.63662 1.000 8.00614 172 LYS E N 1
ATOM 7790 C CA . LYS E 1 79 ? -6.64323 1.86607 -67.04025 1.000 9.44170 172 LYS E CA 1
ATOM 7791 C C . LYS E 1 79 ? -5.31069 2.20617 -67.71379 1.000 10.73338 172 LYS E C 1
ATOM 7792 O O . LYS E 1 79 ? -4.83210 3.34586 -67.63498 1.000 13.73252 172 LYS E O 1
ATOM 7811 N N . GLY E 1 80 ? -4.67310 1.24146 -68.33242 1.000 9.40835 173 GLY E N 1
ATOM 7812 C CA . GLY E 1 80 ? -3.50289 1.49328 -69.14105 1.000 9.06817 173 GLY E CA 1
ATOM 7813 C C . GLY E 1 80 ? -2.19845 1.28102 -68.40360 1.000 7.71159 173 GLY E C 1
ATOM 7814 O O . GLY E 1 80 ? -2.14844 0.85701 -67.24602 1.000 7.95426 173 GLY E O 1
ATOM 7818 N N . GLY E 1 81 ? -1.11231 1.58961 -69.10007 1.000 8.58789 174 GLY E N 1
ATOM 7819 C CA . GLY E 1 81 ? 0.18409 1.40960 -68.49246 1.000 10.18747 174 GLY E CA 1
ATOM 7820 C C . GLY E 1 81 ? 1.31219 1.47361 -69.49562 1.000 8.34192 174 GLY E C 1
ATOM 7821 O O . GLY E 1 81 ? 1.12531 1.78150 -70.67377 1.000 9.38805 174 GLY E O 1
ATOM 7825 N N . THR E 1 82 ? 2.49794 1.18567 -68.97442 1.000 7.78861 175 THR E N 1
ATOM 7826 C CA . THR E 1 82 ? 3.72173 1.20598 -69.74560 1.000 7.72445 175 THR E CA 1
ATOM 7827 C C . THR E 1 82 ? 4.51930 -0.05400 -69.46241 1.000 7.17282 175 THR E C 1
ATOM 7828 O O . THR E 1 82 ? 4.49481 -0.60718 -68.36058 1.000 7.36999 175 THR E O 1
ATOM 7839 N N . MET E 1 83 ? 5.22931 -0.50841 -70.48604 1.000 7.34025 176 MET E N 1
ATOM 7840 C CA . MET E 1 83 ? 6.14080 -1.63278 -70.36320 1.000 7.67175 176 MET E CA 1
ATOM 7841 C C . MET E 1 83 ? 7.44498 -1.27486 -71.03936 1.000 7.57173 176 MET E C 1
ATOM 7842 O O . MET E 1 83 ? 7.44324 -0.77880 -72.16611 1.000 9.73158 176 MET E O 1
ATOM 7856 N N . ARG E 1 84 ? 8.54511 -1.51910 -70.35589 1.000 7.51820 177 ARG E N 1
ATOM 7857 C CA . ARG E 1 84 ? 9.87013 -1.30650 -70.89493 1.000 8.16370 177 ARG E CA 1
ATOM 7858 C C . ARG E 1 84 ? 10.63372 -2.61738 -70.89826 1.000 8.15560 177 ARG E C 1
ATOM 7859 O O . ARG E 1 84 ? 10.39218 -3.50771 -70.08321 1.000 10.57229 177 ARG E O 1
ATOM 7880 N N . GLY E 1 85 ? 11.60395 -2.69874 -71.78790 1.000 8.63183 178 GLY E N 1
ATOM 7881 C CA . GLY E 1 85 ? 12.40240 -3.88931 -71.90516 1.000 9.11878 178 GLY E CA 1
ATOM 7882 C C . GLY E 1 85 ? 11.80732 -4.87556 -72.88464 1.000 8.96031 178 GLY E C 1
ATOM 7883 O O . GLY E 1 85 ? 10.85005 -4.59274 -73.61594 1.000 11.36003 178 GLY E O 1
ATOM 7887 N N . ASN E 1 86 ? 12.40975 -6.05447 -72.93167 1.000 9.03178 179 ASN E N 1
ATOM 7888 C CA . ASN E 1 86 ? 11.86573 -7.10421 -73.78229 1.000 9.48782 179 ASN E CA 1
ATOM 7889 C C . ASN E 1 86 ? 10.67277 -7.76430 -73.09413 1.000 9.78892 179 ASN E C 1
ATOM 7890 O O . ASN E 1 86 ? 10.75195 -8.11462 -71.90835 1.000 10.83709 179 ASN E O 1
ATOM 7901 N N . ILE E 1 87 ? 9.57468 -7.91202 -73.83638 1.000 9.80400 180 ILE E N 1
ATOM 7902 C CA . ILE E 1 87 ? 8.35150 -8.55311 -73.36665 1.000 10.54869 180 ILE E CA 1
ATOM 7903 C C . ILE E 1 87 ? 8.08995 -9.71418 -74.31763 1.000 11.19489 180 ILE E C 1
ATOM 7904 O O . ILE E 1 87 ? 7.87936 -9.49293 -75.51648 1.000 12.42513 180 ILE E O 1
ATOM 7920 N N . GLU E 1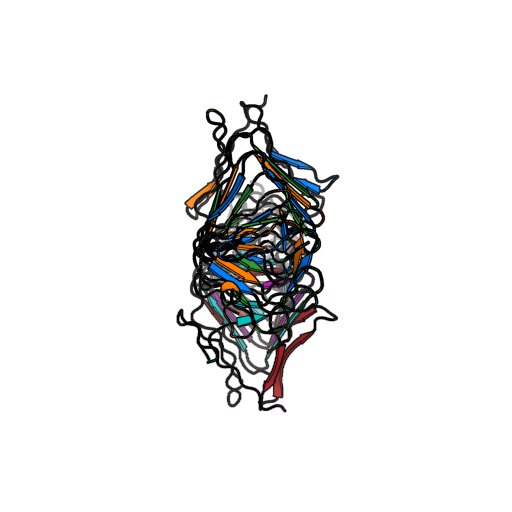 88 ? 8.15207 -10.93795 -73.80661 1.000 10.41749 181 GLU E N 1
ATOM 7921 C CA . GLU E 1 88 ? 8.00467 -12.13806 -74.62011 1.000 10.48715 181 GLU E CA 1
ATOM 7922 C C . GLU E 1 88 ? 6.65380 -12.77009 -74.33299 1.000 9.58771 181 GLU E C 1
ATOM 7923 O O . GLU E 1 88 ? 6.41937 -13.26202 -73.22161 1.000 10.12960 181 GLU E O 1
ATOM 7935 N N . HIS E 1 89 ? 5.79116 -12.79061 -75.33581 1.000 9.19172 182 HIS E N 1
ATOM 7936 C CA . HIS E 1 89 ? 4.47467 -13.38445 -75.23955 1.000 8.94165 182 HIS E CA 1
ATOM 7937 C C . HIS E 1 89 ? 4.45117 -14.67800 -76.05818 1.000 9.12258 182 HIS E C 1
ATOM 7938 O O . HIS E 1 89 ? 4.85632 -14.67323 -77.22847 1.000 9.69582 182 HIS E O 1
ATOM 7953 N N . THR E 1 90 ? 3.99101 -15.77394 -75.45956 1.000 8.82516 183 THR E N 1
ATOM 7954 C CA . THR E 1 90 ? 3.86250 -17.04429 -76.16157 1.000 8.67439 183 THR E CA 1
ATOM 7955 C C . THR E 1 90 ? 2.66179 -17.80302 -75.61214 1.000 8.14928 183 THR E C 1
ATOM 7956 O O . THR E 1 90 ? 2.08414 -17.44300 -74.58996 1.000 8.59357 183 THR E O 1
ATOM 7967 N N . GLY E 1 91 ? 2.27927 -18.86689 -76.31291 1.000 8.40484 184 GLY E N 1
ATOM 7968 C CA . GLY E 1 91 ? 1.28703 -19.78373 -75.78599 1.000 8.50917 184 GLY E CA 1
ATOM 7969 C C . GLY E 1 91 ? -0.14961 -19.34029 -75.88922 1.000 7.79299 184 GLY E C 1
ATOM 7970 O O . GLY E 1 91 ? -1.01443 -19.89473 -75.20085 1.000 8.83015 184 GLY E O 1
ATOM 7974 N N . GLY E 1 92 ? -0.44296 -18.38941 -76.75746 1.000 8.44334 185 GLY E N 1
ATOM 7975 C CA . GLY E 1 92 ? -1.80011 -17.94165 -76.95730 1.000 8.21708 185 GLY E CA 1
ATOM 7976 C C . GLY E 1 92 ? -1.79266 -16.76432 -77.90282 1.000 7.74396 185 GLY E C 1
ATOM 7977 O O . GLY E 1 92 ? -0.80491 -16.51872 -78.59345 1.000 9.43245 185 GLY E O 1
ATOM 7981 N N . GLU E 1 93 ? -2.90172 -16.04060 -77.91537 1.000 8.07772 186 GLU E N 1
ATOM 7982 C CA . GLU E 1 93 ? -3.09688 -14.91749 -78.82007 1.000 8.64302 186 GLU E CA 1
ATOM 7983 C C . GLU E 1 93 ? -2.97716 -13.61503 -78.05081 1.000 8.26974 186 GLU E C 1
ATOM 7984 O O . GLU E 1 93 ? -3.59774 -13.45175 -76.99908 1.000 9.08933 186 GLU E O 1
ATOM 7996 N N . LEU E 1 94 ? -2.17056 -12.69658 -78.56874 1.000 8.75364 187 LEU E N 1
ATOM 7997 C CA . LEU E 1 94 ? -2.09313 -11.32905 -78.06197 1.000 9.22729 187 LEU E CA 1
ATOM 7998 C C . LEU E 1 94 ? -2.94613 -10.51824 -79.02497 1.000 9.49806 187 LEU E C 1
ATOM 7999 O O . LEU E 1 94 ? -2.56980 -10.33633 -80.18328 1.000 11.74420 187 LEU E O 1
ATOM 8015 N N . SER E 1 95 ? -4.10842 -10.07745 -78.58521 1.000 9.97853 188 SER E N 1
ATOM 8016 C CA A SER E 1 95 ? -4.99349 -9.34936 -79.46895 0.541 10.25990 188 SER E CA 1
ATOM 8017 C CA B SER E 1 95 ? -5.04892 -9.36456 -79.42999 0.459 9.87682 188 SER E CA 1
ATOM 8018 C C . SER E 1 95 ? -5.11400 -7.90950 -79.00719 1.000 9.43100 188 SER E C 1
ATOM 8019 O O . SER E 1 95 ? -5.00805 -7.59683 -77.82250 1.000 10.08760 188 SER E O 1
ATOM 8034 N N . SER E 1 96 ? -5.30425 -7.02552 -79.97470 1.000 9.28367 189 SER E N 1
ATOM 8035 C CA . SER E 1 96 ? -5.53327 -5.62683 -79.68008 1.000 9.63838 189 SER E CA 1
ATOM 8036 C C . SER E 1 96 ? -6.66776 -5.14880 -80.55696 1.000 9.78144 189 SER E C 1
ATOM 8037 O O . SER E 1 96 ? -6.62700 -5.29749 -81.78199 1.000 10.57921 189 SER E O 1
ATOM 8045 N N . ASN E 1 97 ? -7.68044 -4.59463 -79.91169 1.000 10.60033 190 ASN E N 1
ATOM 8046 C CA . ASN E 1 97 ? -8.80740 -4.02481 -80.62449 1.000 13.25436 190 ASN E CA 1
ATOM 8047 C C . ASN E 1 97 ? -9.39097 -5.01474 -81.62004 1.000 14.70824 190 ASN E C 1
ATOM 8048 O O . ASN E 1 97 ? -9.76867 -4.65976 -82.73379 1.000 16.69178 190 ASN E O 1
ATOM 8059 N N . GLY E 1 98 ? -9.46850 -6.27588 -81.20198 1.000 14.75314 191 GLY E N 1
ATOM 8060 C CA . GLY E 1 98 ? -10.18790 -7.29118 -81.93576 1.000 14.75481 191 GLY E CA 1
ATOM 8061 C C . GLY E 1 98 ? -9.40067 -8.03182 -82.98949 1.000 13.87810 191 GLY E C 1
ATOM 8062 O O . GLY E 1 98 ? -9.99165 -8.81899 -83.73348 1.000 15.76931 191 GLY E O 1
ATOM 8066 N N . LYS E 1 99 ? -8.09515 -7.80792 -83.08524 1.000 11.39526 192 LYS E N 1
ATOM 8067 C CA . LYS E 1 99 ? -7.26361 -8.55063 -84.02091 1.000 10.17554 192 LYS E CA 1
ATOM 8068 C C . LYS E 1 99 ? -6.11016 -9.21040 -83.28301 1.000 9.21635 192 LYS E C 1
ATOM 8069 O O . LYS E 1 99 ? -5.43739 -8.58290 -82.46585 1.000 9.76573 192 LYS E O 1
ATOM 8088 N N . VAL E 1 100 ? -5.86611 -10.47030 -83.63287 1.000 9.31135 193 VAL E N 1
ATOM 8089 C CA . VAL E 1 100 ? -4.69000 -11.18060 -83.14699 1.000 9.99840 193 VAL E CA 1
ATOM 8090 C C . VAL E 1 100 ? -3.44686 -10.56755 -83.77703 1.000 10.26332 193 VAL E C 1
ATOM 8091 O O . VAL E 1 100 ? -3.34897 -10.45791 -85.00347 1.000 11.60930 193 VAL E O 1
ATOM 8104 N N . LEU E 1 101 ? -2.47356 -10.18845 -82.95850 1.000 10.70925 194 LEU E N 1
ATOM 8105 C CA . LEU E 1 101 ? -1.37574 -9.39242 -83.48310 1.000 11.68663 194 LEU E CA 1
ATOM 8106 C C . LEU E 1 101 ? -0.33373 -10.22026 -84.21489 1.000 13.71154 194 LEU E C 1
ATOM 8107 O O . LEU E 1 101 ? 0.28299 -9.70424 -85.14606 1.000 15.21395 194 LEU E O 1
ATOM 8123 N N . HIS E 1 102 ? -0.13142 -11.49335 -83.86342 1.000 15.03453 195 HIS E N 1
ATOM 8124 C CA . HIS E 1 102 ? 0.89013 -12.24825 -84.58102 1.000 18.79169 195 HIS E CA 1
ATOM 8125 C C . HIS E 1 102 ? 0.44833 -12.68542 -85.97144 1.000 20.21320 195 HIS E C 1
ATOM 8126 O O . HIS E 1 102 ? 1.29788 -13.11767 -86.75238 1.000 21.29977 195 HIS E O 1
ATOM 8141 N N . THR E 1 103 ? -0.83653 -12.56914 -86.31040 1.000 20.44084 196 THR E N 1
ATOM 8142 C CA . THR E 1 103 ? -1.32499 -12.86349 -87.64722 1.000 22.46265 196 THR E CA 1
ATOM 8143 C C . THR E 1 103 ? -1.80990 -11.63053 -88.39373 1.000 25.30036 196 THR E C 1
ATOM 8144 O O . THR E 1 103 ? -2.34377 -11.75515 -89.49513 1.000 25.47092 196 THR E O 1
ATOM 8155 N N . LEU E 1 104 ? -1.65110 -10.44814 -87.83008 1.000 28.30057 197 LEU E N 1
ATOM 8156 C CA . LEU E 1 104 ? -2.21962 -9.25764 -88.44117 1.000 31.23200 197 LEU E CA 1
ATOM 8157 C C . LEU E 1 104 ? -1.45865 -8.97869 -89.73647 1.000 31.76406 197 LEU E C 1
ATOM 8158 O O . LEU E 1 104 ? -2.00445 -8.48670 -90.73173 1.000 31.65580 197 LEU E O 1
ATOM 8175 N N . GLY F 1 1 ? -11.37201 -12.34234 -15.33601 1.000 16.35138 94 GLY F N 1
ATOM 8176 C CA . GLY F 1 1 ? -10.85438 -13.10704 -14.21214 1.000 14.37785 94 GLY F CA 1
ATOM 8177 C C . GLY F 1 1 ? -9.46849 -12.66577 -13.80058 1.000 12.26447 94 GLY F C 1
ATOM 8178 O O . GLY F 1 1 ? -8.95948 -11.67324 -14.30836 1.000 12.81749 94 GLY F O 1
ATOM 8181 N N . SER F 1 2 ? -8.85615 -13.41339 -12.88966 1.000 11.89785 95 SER F N 1
ATOM 8182 C CA . SER F 1 2 ? -7.58499 -13.00804 -12.31959 1.000 10.93884 95 SER F CA 1
ATOM 8183 C C . SER F 1 2 ? -6.37924 -13.42480 -13.15120 1.000 9.61050 95 SER F C 1
ATOM 8184 O O . SER F 1 2 ? -5.26599 -12.97523 -12.85572 1.000 10.36291 95 SER F O 1
ATOM 8192 N N . GLY F 1 3 ? -6.56377 -14.29246 -14.14268 1.000 9.92213 96 GLY F N 1
ATOM 8193 C CA . GLY F 1 3 ? -5.48377 -14.71966 -14.99850 1.000 10.52823 96 GLY F CA 1
ATOM 8194 C C . GLY F 1 3 ? -5.29751 -13.79240 -16.17919 1.000 8.75473 96 GLY F C 1
ATOM 8195 O O . GLY F 1 3 ? -5.86892 -12.70544 -16.25680 1.000 9.33904 96 GLY F O 1
ATOM 8199 N N . SER F 1 4 ? -4.47661 -14.24670 -17.11529 1.000 8.92445 97 SER F N 1
ATOM 8200 C CA . SER F 1 4 ? -4.16576 -13.47652 -18.31437 1.000 8.44103 97 SER F CA 1
ATOM 8201 C C . SER F 1 4 ? -5.26477 -13.74581 -19.34119 1.000 7.85039 97 SER F C 1
ATOM 8202 O O . SER F 1 4 ? -5.22012 -14.72070 -20.09356 1.000 8.64085 97 SER F O 1
ATOM 8210 N N . ASP F 1 5 ? -6.27757 -12.87465 -19.34724 1.000 8.06212 98 ASP F N 1
ATOM 8211 C CA . ASP F 1 5 ? -7.48329 -13.09275 -20.13188 1.000 8.28754 98 ASP F CA 1
ATOM 8212 C C . ASP F 1 5 ? -8.02171 -11.81836 -20.75189 1.000 7.60864 98 ASP F C 1
ATOM 8213 O O . ASP F 1 5 ? -9.14942 -11.82949 -21.26294 1.000 8.56432 98 ASP F O 1
ATOM 8222 N N . ALA F 1 6 ? -7.23507 -10.74818 -20.77107 1.000 7.86157 99 ALA F N 1
ATOM 8223 C CA . ALA F 1 6 ? -7.70376 -9.45995 -21.24232 1.000 8.01599 99 ALA F CA 1
ATOM 8224 C C . ALA F 1 6 ? -6.51188 -8.67078 -21.76463 1.000 8.02113 99 ALA F C 1
ATOM 8225 O O . ALA F 1 6 ? -5.35368 -8.95991 -21.44556 1.000 9.67647 99 ALA F O 1
ATOM 8232 N N . LEU F 1 7 ? -6.82190 -7.67181 -22.59160 1.000 7.28336 100 LEU F N 1
ATOM 8233 C CA . LEU F 1 7 ? -5.80417 -6.81583 -23.19732 1.000 7.38502 100 LEU F CA 1
ATOM 8234 C C . LEU F 1 7 ? -6.42417 -5.44557 -23.42044 1.000 7.03273 100 LEU F C 1
ATOM 8235 O O . LEU F 1 7 ? -7.33546 -5.29254 -24.24352 1.000 6.95839 100 LEU F O 1
ATOM 8251 N N . HIS F 1 8 ? -5.91795 -4.44543 -22.70093 1.000 7.28245 101 HIS F N 1
ATOM 8252 C CA . HIS F 1 8 ? -6.38152 -3.07792 -22.89320 1.000 7.16629 101 HIS F CA 1
ATOM 8253 C C . HIS F 1 8 ? -5.30804 -2.16940 -22.30568 1.000 7.70934 101 HIS F C 1
ATOM 8254 O O . HIS F 1 8 ? -5.23628 -2.00576 -21.08567 1.000 10.38850 101 HIS F O 1
ATOM 8269 N N . ILE F 1 9 ? -4.47309 -1.60720 -23.17415 1.000 7.60412 102 ILE F N 1
ATOM 8270 C CA . ILE F 1 9 ? -3.36362 -0.76294 -22.76623 1.000 8.31343 102 ILE F CA 1
ATOM 8271 C C . ILE F 1 9 ? -3.60724 0.63389 -23.31673 1.000 8.12070 102 ILE F C 1
ATOM 8272 O O . ILE F 1 9 ? -3.79739 0.80143 -24.52527 1.000 8.35094 102 ILE F O 1
ATOM 8288 N N . ARG F 1 10 ? -3.59280 1.63000 -22.43391 1.000 8.71657 103 ARG F N 1
ATOM 8289 C CA A ARG F 1 10 ? -3.74130 3.03828 -22.77976 0.467 9.14226 103 ARG F CA 1
ATOM 8290 C CA B ARG F 1 10 ? -3.74183 3.03949 -22.78150 0.533 9.20303 103 ARG F CA 1
ATOM 8291 C C . ARG F 1 10 ? -2.40379 3.70688 -22.49491 1.000 8.47664 103 ARG F C 1
ATOM 8292 O O . ARG F 1 10 ? -2.00229 3.83143 -21.33178 1.000 10.25729 103 ARG F O 1
ATOM 8333 N N . PHE F 1 11 ? -1.72240 4.10747 -23.52256 1.000 7.93531 104 PHE F N 1
ATOM 8334 C CA . PHE F 1 11 ? -0.38683 4.65027 -23.39779 1.000 7.82757 104 PHE F CA 1
ATOM 8335 C C . PHE F 1 11 ? -0.44643 6.15950 -23.23207 1.000 8.49428 104 PHE F C 1
ATOM 8336 O O . PHE F 1 11 ? -1.41766 6.81374 -23.63651 1.000 8.70725 104 PHE F O 1
ATOM 8353 N N . PRO F 1 12 ? 0.61502 6.75277 -22.68161 1.000 9.29608 105 PRO F N 1
ATOM 8354 C CA . PRO F 1 12 ? 0.56737 8.18704 -22.35840 1.000 9.89502 105 PRO F CA 1
ATOM 8355 C C . PRO F 1 12 ? 0.58096 9.11717 -23.56170 1.000 9.65806 105 PRO F C 1
ATOM 8356 O O . PRO F 1 12 ? 0.27262 10.30423 -23.40244 1.000 11.85160 105 PRO F O 1
ATOM 8367 N N . ASP F 1 13 ? 0.90610 8.62446 -24.75411 1.000 8.22245 106 ASP F N 1
ATOM 8368 C CA . ASP F 1 13 ? 0.82641 9.38770 -25.98530 1.000 7.64357 106 ASP F CA 1
ATOM 8369 C C . ASP F 1 13 ? -0.54596 9.30417 -26.64549 1.000 7.66123 106 ASP F C 1
ATOM 8370 O O . ASP F 1 13 ? -0.71398 9.82438 -27.75363 1.000 8.37273 106 ASP F O 1
ATOM 8379 N N . GLY F 1 14 ? -1.52278 8.66381 -26.00538 1.000 7.92741 107 GLY F N 1
ATOM 8380 C CA . GLY F 1 14 ? -2.83872 8.50861 -26.57948 1.000 8.24533 107 GLY F CA 1
ATOM 8381 C C . GLY F 1 14 ? -3.05764 7.23267 -27.36883 1.000 7.60576 107 GLY F C 1
ATOM 8382 O O . GLY F 1 14 ? -4.19787 6.95941 -27.75683 1.000 8.87747 107 GLY F O 1
ATOM 8386 N N . ALA F 1 15 ? -2.02207 6.43824 -27.59801 1.000 6.61667 108 ALA F N 1
ATOM 8387 C CA . ALA F 1 15 ? -2.19346 5.17817 -28.30443 1.000 6.37941 108 ALA F CA 1
ATOM 8388 C C . ALA F 1 15 ? -2.95396 4.18607 -27.42810 1.000 6.32234 108 ALA F C 1
ATOM 8389 O O . ALA F 1 15 ? -2.89480 4.23432 -26.19299 1.000 6.80694 108 ALA F O 1
ATOM 8396 N N . VAL F 1 16 ? -3.63697 3.25658 -28.08722 1.000 6.59526 109 VAL F N 1
ATOM 8397 C CA . VAL F 1 16 ? -4.40793 2.22307 -27.41167 1.000 7.17989 109 VAL F CA 1
ATOM 8398 C C . VAL F 1 16 ? -4.18456 0.90596 -28.13127 1.000 7.35244 109 VAL F C 1
ATOM 8399 O O . VAL F 1 16 ? -4.26084 0.84480 -29.36031 1.000 8.28164 109 VAL F O 1
ATOM 8412 N N . ILE F 1 17 ? -3.94060 -0.15253 -27.36462 1.000 7.12430 110 ILE F N 1
ATOM 8413 C CA . ILE F 1 17 ? -3.95968 -1.53388 -27.84367 1.000 7.24709 110 ILE F CA 1
ATOM 8414 C C . ILE F 1 17 ? -5.04254 -2.25003 -27.05335 1.000 7.45738 110 ILE F C 1
ATOM 8415 O O . ILE F 1 17 ? -5.01487 -2.24364 -25.82132 1.000 9.27358 110 ILE F O 1
ATOM 8431 N N . GLU F 1 18 ? -5.99300 -2.86874 -27.74427 1.000 6.53782 111 GLU F N 1
ATOM 8432 C CA . GLU F 1 18 ? -7.12483 -3.45539 -27.04857 1.000 6.46027 111 GLU F CA 1
ATOM 8433 C C . GLU F 1 18 ? -7.62203 -4.67985 -27.80006 1.000 6.02560 111 GLU F C 1
ATOM 8434 O O . GLU F 1 18 ? -7.59537 -4.73630 -29.02753 1.000 6.37807 111 GLU F O 1
ATOM 8446 N N . TYR F 1 19 ? -8.11537 -5.65425 -27.03814 1.000 6.13255 112 TYR F N 1
ATOM 8447 C CA . TYR F 1 19 ? -8.91890 -6.73521 -27.58372 1.000 5.92327 112 TYR F CA 1
ATOM 8448 C C . TYR F 1 19 ? -10.29561 -6.66629 -26.94037 1.000 5.77859 112 TYR F C 1
ATOM 8449 O O . TYR F 1 19 ? -10.41030 -6.61136 -25.70710 1.000 6.80280 112 TYR F O 1
ATOM 8467 N N . GLU F 1 20 ? -11.33234 -6.65393 -27.76862 1.000 5.88219 113 GLU F N 1
ATOM 8468 C CA . GLU F 1 20 ? -12.71157 -6.61901 -27.30487 1.000 6.26923 113 GLU F CA 1
ATOM 8469 C C . GLU F 1 20 ? -13.32211 -7.98317 -27.56587 1.000 6.24974 113 GLU F C 1
ATOM 8470 O O . GLU F 1 20 ? -13.60994 -8.32266 -28.72411 1.000 6.49962 113 GLU F O 1
ATOM 8482 N N . PRO F 1 21 ? -13.50176 -8.82506 -26.54162 1.000 6.65492 114 PRO F N 1
ATOM 8483 C CA . PRO F 1 21 ? -13.98914 -10.18623 -26.80605 1.000 6.98130 114 PRO F CA 1
ATOM 8484 C C . PRO F 1 21 ? -15.43037 -10.23784 -27.26641 1.000 7.09182 114 PRO F C 1
ATOM 8485 O O . PRO F 1 21 ? -15.81243 -11.24179 -27.87634 1.000 8.82681 114 PRO F O 1
ATOM 8496 N N . GLU F 1 22 ? -16.25352 -9.21540 -27.00421 1.000 6.91593 115 GLU F N 1
ATOM 8497 C CA A GLU F 1 22 ? -17.65054 -9.29580 -27.41388 0.600 7.85095 115 GLU F CA 1
ATOM 8498 C CA B GLU F 1 22 ? -17.64784 -9.30105 -27.41870 0.400 8.19027 115 GLU F CA 1
ATOM 8499 C C . GLU F 1 22 ? -17.80167 -9.18612 -28.92656 1.000 8.98098 115 GLU F C 1
ATOM 8500 O O . GLU F 1 22 ? -18.75523 -9.72624 -29.48538 1.000 13.67343 115 GLU F O 1
ATOM 8523 N N . THR F 1 23 ? -16.87346 -8.51171 -29.59613 1.000 8.11029 116 THR F N 1
ATOM 8524 C CA . THR F 1 23 ? -16.84529 -8.37610 -31.04788 1.000 8.65150 116 THR F CA 1
ATOM 8525 C C . THR F 1 23 ? -15.65941 -9.12411 -31.66049 1.000 7.39951 116 THR F C 1
ATOM 8526 O O . THR F 1 23 ? -15.49860 -9.13293 -32.88967 1.000 8.07070 116 THR F O 1
ATOM 8537 N N . SER F 1 24 ? -14.82063 -9.73448 -30.82067 1.000 6.56954 117 SER F N 1
ATOM 8538 C CA . SER F 1 24 ? -13.60414 -10.42817 -31.22843 1.000 6.15711 117 SER F CA 1
ATOM 8539 C C . SER F 1 24 ? -12.71025 -9.54801 -32.10343 1.000 5.67172 117 SER F C 1
ATOM 8540 O O . SER F 1 24 ? -12.17000 -9.98718 -33.12799 1.000 6.05157 117 SER F O 1
ATOM 8548 N N . ALA F 1 25 ? -12.52893 -8.30196 -31.66857 1.000 5.78584 118 ALA F N 1
ATOM 8549 C CA . ALA F 1 25 ? -11.80871 -7.28625 -32.42125 1.000 5.76786 118 ALA F CA 1
ATOM 8550 C C . ALA F 1 25 ? -10.53047 -6.88591 -31.69055 1.000 5.34786 118 ALA F C 1
ATOM 8551 O O . ALA F 1 25 ? -10.57340 -6.39041 -30.55595 1.000 5.82336 118 ALA F O 1
ATOM 8558 N N . LEU F 1 26 ? -9.40019 -7.04406 -32.37422 1.000 5.54900 119 LEU F N 1
ATOM 8559 C CA . LEU F 1 26 ? -8.09516 -6.58344 -31.91697 1.000 5.65183 119 LEU F CA 1
ATOM 8560 C C . LEU F 1 26 ? -7.80955 -5.25053 -32.58965 1.000 6.03600 119 LEU F C 1
ATOM 8561 O O . LEU F 1 26 ? -7.87573 -5.15785 -33.81937 1.000 6.76736 119 LEU F O 1
ATOM 8577 N N . THR F 1 27 ? -7.49850 -4.22786 -31.80096 1.000 6.06962 120 THR F N 1
ATOM 8578 C CA A THR F 1 27 ? -7.24161 -2.91305 -32.35520 0.656 6.60852 120 THR F CA 1
ATOM 8579 C CA B THR F 1 27 ? -7.28828 -2.87541 -32.29982 0.344 6.90068 120 THR F CA 1
ATOM 8580 C C . THR F 1 27 ? -5.95989 -2.32394 -31.79164 1.000 6.31003 120 THR F C 1
ATOM 8581 O O . THR F 1 27 ? -5.64288 -2.43816 -30.59982 1.000 7.50517 120 THR F O 1
ATOM 8602 N N . VAL F 1 28 ? -5.22217 -1.68346 -32.68345 1.000 6.15115 121 VAL F N 1
ATOM 8603 C CA . VAL F 1 28 ? -4.03652 -0.89148 -32.36174 1.000 6.24378 121 VAL F CA 1
ATOM 8604 C C . VAL F 1 28 ? -4.29827 0.47133 -32.99745 1.000 5.99408 121 VAL F C 1
ATOM 8605 O O . VAL F 1 28 ? -4.54345 0.54865 -34.20787 1.000 6.71553 121 VAL F O 1
ATOM 8618 N N . SER F 1 29 ? -4.25880 1.53466 -32.19847 1.000 5.83422 122 SER F N 1
ATOM 8619 C CA A SER F 1 29 ? -4.62061 2.85734 -32.67806 0.611 6.45204 122 SER F CA 1
ATOM 8620 C CA B SER F 1 29 ? -4.61888 2.85609 -32.68085 0.389 6.26186 122 SER F CA 1
ATOM 8621 C C . SER F 1 29 ? -3.70085 3.90660 -32.06762 1.000 5.69608 122 SER F C 1
ATOM 8622 O O . SER F 1 29 ? -3.14109 3.71910 -30.98987 1.000 5.96499 122 SER F O 1
ATOM 8637 N N . GLY F 1 30 ? -3.58329 5.03262 -32.76492 1.000 5.48312 123 GLY F N 1
ATOM 8638 C CA . GLY F 1 30 ? -2.92258 6.19602 -32.19939 1.000 5.74061 123 GLY F CA 1
ATOM 8639 C C . GLY F 1 30 ? -1.41149 6.13761 -32.19120 1.000 5.67165 123 GLY F C 1
ATOM 8640 O O . GLY F 1 30 ? -0.77605 6.93989 -31.49825 1.000 6.64678 123 GLY F O 1
ATOM 8644 N N . ILE F 1 31 ? -0.82547 5.22269 -32.95451 1.000 5.27442 124 ILE F N 1
ATOM 8645 C CA . ILE F 1 31 ? 0.60454 5.06176 -33.03190 1.000 5.19811 124 ILE F CA 1
ATOM 8646 C C . ILE F 1 31 ? 1.13745 5.80902 -34.24888 1.000 4.81038 124 ILE F C 1
ATOM 8647 O O . ILE F 1 31 ? 0.38996 6.17011 -35.15986 1.000 5.42326 124 ILE F O 1
ATOM 8663 N N . LYS F 1 32 ? 2.45878 6.00529 -34.28510 1.000 4.89544 125 LYS F N 1
ATOM 8664 C CA . LYS F 1 32 ? 3.13584 6.55395 -35.46379 1.000 5.01425 125 LYS F CA 1
ATOM 8665 C C . LYS F 1 32 ? 3.73546 5.44022 -36.32004 1.000 5.06479 125 LYS F C 1
ATOM 8666 O O . LYS F 1 32 ? 3.52185 5.40915 -37.53863 1.000 5.59847 125 LYS F O 1
ATOM 8685 N N . THR F 1 33 ? 4.47720 4.51772 -35.70786 1.000 5.30534 126 THR F N 1
ATOM 8686 C CA . THR F 1 33 ? 5.11704 3.44983 -36.45582 1.000 5.37447 126 THR F CA 1
ATOM 8687 C C . THR F 1 33 ? 4.87345 2.11451 -35.77798 1.000 5.30172 126 THR F C 1
ATOM 8688 O O . THR F 1 33 ? 4.77853 2.02656 -34.55050 1.000 5.32870 126 THR F O 1
ATOM 8699 N N . ALA F 1 34 ? 4.83219 1.06052 -36.59527 1.000 5.72529 127 ALA F N 1
ATOM 8700 C CA . ALA F 1 34 ? 4.88474 -0.30327 -36.10928 1.000 6.28679 127 ALA F CA 1
ATOM 8701 C C . ALA F 1 34 ? 5.88046 -1.07507 -36.95586 1.000 6.38615 127 ALA F C 1
ATOM 8702 O O . ALA F 1 34 ? 5.98507 -0.84233 -38.16610 1.000 6.96042 127 ALA F O 1
ATOM 8709 N N . SER F 1 35 ? 6.56521 -2.02708 -36.33779 1.000 7.50126 128 SER F N 1
ATOM 8710 C CA . SER F 1 35 ? 7.40899 -2.93175 -37.09462 1.000 7.66710 128 SER F CA 1
ATOM 8711 C C . SER F 1 35 ? 7.43814 -4.30210 -36.47150 1.000 7.53551 128 SER F C 1
ATOM 8712 O O . SER F 1 35 ? 7.32767 -4.46607 -35.25367 1.000 8.12757 128 SER F O 1
ATOM 8720 N N . VAL F 1 36 ? 7.60694 -5.29088 -37.34438 1.000 7.22628 129 VAL F N 1
ATOM 8721 C CA . VAL F 1 36 ? 7.87114 -6.65853 -36.94046 1.000 6.83915 129 VAL F CA 1
ATOM 8722 C C . VAL F 1 36 ? 9.11596 -7.11970 -37.67447 1.000 6.37883 129 VAL F C 1
ATOM 8723 O O . VAL F 1 36 ? 9.18891 -7.01862 -38.90533 1.000 7.96076 129 VAL F O 1
ATOM 8736 N N . THR F 1 37 ? 10.08580 -7.63410 -36.92025 1.000 5.93501 130 THR F N 1
ATOM 8737 C CA . THR F 1 37 ? 11.32323 -8.18865 -37.45504 1.000 6.08395 130 THR F CA 1
ATOM 8738 C C . THR F 1 37 ? 11.42184 -9.63513 -36.99247 1.000 6.04854 130 THR F C 1
ATOM 8739 O O . THR F 1 37 ? 11.38232 -9.90843 -35.78698 1.000 6.76331 130 THR F O 1
ATOM 8750 N N . ALA F 1 38 ? 11.50071 -10.55174 -37.95572 1.000 5.98031 131 ALA F N 1
ATOM 8751 C CA . ALA F 1 38 ? 11.50717 -11.98235 -37.69876 1.000 6.01334 131 ALA F CA 1
ATOM 8752 C C . ALA F 1 38 ? 12.53972 -12.63579 -38.59471 1.000 6.18416 131 ALA F C 1
ATOM 8753 O O . ALA F 1 38 ? 12.77275 -12.18182 -39.71555 1.000 6.84916 131 ALA F O 1
ATOM 8760 N N . SER F 1 39 ? 13.11965 -13.74434 -38.12965 1.000 6.07000 132 SER F N 1
ATOM 8761 C CA . SER F 1 39 ? 14.18902 -14.38290 -38.88271 1.000 6.41355 132 SER F CA 1
ATOM 8762 C C . SER F 1 39 ? 13.70625 -15.44700 -39.85921 1.000 6.08166 132 SER F C 1
ATOM 8763 O O . SER F 1 39 ? 14.47456 -15.84496 -40.74846 1.000 7.08376 132 SER F O 1
ATOM 8771 N N . GLY F 1 40 ? 12.47015 -15.91242 -39.70273 1.000 6.10854 133 GLY F N 1
ATOM 8772 C CA . GLY F 1 40 ? 11.94540 -17.02412 -40.47365 1.000 6.50215 133 GLY F CA 1
ATOM 8773 C C . GLY F 1 40 ? 10.82622 -16.61500 -41.41132 1.000 6.11912 133 GLY F C 1
ATOM 8774 O O . GLY F 1 40 ? 11.04158 -16.42987 -42.61559 1.000 6.76360 133 GLY F O 1
ATOM 8778 N N . SER F 1 41 ? 9.62101 -16.43989 -40.86990 1.000 5.97215 134 SER F N 1
ATOM 8779 C CA . SER F 1 41 ? 8.47321 -16.09646 -41.69261 1.000 5.83759 134 SER F CA 1
ATOM 8780 C C . SER F 1 41 ? 7.40367 -15.41071 -40.86642 1.000 5.91548 134 SER F C 1
ATOM 8781 O O . SER F 1 41 ? 7.32761 -15.58222 -39.64243 1.000 6.54795 134 SER F O 1
ATOM 8789 N N . VAL F 1 42 ? 6.53649 -14.67906 -41.56870 1.000 6.16157 135 VAL F N 1
ATOM 8790 C CA . VAL F 1 42 ? 5.27582 -14.22650 -41.00112 1.000 6.89481 135 VAL F CA 1
ATOM 8791 C C . VAL F 1 42 ? 4.16520 -14.72755 -41.91810 1.000 6.74206 135 VAL F C 1
ATOM 8792 O O . VAL F 1 42 ? 4.27568 -14.63904 -43.14685 1.000 8.74239 135 VAL F O 1
ATOM 8805 N N . THR F 1 43 ? 3.10009 -15.24493 -41.31422 1.000 6.26022 136 THR F N 1
ATOM 8806 C CA . THR F 1 43 ? 1.91433 -15.69372 -42.02050 1.000 6.11796 136 THR F CA 1
ATOM 8807 C C . THR F 1 43 ? 0.69024 -14.97805 -41.47238 1.000 5.93782 136 THR F C 1
ATOM 8808 O O . THR F 1 43 ? 0.52236 -14.86582 -40.25564 1.000 6.84192 136 THR F O 1
ATOM 8819 N N . ALA F 1 44 ? -0.17628 -14.51203 -42.37583 1.000 5.68106 137 ALA F N 1
ATOM 8820 C CA . ALA F 1 44 ? -1.51436 -14.04844 -42.02414 1.000 6.07045 137 ALA F CA 1
ATOM 8821 C C . ALA F 1 44 ? -2.50612 -14.92897 -42.76464 1.000 5.78664 137 ALA F C 1
ATOM 8822 O O . ALA F 1 44 ? -2.44061 -15.01841 -43.99187 1.000 6.44105 137 ALA F O 1
ATOM 8829 N N . THR F 1 45 ? -3.41657 -15.56673 -42.02210 1.000 5.58987 138 THR F N 1
ATOM 8830 C CA . THR F 1 45 ? -4.44084 -16.43944 -42.58327 1.000 5.81167 138 THR F CA 1
ATOM 8831 C C . THR F 1 45 ? -5.79135 -15.86052 -42.18672 1.000 5.54460 138 THR F C 1
ATOM 8832 O O . THR F 1 45 ? -6.20982 -15.96047 -41.02446 1.000 6.42838 138 THR F O 1
ATOM 8843 N N . VAL F 1 46 ? -6.47996 -15.25394 -43.14862 1.000 5.45820 139 VAL F N 1
ATOM 8844 C CA . VAL F 1 46 ? -7.70154 -14.49350 -42.87869 1.000 5.47980 139 VAL F CA 1
ATOM 8845 C C . VAL F 1 46 ? -8.37091 -14.26626 -44.22809 1.000 5.55928 139 VAL F C 1
ATOM 8846 O O . VAL F 1 46 ? -7.65603 -14.02953 -45.21164 1.000 5.90916 139 VAL F O 1
ATOM 8859 N N . PRO F 1 47 ? -9.69686 -14.31569 -44.34166 1.000 5.61778 140 PRO F N 1
ATOM 8860 C CA . PRO F 1 47 ? -10.27426 -14.21807 -45.69819 1.000 5.87632 140 PRO F CA 1
ATOM 8861 C C . PRO F 1 47 ? -9.93258 -12.93609 -46.42879 1.000 5.47586 140 PRO F C 1
ATOM 8862 O O . PRO F 1 47 ? -9.69189 -12.96604 -47.64863 1.000 5.73627 140 PRO F O 1
ATOM 8873 N N . VAL F 1 48 ? -9.97518 -11.80761 -45.72757 1.000 5.41380 141 VAL F N 1
ATOM 8874 C CA . VAL F 1 48 ? -9.77689 -10.48194 -46.30024 1.000 5.47729 141 VAL F CA 1
ATOM 8875 C C . VAL F 1 48 ? -8.57437 -9.83341 -45.64407 1.000 5.21169 141 VAL F C 1
ATOM 8876 O O . VAL F 1 48 ? -8.50677 -9.72110 -44.40933 1.000 5.52264 141 VAL F O 1
ATOM 8889 N N . VAL F 1 49 ? -7.65324 -9.35747 -46.48101 1.000 5.49793 142 VAL F N 1
ATOM 8890 C CA . VAL F 1 49 ? -6.57055 -8.47643 -46.05565 1.000 5.60589 142 VAL F CA 1
ATOM 8891 C C . VAL F 1 49 ? -6.78613 -7.15111 -46.76578 1.000 5.44280 142 VAL F C 1
ATOM 8892 O O . VAL F 1 49 ? -6.88219 -7.11912 -48.00101 1.000 6.62953 142 VAL F O 1
ATOM 8905 N N . MET F 1 50 ? -6.86047 -6.06722 -45.99197 1.000 5.17801 143 MET F N 1
ATOM 8906 C CA . MET F 1 50 ? -7.16213 -4.74094 -46.50548 1.000 5.54674 143 MET F CA 1
ATOM 8907 C C . MET F 1 50 ? -6.04152 -3.79950 -46.06397 1.000 5.30639 143 MET F C 1
ATOM 8908 O O . MET F 1 50 ? -5.83019 -3.59818 -44.86384 1.000 7.09593 143 MET F O 1
ATOM 8922 N N . VAL F 1 51 ? -5.34637 -3.20868 -47.02653 1.000 5.05100 144 VAL F N 1
ATOM 8923 C CA . VAL F 1 51 ? -4.29032 -2.24673 -46.74879 1.000 5.30244 144 VAL F CA 1
ATOM 8924 C C . VAL F 1 51 ? -4.71985 -0.91472 -47.34086 1.000 5.93493 144 VAL F C 1
ATOM 8925 O O . VAL F 1 51 ? -4.92213 -0.80413 -48.55301 1.000 8.35612 144 VAL F O 1
ATOM 8938 N N . LYS F 1 52 ? -4.88471 0.08951 -46.49314 1.000 5.41853 145 LYS F N 1
ATOM 8939 C CA . LYS F 1 52 ? -5.24600 1.44493 -46.90453 1.000 5.99126 145 LYS F CA 1
ATOM 8940 C C . LYS F 1 52 ? -4.01802 2.30733 -46.63012 1.000 5.51779 145 LYS F C 1
ATOM 8941 O O . LYS F 1 52 ? -3.80413 2.74558 -45.49232 1.000 5.67761 145 LYS F O 1
ATOM 8960 N N . ALA F 1 53 ? -3.19839 2.51058 -47.65905 1.000 5.73300 146 ALA F N 1
ATOM 8961 C CA . ALA F 1 53 ? -1.90329 3.17858 -47.51725 1.000 5.61696 146 ALA F CA 1
ATOM 8962 C C . ALA F 1 53 ? -1.89303 4.40879 -48.40221 1.000 5.55804 146 ALA F C 1
ATOM 8963 O O . ALA F 1 53 ? -1.69483 4.32257 -49.61667 1.000 6.22659 146 ALA F O 1
ATOM 8970 N N . SER F 1 54 ? -2.09022 5.57971 -47.80189 1.000 5.75731 147 SER F N 1
ATOM 8971 C CA . SER F 1 54 ? -2.31395 6.78624 -48.58184 1.000 6.25781 147 SER F CA 1
ATOM 8972 C C . SER F 1 54 ? -1.09138 7.25543 -49.35250 1.000 5.94442 147 SER F C 1
ATOM 8973 O O . SER F 1 54 ? -1.26574 8.07005 -50.26840 1.000 6.64446 147 SER F O 1
ATOM 8981 N N . THR F 1 55 ? 0.11470 6.78089 -49.01869 1.000 5.67220 148 THR F N 1
ATOM 8982 C CA . THR F 1 55 ? 1.31748 7.06477 -49.80111 1.000 5.93267 148 THR F CA 1
ATOM 8983 C C . THR F 1 55 ? 1.72223 5.87793 -50.68319 1.000 5.57657 148 THR F C 1
ATOM 8984 O O . THR F 1 55 ? 1.79575 6.02222 -51.90680 1.000 6.49603 148 THR F O 1
ATOM 8995 N N . ARG F 1 56 ? 2.02659 4.71641 -50.10203 1.000 5.22755 149 ARG F N 1
ATOM 8996 C CA . ARG F 1 56 ? 2.63849 3.64947 -50.89222 1.000 5.22706 149 ARG F CA 1
ATOM 8997 C C . ARG F 1 56 ? 2.67195 2.35126 -50.10634 1.000 5.09836 149 ARG F C 1
ATOM 8998 O O . ARG F 1 56 ? 2.83266 2.34939 -48.87729 1.000 5.74571 149 ARG F O 1
ATOM 9019 N N . VAL F 1 57 ? 2.60536 1.24085 -50.85201 1.000 5.08982 150 VAL F N 1
ATOM 9020 C CA . VAL F 1 57 ? 2.96958 -0.08842 -50.36687 1.000 4.98239 150 VAL F CA 1
ATOM 9021 C C . VAL F 1 57 ? 4.18777 -0.53679 -51.16424 1.000 5.06357 150 VAL F C 1
ATOM 9022 O O . VAL F 1 57 ? 4.10797 -0.65857 -52.39336 1.000 5.87663 150 VAL F O 1
ATOM 9035 N N . THR F 1 58 ? 5.30234 -0.80435 -50.48358 1.000 5.26349 151 THR F N 1
ATOM 9036 C CA . THR F 1 58 ? 6.51323 -1.31188 -51.12337 1.000 5.56388 151 THR F CA 1
ATOM 9037 C C . THR F 1 58 ? 6.73796 -2.74904 -50.69166 1.000 5.46109 151 THR F C 1
ATOM 9038 O O . THR F 1 58 ? 6.79197 -3.04635 -49.48506 1.000 5.90039 151 THR F O 1
ATOM 9049 N N . LEU F 1 59 ? 6.87441 -3.62561 -51.68123 1.000 5.17218 152 LEU F N 1
ATOM 9050 C CA . LEU F 1 59 ? 7.22523 -5.02636 -51.50951 1.000 5.37049 152 LEU F CA 1
ATOM 9051 C C . LEU F 1 59 ? 8.65685 -5.15324 -52.01840 1.000 5.08905 152 LEU F C 1
ATOM 9052 O O . LEU F 1 59 ? 8.90262 -5.29861 -53.21670 1.000 5.44801 152 LEU F O 1
ATOM 9068 N N . ASP F 1 60 ? 9.60500 -4.99687 -51.09231 1.000 4.99895 153 ASP F N 1
ATOM 9069 C CA . ASP F 1 60 ? 11.03253 -4.97465 -51.41095 1.000 5.50463 153 ASP F CA 1
ATOM 9070 C C . ASP F 1 60 ? 11.56665 -6.38054 -51.19839 1.000 5.31837 153 ASP F C 1
ATOM 9071 O O . ASP F 1 60 ? 11.91870 -6.78944 -50.08017 1.000 6.04929 153 ASP F O 1
ATOM 9080 N N . THR F 1 61 ? 11.56245 -7.15601 -52.28295 1.000 5.52044 154 THR F N 1
ATOM 9081 C CA . THR F 1 61 ? 11.75939 -8.59314 -52.22510 1.000 5.61756 154 THR F CA 1
ATOM 9082 C C . THR F 1 61 ? 12.21578 -9.06941 -53.59492 1.000 5.61964 154 THR F C 1
ATOM 9083 O O . THR F 1 61 ? 11.85654 -8.45509 -54.61418 1.000 5.98615 154 THR F O 1
ATOM 9094 N N . PRO F 1 62 ? 12.94326 -10.18356 -53.67049 1.000 6.03010 155 PRO F N 1
ATOM 9095 C CA . PRO F 1 62 ? 13.27471 -10.71528 -54.99774 1.000 6.38258 155 PRO F CA 1
ATOM 9096 C C . PRO F 1 62 ? 12.05860 -11.06558 -55.81694 1.000 5.96516 155 PRO F C 1
ATOM 9097 O O . PRO F 1 62 ? 12.08763 -10.93705 -57.05479 1.000 6.69708 155 PRO F O 1
ATOM 9108 N N . GLU F 1 63 ? 10.98852 -11.53101 -55.16892 1.000 6.12495 156 GLU F N 1
ATOM 9109 C CA . GLU F 1 63 ? 9.82437 -12.01844 -55.88151 1.000 6.25188 156 GLU F CA 1
ATOM 9110 C C . GLU F 1 63 ? 8.56996 -11.77843 -55.06543 1.000 5.51117 156 GLU F C 1
ATOM 9111 O O . GLU F 1 63 ? 8.51027 -12.13656 -53.88954 1.000 6.06104 156 GLU F O 1
ATOM 9123 N N . VAL F 1 64 ? 7.56365 -11.22588 -55.72969 1.000 5.63518 157 VAL F N 1
ATOM 9124 C CA . VAL F 1 64 ? 6.18431 -11.19960 -55.25513 1.000 5.63035 157 VAL F CA 1
ATOM 9125 C C . VAL F 1 64 ? 5.41545 -12.19854 -56.10003 1.000 5.77999 157 VAL F C 1
ATOM 9126 O O . VAL F 1 64 ? 5.45435 -12.11092 -57.33366 1.000 6.80805 157 VAL F O 1
ATOM 9139 N N . VAL F 1 65 ? 4.73344 -13.13681 -55.45708 1.000 5.58077 158 VAL F N 1
ATOM 9140 C CA . VAL F 1 65 ? 3.94153 -14.14949 -56.14859 1.000 5.65478 158 VAL F CA 1
ATOM 9141 C C . VAL F 1 65 ? 2.47676 -13.94386 -55.77646 1.000 5.88946 158 VAL F C 1
ATOM 9142 O O . VAL F 1 65 ? 2.12066 -14.02307 -54.59500 1.000 7.15710 158 VAL F O 1
ATOM 9155 N N . CYS F 1 66 ? 1.63465 -13.71018 -56.78178 1.000 5.73359 159 CYS F N 1
ATOM 9156 C CA . CYS F 1 66 ? 0.18384 -13.72419 -56.64215 1.000 5.73987 159 CYS F CA 1
ATOM 9157 C C . CYS F 1 66 ? -0.28090 -15.05234 -57.22397 1.000 5.66969 159 CYS F C 1
ATOM 9158 O O . CYS F 1 66 ? -0.02253 -15.33330 -58.39596 1.000 6.36181 159 CYS F O 1
ATOM 9166 N N . THR F 1 67 ? -0.91382 -15.89465 -56.41831 1.000 5.55332 160 THR F N 1
ATOM 9167 C CA . THR F 1 67 ? -1.13590 -17.26599 -56.86373 1.000 5.66113 160 THR F CA 1
ATOM 9168 C C . THR F 1 67 ? -2.24886 -17.41380 -57.89492 1.000 5.75395 160 THR F C 1
ATOM 9169 O O . THR F 1 67 ? -2.30960 -18.46237 -58.54704 1.000 7.14483 160 THR F O 1
ATOM 9180 N N . ASN F 1 68 ? -3.12156 -16.42922 -58.04571 1.000 5.56302 161 ASN F N 1
ATOM 9181 C CA . ASN F 1 68 ? -4.24367 -16.51617 -58.97655 1.000 5.72593 161 ASN F CA 1
ATOM 9182 C C . ASN F 1 68 ? -4.31976 -15.22507 -59.77902 1.000 5.75543 161 ASN F C 1
ATOM 9183 O O . ASN F 1 68 ? -3.43975 -14.97732 -60.60344 1.000 6.64036 161 ASN F O 1
ATOM 9194 N N . ARG F 1 69 ? -5.33672 -14.39556 -59.55352 1.000 5.90073 162 ARG F N 1
ATOM 9195 C CA A ARG F 1 69 ? -5.54093 -13.17535 -60.31195 0.603 6.45309 162 ARG F CA 1
ATOM 9196 C CA B ARG F 1 69 ? -5.53921 -13.17788 -60.31962 0.397 6.04395 162 ARG F CA 1
ATOM 9197 C C . ARG F 1 69 ? -4.91483 -11.97582 -59.62148 1.000 5.59072 162 ARG F C 1
ATOM 9198 O O . ARG F 1 69 ? -4.93017 -11.86506 -58.38632 1.000 6.38054 162 ARG F O 1
ATOM 9239 N N . LEU F 1 70 ? -4.40834 -11.06021 -60.43953 1.000 5.92475 163 LEU F N 1
ATOM 9240 C CA . LEU F 1 70 ? -3.91170 -9.75528 -60.03462 1.000 5.79154 163 LEU F CA 1
ATOM 9241 C C . LEU F 1 70 ? -4.63171 -8.71723 -60.88220 1.000 5.77048 163 LEU F C 1
ATOM 9242 O O . LEU F 1 70 ? -4.62177 -8.81968 -62.11385 1.000 6.90498 163 LEU F O 1
ATOM 9258 N N . ILE F 1 71 ? -5.24800 -7.74172 -60.22302 1.000 5.78399 164 ILE F N 1
ATOM 9259 C CA . ILE F 1 71 ? -5.98271 -6.65630 -60.87196 1.000 5.86240 164 ILE F CA 1
ATOM 9260 C C . ILE F 1 71 ? -5.31588 -5.35437 -60.45352 1.000 5.79082 164 ILE F C 1
ATOM 9261 O O . ILE F 1 71 ? -5.01962 -5.16081 -59.26829 1.000 6.81065 164 ILE F O 1
ATOM 9277 N N . THR F 1 72 ? -5.06982 -4.47280 -61.40837 1.000 5.84326 165 THR F N 1
ATOM 9278 C CA . THR F 1 72 ? -4.51198 -3.16963 -61.09995 1.000 5.78017 165 THR F CA 1
ATOM 9279 C C . THR F 1 72 ? -5.17752 -2.10033 -61.95139 1.000 5.89964 165 THR F C 1
ATOM 9280 O O . THR F 1 72 ? -5.70328 -2.37549 -63.03323 1.000 6.79701 165 THR F O 1
ATOM 9291 N N . GLY F 1 73 ? -5.12787 -0.86764 -61.45547 1.000 6.26157 166 GLY F N 1
ATOM 9292 C CA . GLY F 1 73 ? -5.54181 0.27472 -62.24123 1.000 6.80169 166 GLY F CA 1
ATOM 9293 C C . GLY F 1 73 ? -4.60449 0.51414 -63.40452 1.000 6.84059 166 GLY F C 1
ATOM 9294 O O . GLY F 1 73 ? -4.98696 0.37591 -64.56597 1.000 9.10026 166 GLY F O 1
ATOM 9298 N N . THR F 1 74 ? -3.37376 0.87745 -63.09983 1.000 7.01411 167 THR F N 1
ATOM 9299 C CA . THR F 1 74 ? -2.34861 1.02896 -64.11351 1.000 7.31174 167 THR F CA 1
ATOM 9300 C C . THR F 1 74 ? -1.16800 0.12265 -63.79163 1.000 6.62913 167 THR F C 1
ATOM 9301 O O . THR F 1 74 ? -0.96566 -0.30091 -62.64444 1.000 6.93595 167 THR F O 1
ATOM 9312 N N . LEU F 1 75 ? -0.38770 -0.18322 -64.82637 1.000 6.98132 168 LEU F N 1
ATOM 9313 C CA . LEU F 1 75 ? 0.77114 -1.04578 -64.72278 1.000 7.08257 168 LEU F CA 1
ATOM 9314 C C . LEU F 1 75 ? 1.99499 -0.33691 -65.27312 1.000 6.71293 168 LEU F C 1
ATOM 9315 O O . LEU F 1 75 ? 1.92220 0.30189 -66.32237 1.000 8.59168 168 LEU F O 1
ATOM 9331 N N . GLU F 1 76 ? 3.11952 -0.48224 -64.57789 1.000 6.23412 169 GLU F N 1
ATOM 9332 C CA A GLU F 1 76 ? 4.41811 -0.00896 -65.04884 0.682 6.45889 169 GLU F CA 1
ATOM 9333 C CA B GLU F 1 76 ? 4.41861 -0.00931 -65.04042 0.318 6.50884 169 GLU F CA 1
ATOM 9334 C C . GLU F 1 76 ? 5.40530 -1.15750 -64.87209 1.000 6.13960 169 GLU F C 1
ATOM 9335 O O . GLU F 1 76 ? 5.73785 -1.52992 -63.73987 1.000 7.63182 169 GLU F O 1
ATOM 9358 N N . VAL F 1 77 ? 5.86445 -1.73012 -65.98612 1.000 6.14482 170 VAL F N 1
ATOM 9359 C CA . VAL F 1 77 ? 6.89650 -2.75933 -65.99124 1.000 6.19639 170 VAL F CA 1
ATOM 9360 C C . VAL F 1 77 ? 8.19419 -2.08935 -66.40100 1.000 6.27461 170 VAL F C 1
ATOM 9361 O O . VAL F 1 77 ? 8.26808 -1.49307 -67.48656 1.000 7.12421 170 VAL F O 1
ATOM 9374 N N . GLN F 1 78 ? 9.21296 -2.15846 -65.54844 1.000 6.55154 171 GLN F N 1
ATOM 9375 C CA . GLN F 1 78 ? 10.41835 -1.36309 -65.75554 1.000 7.15975 171 GLN F CA 1
ATOM 9376 C C . GLN F 1 78 ? 11.51738 -2.05796 -66.53457 1.000 7.45700 171 GLN F C 1
ATOM 9377 O O . GLN F 1 78 ? 12.31510 -1.37202 -67.19042 1.000 9.08425 171 GLN F O 1
ATOM 9391 N N A LYS F 1 79 ? 11.61065 -3.36459 -66.45698 0.474 7.14974 172 LYS F N 1
ATOM 9392 N N B LYS F 1 79 ? 11.58886 -3.41185 -66.46512 0.526 7.61861 172 LYS F N 1
ATOM 9393 C CA A LYS F 1 79 ? 12.75294 -4.04535 -67.01636 0.474 7.92212 172 LYS F CA 1
ATOM 9394 C CA B LYS F 1 79 ? 12.74954 -4.19110 -66.89811 0.526 8.73580 172 LYS F CA 1
ATOM 9395 C C A LYS F 1 79 ? 12.41126 -5.04459 -68.09994 0.474 8.34806 172 LYS F C 1
ATOM 9396 C C B LYS F 1 79 ? 12.37900 -5.48957 -67.63339 0.526 9.19558 172 LYS F C 1
ATOM 9397 O O A LYS F 1 79 ? 13.25491 -5.26424 -68.95880 0.474 8.77019 172 LYS F O 1
ATOM 9398 O O B LYS F 1 79 ? 13.16287 -6.44659 -67.66050 0.526 11.93176 172 LYS F O 1
ATOM 9435 N N . GLY F 1 80 ? 11.19798 -5.58870 -68.14554 1.000 8.65709 173 GLY F N 1
ATOM 9436 C CA . GLY F 1 80 ? 10.85674 -6.64523 -69.07117 1.000 8.23326 173 GLY F CA 1
ATOM 9437 C C . GLY F 1 80 ? 10.02303 -7.72255 -68.42622 1.000 7.31130 173 GLY F C 1
ATOM 9438 O O . GLY F 1 80 ? 9.62790 -7.63359 -67.25912 1.000 7.35082 173 GLY F O 1
ATOM 9443 N N . GLY F 1 81 ? 9.74543 -8.75815 -69.20089 1.000 8.28526 174 GLY F N 1
ATOM 9444 C CA . GLY F 1 81 ? 8.97373 -9.85130 -68.66140 1.000 9.78588 174 GLY F CA 1
ATOM 9445 C C . GLY F 1 81 ? 8.46146 -10.80048 -69.71949 1.000 8.53269 174 GLY F C 1
ATOM 9446 O O . GLY F 1 81 ? 8.83846 -10.73754 -70.89600 1.000 9.21733 174 GLY F O 1
ATOM 9450 N N . THR F 1 82 ? 7.60256 -11.69131 -69.25758 1.000 7.96198 175 THR F N 1
ATOM 9451 C CA . THR F 1 82 ? 7.02021 -12.72158 -70.09114 1.000 8.05829 175 THR F CA 1
ATOM 9452 C C . THR F 1 82 ? 5.53554 -12.84244 -69.80173 1.000 7.97984 175 THR F C 1
ATOM 9453 O O . THR F 1 82 ? 5.07422 -12.59084 -68.68393 1.000 8.21373 175 THR F O 1
ATOM 9464 N N . MET F 1 83 ? 4.79414 -13.24217 -70.82951 1.000 7.97425 176 MET F N 1
ATOM 9465 C CA A MET F 1 83 ? 3.36529 -13.47982 -70.71441 0.533 8.02831 176 MET F CA 1
ATOM 9466 C CA B MET F 1 83 ? 3.36619 -13.47976 -70.72068 0.467 8.40730 176 MET F CA 1
ATOM 9467 C C . MET F 1 83 ? 3.04331 -14.76099 -71.46757 1.000 8.29565 176 MET F C 1
ATOM 9468 O O . MET F 1 83 ? 3.49532 -14.93975 -72.59859 1.000 9.56362 176 MET F O 1
ATOM 9495 N N . ARG F 1 84 ? 2.27114 -15.63901 -70.84216 1.000 8.36876 177 ARG F N 1
ATOM 9496 C CA . ARG F 1 84 ? 1.85461 -16.90017 -71.43282 1.000 8.55704 177 ARG F CA 1
ATOM 9497 C C . ARG F 1 84 ? 0.33607 -16.94115 -71.47758 1.000 8.18124 177 ARG F C 1
ATOM 9498 O O . ARG F 1 84 ? -0.32592 -16.46052 -70.55690 1.000 10.20275 177 ARG F O 1
ATOM 9519 N N . GLY F 1 85 ? -0.21039 -17.56236 -72.52183 1.000 7.84050 178 GLY F N 1
ATOM 9520 C CA . GLY F 1 85 ? -1.64588 -17.64043 -72.70221 1.000 7.67923 178 GLY F CA 1
ATOM 9521 C C . GLY F 1 85 ? -2.18409 -16.49148 -73.52983 1.000 7.65070 178 GLY F C 1
ATOM 9522 O O . GLY F 1 85 ? -1.43459 -15.79874 -74.23648 1.000 10.20394 178 GLY F O 1
ATOM 9526 N N . ASN F 1 86 ? -3.49546 -16.30651 -73.48174 1.000 7.30114 179 ASN F N 1
ATOM 9527 C CA . ASN F 1 86 ? -4.11506 -15.21879 -74.22138 1.000 7.78758 179 ASN F CA 1
ATOM 9528 C C . ASN F 1 86 ? -4.00820 -13.92039 -73.43301 1.000 8.56043 179 ASN F C 1
ATOM 9529 O O . ASN F 1 86 ? -4.25679 -13.89746 -72.22412 1.000 10.42268 179 ASN F O 1
ATOM 9540 N N . ILE F 1 87 ? -3.68386 -12.84266 -74.14199 1.000 7.98853 180 ILE F N 1
ATOM 9541 C CA . ILE F 1 87 ? -3.62134 -11.49679 -73.57101 1.000 8.83717 180 ILE F CA 1
ATOM 9542 C C . ILE F 1 87 ? -4.49056 -10.62760 -74.47556 1.000 8.31489 180 ILE F C 1
ATOM 9543 O O . ILE F 1 87 ? -4.14931 -10.41600 -75.64197 1.000 9.79364 180 ILE F O 1
ATOM 9559 N N . GLU F 1 88 ? -5.61211 -10.15711 -73.95434 1.000 8.18390 181 GLU F N 1
ATOM 9560 C CA . GLU F 1 88 ? -6.59324 -9.43653 -74.73617 1.000 8.39893 181 GLU F CA 1
ATOM 9561 C C . GLU F 1 88 ? -6.55164 -7.96655 -74.36135 1.000 8.24482 181 GLU F C 1
ATOM 9562 O O . GLU F 1 88 ? -6.86183 -7.61010 -73.22222 1.000 9.12924 181 GLU F O 1
ATOM 9574 N N . HIS F 1 89 ? -6.17438 -7.12430 -75.32003 1.000 8.33185 182 HIS F N 1
ATOM 9575 C CA . HIS F 1 89 ? -6.13299 -5.68548 -75.14112 1.000 8.20505 182 HIS F CA 1
ATOM 9576 C C . HIS F 1 89 ? -7.29983 -5.03546 -75.88562 1.000 8.09486 182 HIS F C 1
ATOM 9577 O O . HIS F 1 89 ? -7.55234 -5.34967 -77.06028 1.000 8.69095 182 HIS F O 1
ATOM 9592 N N . THR F 1 90 ? -7.99806 -4.12568 -75.21144 1.000 8.31731 183 THR F N 1
ATOM 9593 C CA . THR F 1 90 ? -9.08083 -3.36627 -75.81113 1.000 9.18901 183 THR F CA 1
ATOM 9594 C C . THR F 1 90 ? -9.11163 -1.97146 -75.19312 1.000 9.08232 183 THR F C 1
ATOM 9595 O O . THR F 1 90 ? -8.44117 -1.68883 -74.20056 1.000 9.71303 183 THR F O 1
ATOM 9606 N N . GLY F 1 91 ? -9.91246 -1.08901 -75.78284 1.000 10.33269 184 GLY F N 1
ATOM 9607 C CA . GLY F 1 91 ? -10.21858 0.16518 -75.11184 1.000 11.29711 184 GLY F CA 1
ATOM 9608 C C . GLY F 1 91 ? -9.11081 1.19418 -75.11629 1.000 11.34039 184 GLY F C 1
ATOM 9609 O O . GLY F 1 91 ? -9.00670 2.00126 -74.18654 1.000 13.29470 184 GLY F O 1
ATOM 9613 N N . GLY F 1 92 ? -8.29289 1.20260 -76.15558 1.000 11.33252 185 GLY F N 1
ATOM 9614 C CA . GLY F 1 92 ? -7.20202 2.15038 -76.25391 1.000 12.04230 185 GLY F CA 1
ATOM 9615 C C . GLY F 1 92 ? -6.25417 1.68864 -77.33970 1.000 11.85065 185 GLY F C 1
ATOM 9616 O O . GLY F 1 92 ? -6.61691 0.86462 -78.17409 1.000 12.94533 185 GLY F O 1
ATOM 9620 N N . GLU F 1 93 ? -5.03882 2.21128 -77.31263 1.000 13.61719 186 GLU F N 1
ATOM 9621 C CA . GLU F 1 93 ? -4.02195 1.83752 -78.28520 1.000 15.57702 186 GLU F CA 1
ATOM 9622 C C . GLU F 1 93 ? -2.89162 1.10092 -77.58811 1.000 13.00887 186 GLU F C 1
ATOM 9623 O O . GLU F 1 93 ? -2.42827 1.53237 -76.52560 1.000 13.19190 186 GLU F O 1
ATOM 9635 N N . LEU F 1 94 ? -2.45692 -0.00345 -78.19170 1.000 12.65550 187 LEU F N 1
ATOM 9636 C CA . LEU F 1 94 ? -1.26960 -0.73062 -77.76520 1.000 12.67133 187 LEU F CA 1
ATOM 9637 C C . LEU F 1 94 ? -0.17657 -0.37351 -78.76126 1.000 12.25021 187 LEU F C 1
ATOM 9638 O O . LEU F 1 94 ? -0.31480 -0.64041 -79.95874 1.000 13.69818 187 LEU F O 1
ATOM 9654 N N . SER F 1 95 ? 0.87571 0.26071 -78.27958 1.000 11.18153 188 SER F N 1
ATOM 9655 C CA A SER F 1 95 ? 1.96495 0.66185 -79.14260 0.640 11.24029 188 SER F CA 1
ATOM 9656 C CA B SER F 1 95 ? 1.97865 0.71740 -79.10730 0.360 10.94712 188 SER F CA 1
ATOM 9657 C C . SER F 1 95 ? 3.26531 0.01723 -78.69716 1.000 10.37389 188 SER F C 1
ATOM 9658 O O . SER F 1 95 ? 3.46361 -0.29959 -77.52190 1.000 9.97887 188 SER F O 1
ATOM 9673 N N . SER F 1 96 ? 4.13790 -0.20589 -79.66890 1.000 10.07052 189 SER F N 1
ATOM 9674 C CA . SER F 1 96 ? 5.46832 -0.70536 -79.38599 1.000 9.80256 189 SER F CA 1
ATOM 9675 C C . SER F 1 96 ? 6.48884 0.10362 -80.17040 1.000 9.64502 189 SER F C 1
ATOM 9676 O O . SER F 1 96 ? 6.36928 0.23977 -81.39017 1.000 10.60646 189 SER F O 1
ATOM 9684 N N . ASN F 1 97 ? 7.48425 0.63584 -79.46219 1.000 9.47777 190 ASN F N 1
ATOM 9685 C CA . ASN F 1 97 ? 8.55937 1.42976 -80.06807 1.000 9.85016 190 ASN F CA 1
ATOM 9686 C C . ASN F 1 97 ? 7.99454 2.51567 -80.97206 1.000 10.54924 190 ASN F C 1
ATOM 9687 O O . ASN F 1 97 ? 8.56133 2.83283 -82.01553 1.000 11.58893 190 ASN F O 1
ATOM 9698 N N . GLY F 1 98 ? 6.87825 3.12080 -80.53633 1.000 11.47488 191 GLY F N 1
ATOM 9699 C CA . GLY F 1 98 ? 6.29351 4.26436 -81.20931 1.000 13.19908 191 GLY F CA 1
ATOM 9700 C C . GLY F 1 98 ? 5.25313 3.97003 -82.26823 1.000 15.79211 191 GLY F C 1
ATOM 9701 O O . GLY F 1 98 ? 4.76440 4.91247 -82.91091 1.000 19.96918 191 GLY F O 1
ATOM 9705 N N . LYS F 1 99 ? 4.91492 2.70828 -82.50221 1.000 15.51930 192 LYS F N 1
ATOM 9706 C CA . LYS F 1 99 ? 3.93172 2.33744 -83.51196 1.000 16.74056 192 LYS F CA 1
ATOM 9707 C C . LYS F 1 99 ? 2.69391 1.74550 -82.84991 1.000 15.45064 192 LYS F C 1
ATOM 9708 O O . LYS F 1 99 ? 2.80064 0.78456 -82.08139 1.000 14.67042 192 LYS F O 1
ATOM 9727 N N . VAL F 1 100 ? 1.52272 2.31498 -83.15016 1.000 15.91312 193 VAL F N 1
ATOM 9728 C CA . VAL F 1 100 ? 0.25969 1.71164 -82.73756 1.000 15.60030 193 VAL F CA 1
ATOM 9729 C C . VAL F 1 100 ? 0.07257 0.41545 -83.51107 1.000 15.43306 193 VAL F C 1
ATOM 9730 O O . VAL F 1 100 ? 0.13508 0.40432 -84.74443 1.000 17.14562 193 VAL F O 1
ATOM 9743 N N . LEU F 1 101 ? -0.17457 -0.68380 -82.80117 1.000 14.37515 194 LEU F N 1
ATOM 9744 C CA . LEU F 1 101 ? -0.13381 -1.99295 -83.44168 1.000 14.99395 194 LEU F CA 1
ATOM 9745 C C . LEU F 1 101 ? -1.43413 -2.35880 -84.14506 1.000 15.94669 194 LEU F C 1
ATOM 9746 O O . LEU F 1 101 ? -1.39018 -3.03715 -85.17274 1.000 18.61968 194 LEU F O 1
ATOM 9762 N N . HIS F 1 102 ? -2.59049 -1.93416 -83.64451 1.000 15.35793 195 HIS F N 1
ATOM 9763 C CA . HIS F 1 102 ? -3.82393 -2.10871 -84.40750 1.000 17.10933 195 HIS F CA 1
ATOM 9764 C C . HIS F 1 102 ? -4.84950 -1.09740 -83.93400 1.000 20.17351 195 HIS F C 1
ATOM 9765 O O . HIS F 1 102 ? -5.24260 -1.12432 -82.76763 1.000 21.44525 195 HIS F O 1
ATOM 9780 N N . THR F 1 103 ? -5.29998 -0.22919 -84.83087 1.000 23.68027 196 THR F N 1
ATOM 9781 C CA . THR F 1 103 ? -6.35884 0.71453 -84.51043 1.000 28.42920 196 THR F CA 1
ATOM 9782 C C . THR F 1 103 ? -7.70639 0.04627 -84.74107 1.000 30.70926 196 THR F C 1
ATOM 9783 O O . THR F 1 103 ? -7.89530 -0.68293 -85.72103 1.000 31.29844 196 THR F O 1
ATOM 9794 N N . LEU F 1 104 ? -8.63640 0.28937 -83.82531 1.000 32.77853 197 LEU F N 1
ATOM 9795 C CA . LEU F 1 104 ? -9.95564 -0.32449 -83.89265 1.000 35.35380 197 LEU F CA 1
ATOM 9796 C C . LEU F 1 104 ? -10.62680 0.04412 -85.21251 1.000 37.89684 197 LEU F C 1
ATOM 9797 O O . LEU F 1 104 ? -10.68605 1.21469 -85.59141 1.000 39.07524 197 LEU F O 1
#

Sequence (616 aa):
SDALHIRFPDGAVVIEYEPPETSALTTVSSGIKKTASSVTASGSVTATVPVVMVKASTRVTLDTPEVVCTNRRLITGTLEVQKGGTMRRGNIEHTGGELSSSSNGKKVLHTTLSGSDALHIRFPDGAVIEEYEEPETSALTTVSSGIKTASVVTASGSVTATVPVVMVKASTRVTLDTPEEVVCTNRRLIITGTLEVQKGGTMRGNIEHTGGELSSSNGKVLHTLGSGSDALHIRRFPDGAVIEEYEPETSALTTVSGIKTASVTASGSVVTATVPVVMMVKKASTRVTLDTPEVVCTNRRLITGTLEEVQKGGTMMRGNIEHTGGELSSSNGKVLHTLSDALHIRFPPDGAVIEYEPETSALTTVSSGIKKTASSVTASGSVVTATVPVVMMVKASTRVTLDTPEEVVCTNRRLITGTLEVQKGGTMMRGNIEHTGGELSSSNGKVLHTTLSGSDALHIRRFPDGAVIEYEPETSALTTVSGIKKTASSVTASGSVTATVPVVMVKASTRVTLDTPEEVVCTNRRLIITGTTLEVQKGGTMRGNIEHTGGELSSSNGKVLHTLGSGSDALHIRRFPDGAVIEYEPEETSALTTVSSGIKTASVTASGSVTATVPVVMVKASTRVTLDTPEVVCTNRRLITGTLEEVQKKGGTMMRGNIEHTGGELSSSNGKVLHTL

InterPro domains:
  IPR006531 Gp5/Type VI secretion system Vgr protein, OB-fold domain [PF04717] (19-86)
  IPR013046 Phage baseplate assembly protein V/Gp45 [TIGR01644] (10-209)
  IPR037026 Vgr protein, OB-fold domain superfamily [G3DSA:2.40.50.230] (1-90)
  IPR040629 Phage spike trimer [PF18715] (138-190)

Solvent-accessible surface area: 25931 Å² total; per-residue (Å²): 140,91,81,25,112,29,109,1,74,52,35,0,37,18,35,7,60,41,154,82,7,20,24,45,20,34,45,3,102,45,9,38,34,61,6,74,13,27,32,36,16,51,4,38,51,14,64,17,100,0,84,57,86,2,17,10,41,2,68,28,1,28,2,30,66,100,2,11,0,5,41,1,46,0,86,130,8,14,40,5,78,15,92,1,98,0,61,58,5,52,0,20,0,67,73,129,45,31,44,95,158,108,12,104,60,93,22,88,11,154,9,108,52,56,0,36,13,48,8,58,40,164,77,19,21,21,54,14,44,47,4,99,48,13,39,29,61,8,77,28,28,28,35,18,51,4,38,47,17,44,17,93,1,83,10,61,2,22,10,8,2,68,16,2,28,1,53,78,77,2,14,0,0,45,4,60,0,74,151,1,16,56,3,144,12,100,2,91,0,36,51,17,88,3,19,0,11,69,108,37,8,58,97,127,99,130,55,71,38,74,32,81,17,105,6,112,52,50,0,23,13,9,8,21,41,46,14,8,20,28,32,19,36,46,3,107,50,12,38,33,60,6,79,25,27,26,33,18,53,4,28,25,14,43,20,43,0,70,59,89,3,16,10,35,3,64,41,2,29,2,48,61,111,2,17,0,4,45,3,45,0,71,153,6,13,48,3,127,13,92,1,77,1,39,61,25,78,3,16,0,34,75,102,57,20,43,94,181,108,91,73,25,103,25,105,1,73,52,36,0,34,16,47,8,62,43,153,79,8,18,24,48,22,43,44,3,109,51,12,39,42,64,6,79,23,11,31,24,17,54,4,39,56,15,56,18,94,0,84,58,86,2,17,10,41,3,62,27,2,28,2,43,59,112,2,13,0,5,41,2,46,0,84,126,8,14,55,5,127,15,99,2,89,0,48,57,5,55,1,19,0,65,75,129,43,32,48,92,160,106,14,104,63,71,20,73,14,141,9,107,52,55,0,35,17,48,2,62,37,161,86,7,23,20,50,18,43,45,3,111,42,10,35,36,66,7,76,27,28,31,34,17,52,4,38,48,16,46,17,86,1,86,55,61,2,10,11,15,3,55,18,2,28,1,53,79,76,2,10,0,0,34,4,52,1,77,137,3,17,50,4,142,11,102,3,92,0,36,52,19,91,4,19,0,13,68,111,36,10,64,100,127,100,130,56,68,40,74,27,86,11,78,9,105,51,23,0,20,13,41,7,16,42,118,24,11,20,24,50,15,43,46,3,108,50,12,36,35,60,7,76,29,30,20,39,24,56,3,39,11,17,2,16,28,1,80,57,89,2,24,9,29,4,63,43,2,31,2,48,59,90,2,15,0,1,42,4,50,0,75,152,5,15,50,4,127,14,91,0,91,0,39,45,23,83,3,19,0,32,73,103,54,22,38,86,188

Foldseek 3Di:
DPFAWDADPQGWIWGADVVVRDTDTDRDDDDDDDDDPDDDDDDDDDDDDDPPDDDDPDPDDDDPDDDDDDDDDDDDDDDDDDDDDDDDAFDDDPRRTPDHD/DDDDFAWDQDPQRWIFGADVVVRDTDTDNDDDDDDDDDPDDDDDDDDDDDDDPPDDDDPDPDDDDPDDDDDPDDDDPPDDDDDDDDDDDDDFDDDPHDGPVVD/DPDDDWAWDQDPQRWIFTADVVVRDTDTDNDDDDDDDDDPDDDDDDDDDDDDDPPDDDDPDPDDDDPDDDDDPDDDDPPDDDDDDDDDDDDDFDDDPHRGPDDD/DPFAWDQDPQRWIWGADVVVRDTDTDRDDDDDDDDDPDDDDDDDDDDDDDPPDDDDPDPDDDDPDDDDDDDDDDDPDDDDDDDDDDDDAFDDDPRRTPDHD/DDDDFAWDQDPQRWIWGADVVVRDTDTDRDDDDDDDDDPDDDDDDDDDDDDDPPDDDDPDPDDDDPDDDDDPDDDDPPDDDDDDDDDDDDDFDDDPHDGPVVD/DPDDDFAWDQDPQRWIFGADVVVRDTDTDRDDDDDDDDDPDDDDDDPDDDDDDPPDDDDPDPDDDDPDDDDDDDDDDPPDDDDDDDDDDDDDFDDDPHRGPDDD